Protein AF-E2APX9-F1 (afdb_monomer_lite)

Foldseek 3Di:
DDPDDDDDPPPPPPVALLSVLVVVVVLCVLLPDDDPDDPVVLSVCSSVVPPVNVVVVVVVCVVPVVSSVVSVVLCVLQVDDDDDVVQCVDPVVVVVSVVSVVVSVVCVVVVVVVVVVVVVVVVVVVVVVVVVVVVVVVVVVVVVVVVVCVVCVVPVVCVVVVVVVVVVVVVVVVVVVVVVVVVVVVVVVVVVVVVVVVVVVVVVVCVPDDDVVVVVVVVVVVVVLVVCCVPPPPVVVVVVVVVVVVVVVVVVPDPDDDPVNVVVVVVVVVVVVVVVVVVVVVVVVPDDPPVCVVVVVVVVVVVVVVVVVNVVVVVVVVVVVVVVVVVVVVVVVVVVVVVVVPDDPVVVVVVVVVVVVVVVVVVVVVVVVVVVVVVVVVVVVVVVVVVVVVVVVVVVVVVVVVPDDDDDDDDDDDD

Radius of gyration: 57.8 Å; chains: 1; bounding box: 187×82×121 Å

Organism: Camponotus floridanus (NCBI:txid104421)

Secondary structure (DSSP, 8-state):
--------------SSHHHHHHHHHHHHHHTT---SS-HHHHHHHHHHT-HHHHHHHHHHHHHSHHHHHHHHHHHHHHS-----TTTTTSHHHHHHHHHHHHHHHHHHHHHHHHHHHHHHHHHHHHHHHHHHHHHHHHHHHHHHHHHHHHHSGGGGGGHHHHHHHHHHHHHHHHHHHHHHHHHHHHHHHHHHHHHHHHHHHHHHHHTTT--HHHHHHHHHHHHHHHHHIIIIIHHHHHHHHHHHHHHHHHHHH-S---HHHHHHHHHHHHHHHHHHHHHHHHHHHS-S--THHHHHHHHHHHHHHHHHHHHHHHHHHHHHHHHHHHHHHHHHHHHHHHHTT---HHHHHHHHHHHHHHHHHHHHHHHHHHHHHHHHHHHHHHHHHHHHHHHHHHHHHHHHGGG------------

Structure (mmCIF, N/CA/C/O backbone):
data_AF-E2APX9-F1
#
_entry.id   AF-E2APX9-F1
#
loop_
_atom_site.group_PDB
_atom_site.id
_atom_site.type_symbol
_atom_site.label_atom_id
_atom_site.label_alt_id
_atom_site.label_comp_id
_atom_site.label_asym_id
_atom_site.label_entity_id
_atom_site.label_seq_id
_atom_site.pdbx_PDB_ins_code
_atom_site.Cartn_x
_atom_site.Cartn_y
_atom_site.Cartn_z
_atom_site.occupancy
_atom_site.B_iso_or_equiv
_atom_site.auth_seq_id
_atom_site.auth_comp_id
_atom_site.auth_asym_id
_atom_site.auth_atom_id
_atom_site.pdbx_PDB_model_num
ATOM 1 N N . MET A 1 1 ? 24.804 -1.085 -39.756 1.00 31.47 1 MET A N 1
ATOM 2 C CA . MET A 1 1 ? 25.159 -0.507 -41.070 1.00 31.47 1 MET A CA 1
ATOM 3 C C . MET A 1 1 ? 26.544 0.097 -40.954 1.00 31.47 1 MET A C 1
ATOM 5 O O . MET A 1 1 ? 26.753 0.912 -40.067 1.00 31.47 1 MET A O 1
ATOM 9 N N . LYS A 1 2 ? 27.489 -0.375 -41.775 1.00 28.94 2 LYS A N 1
ATOM 10 C CA . LYS A 1 2 ? 28.863 0.132 -41.841 1.00 28.94 2 LYS A CA 1
ATOM 11 C C . LYS A 1 2 ? 28.834 1.620 -42.198 1.00 28.94 2 LYS A C 1
ATOM 13 O O . LYS A 1 2 ? 28.421 1.959 -43.301 1.00 28.94 2 LYS A O 1
ATOM 18 N N . ILE A 1 3 ? 29.280 2.483 -41.291 1.00 33.22 3 ILE A N 1
ATOM 19 C CA . ILE A 1 3 ? 29.662 3.855 -41.634 1.00 33.22 3 ILE A CA 1
ATOM 20 C C . ILE A 1 3 ? 31.096 3.758 -42.158 1.00 33.22 3 ILE A C 1
ATOM 22 O O . ILE A 1 3 ? 32.067 3.918 -41.430 1.00 33.22 3 ILE A O 1
ATOM 26 N N . GLN A 1 4 ? 31.209 3.353 -43.417 1.00 39.09 4 GLN A N 1
ATOM 27 C CA . GLN A 1 4 ? 32.416 3.479 -44.222 1.00 39.09 4 GLN A CA 1
ATOM 28 C C . GLN A 1 4 ? 31.978 4.124 -45.528 1.00 39.09 4 GLN A C 1
ATOM 30 O O . GLN A 1 4 ? 31.660 3.446 -46.499 1.00 39.09 4 GLN A O 1
ATOM 35 N N . GLN A 1 5 ? 31.917 5.449 -45.503 1.00 35.59 5 GLN A N 1
ATOM 36 C CA . GLN A 1 5 ? 32.209 6.270 -46.665 1.00 35.59 5 GLN A CA 1
ATOM 37 C C . GLN A 1 5 ? 33.209 7.312 -46.176 1.00 35.59 5 GLN A C 1
ATOM 39 O O . GLN A 1 5 ? 32.871 8.236 -45.442 1.00 35.59 5 GLN A O 1
ATOM 44 N N . GLN A 1 6 ? 34.473 7.018 -46.481 1.00 37.16 6 GLN A N 1
ATOM 45 C CA . GLN A 1 6 ? 35.535 7.999 -46.593 1.00 37.16 6 GLN A CA 1
ATOM 46 C C . GLN A 1 6 ? 35.112 8.976 -47.684 1.00 37.16 6 GLN A C 1
ATOM 48 O O . GLN A 1 6 ? 35.105 8.597 -48.847 1.00 37.16 6 GLN A O 1
ATOM 53 N N . ASP A 1 7 ? 34.776 10.193 -47.286 1.00 36.91 7 ASP A N 1
ATOM 54 C CA . ASP A 1 7 ? 34.917 11.385 -48.112 1.00 36.91 7 ASP A CA 1
ATOM 55 C C . ASP A 1 7 ? 35.527 12.460 -47.206 1.00 36.91 7 ASP A C 1
ATOM 57 O O . ASP A 1 7 ? 34.977 12.770 -46.150 1.00 36.91 7 ASP A O 1
ATOM 61 N N . GLY A 1 8 ? 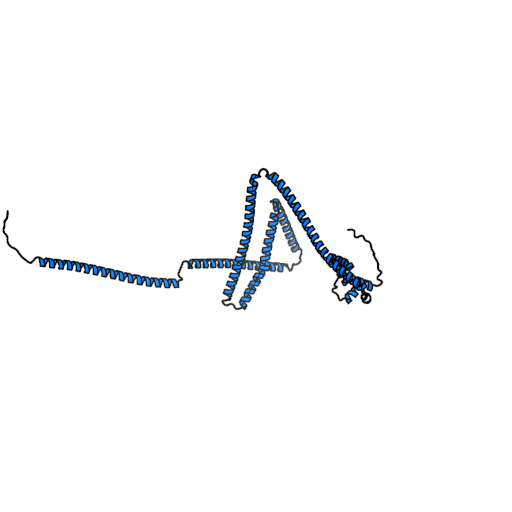36.711 12.940 -47.593 1.00 35.41 8 GLY A N 1
ATOM 62 C CA . GLY A 1 8 ? 37.316 14.196 -47.144 1.00 35.41 8 GLY A CA 1
ATOM 63 C C . GLY A 1 8 ? 37.520 14.382 -45.641 1.00 35.41 8 GLY A C 1
ATOM 64 O O . GLY A 1 8 ? 36.785 15.121 -44.994 1.00 35.41 8 GLY A O 1
ATOM 65 N N . LEU A 1 9 ? 38.625 13.857 -45.106 1.00 37.88 9 LEU A N 1
ATOM 66 C CA . LEU A 1 9 ? 39.377 14.585 -44.076 1.00 37.88 9 LEU A CA 1
ATOM 67 C C . LEU A 1 9 ? 40.041 15.773 -44.796 1.00 37.88 9 LEU A C 1
ATOM 69 O O . LEU A 1 9 ? 41.247 15.777 -45.028 1.00 37.88 9 LEU A O 1
ATOM 73 N N . ASP A 1 10 ? 39.224 16.723 -45.255 1.00 41.28 10 ASP A N 1
ATOM 74 C CA . ASP A 1 10 ? 39.718 17.999 -45.745 1.00 41.28 10 ASP A CA 1
ATOM 75 C C . ASP A 1 10 ? 40.209 18.743 -44.509 1.00 41.28 10 ASP A C 1
ATOM 77 O O . ASP A 1 10 ? 39.452 19.388 -43.781 1.00 41.28 10 ASP A O 1
ATOM 81 N N . ASP A 1 11 ? 41.506 18.599 -44.258 1.00 46.53 11 ASP A N 1
ATOM 82 C CA . ASP A 1 11 ? 42.322 19.601 -43.591 1.00 46.53 11 ASP A CA 1
ATOM 83 C C . ASP A 1 11 ? 42.241 20.876 -44.449 1.00 46.53 11 ASP A C 1
ATOM 85 O O . ASP A 1 11 ? 43.158 21.224 -45.197 1.00 46.53 11 ASP A O 1
ATOM 89 N N . VAL A 1 12 ? 41.075 21.537 -44.427 1.00 49.09 12 VAL A N 1
ATOM 90 C CA . VAL A 1 12 ? 40.954 22.931 -44.831 1.00 49.09 12 VAL A CA 1
ATOM 91 C C . VAL A 1 12 ? 41.822 23.653 -43.824 1.00 49.09 12 VAL A C 1
ATOM 93 O O . VAL A 1 12 ? 41.396 23.902 -42.697 1.00 49.09 12 VAL A O 1
ATOM 96 N N . ARG A 1 13 ? 43.071 23.910 -44.210 1.00 53.44 13 ARG A N 1
ATOM 97 C CA . ARG A 1 13 ? 43.962 24.827 -43.511 1.00 53.44 13 ARG A CA 1
ATOM 98 C C . ARG A 1 13 ? 43.265 26.185 -43.485 1.00 53.44 13 ARG A C 1
ATOM 100 O O . ARG A 1 13 ? 43.400 26.981 -44.402 1.00 53.44 13 ARG A O 1
ATOM 107 N N . LEU A 1 14 ? 42.417 26.387 -42.484 1.00 54.59 14 LEU A N 1
ATOM 108 C CA . LEU A 1 14 ? 41.886 27.684 -42.103 1.00 54.59 14 LEU A CA 1
ATOM 109 C C . LEU A 1 14 ? 43.106 28.431 -41.556 1.00 54.59 14 LEU A C 1
ATOM 111 O O . LEU A 1 14 ? 43.656 28.065 -40.519 1.00 54.59 14 LEU A O 1
ATOM 115 N N . ASP A 1 15 ? 43.616 29.400 -42.304 1.00 60.09 15 ASP A N 1
ATOM 116 C CA . ASP A 1 15 ? 44.964 29.940 -42.095 1.00 60.09 15 ASP A CA 1
ATOM 117 C C . ASP A 1 15 ? 45.066 30.811 -40.820 1.00 60.09 15 ASP A C 1
ATOM 119 O O . ASP A 1 15 ? 46.166 31.158 -40.384 1.00 60.09 15 ASP A O 1
ATOM 123 N N . SER A 1 16 ? 43.936 31.120 -40.163 1.00 71.88 16 SER A N 1
ATOM 124 C CA . SER A 1 16 ? 43.875 31.879 -38.907 1.00 71.88 16 SER A CA 1
ATOM 125 C C . SER A 1 16 ? 43.011 31.211 -37.824 1.00 71.88 16 SER A C 1
ATOM 127 O O . SER A 1 16 ? 41.965 30.610 -38.089 1.00 71.88 16 SER A O 1
ATOM 129 N N . ALA A 1 17 ? 43.414 31.360 -36.556 1.00 70.88 17 ALA A N 1
ATOM 130 C CA . ALA A 1 17 ? 42.629 30.933 -35.389 1.00 70.88 17 ALA A CA 1
ATOM 131 C C . ALA A 1 17 ? 41.254 31.632 -35.320 1.00 70.88 17 ALA A C 1
ATOM 133 O O . ALA A 1 17 ? 40.288 31.087 -34.781 1.00 70.88 17 ALA A O 1
ATOM 134 N N . GLU A 1 18 ? 41.142 32.819 -35.918 1.00 73.88 18 GLU A N 1
ATOM 135 C CA . GLU A 1 18 ? 39.886 33.560 -36.016 1.00 73.88 18 GLU A CA 1
ATOM 136 C C . GLU A 1 18 ? 38.914 32.904 -37.008 1.00 73.88 18 GLU A C 1
ATOM 138 O O . GLU A 1 18 ? 37.730 32.770 -36.701 1.00 73.88 18 GLU A O 1
ATOM 143 N N . GLU A 1 19 ? 39.399 32.396 -38.141 1.00 78.69 19 GLU A N 1
ATOM 144 C CA . GLU A 1 19 ? 38.572 31.705 -39.141 1.00 78.69 19 GLU A CA 1
ATOM 145 C C . GLU A 1 19 ? 38.019 30.381 -38.600 1.00 78.69 19 GLU A C 1
ATOM 147 O O . GLU A 1 19 ? 36.829 30.089 -38.752 1.00 78.69 19 GLU A O 1
ATOM 152 N N . HIS A 1 20 ? 38.841 29.631 -37.861 1.00 76.81 20 HIS A N 1
ATOM 153 C CA . HIS A 1 20 ? 38.398 28.446 -37.123 1.00 76.81 20 HIS A CA 1
ATOM 154 C C . HIS A 1 20 ? 37.299 28.774 -36.110 1.00 76.81 20 HIS A C 1
ATOM 156 O O . HIS A 1 20 ? 36.304 28.052 -36.010 1.00 76.81 20 HIS A O 1
ATOM 162 N N . SER A 1 21 ? 37.442 29.881 -35.376 1.00 77.44 21 SER A N 1
ATOM 163 C CA . SER A 1 21 ? 36.427 30.308 -34.411 1.00 77.44 21 SER A CA 1
ATOM 164 C C . SER A 1 21 ? 35.104 30.668 -35.099 1.00 77.44 21 SER A C 1
ATOM 166 O O . SER A 1 21 ? 34.042 30.281 -34.616 1.00 77.44 21 SER A O 1
ATOM 168 N N . ILE A 1 22 ? 35.146 31.319 -36.267 1.00 81.50 22 ILE A N 1
ATOM 169 C CA . ILE A 1 22 ? 33.959 31.679 -37.058 1.00 81.50 22 ILE A CA 1
ATOM 170 C C . ILE A 1 22 ? 33.272 30.426 -37.610 1.00 81.50 22 ILE A C 1
ATOM 172 O O . ILE A 1 22 ? 32.042 30.322 -37.545 1.00 81.50 22 ILE A O 1
ATOM 176 N N . TYR A 1 23 ? 34.042 29.451 -38.096 1.00 81.50 23 TYR A N 1
ATOM 177 C CA . TYR A 1 23 ? 33.509 28.166 -38.542 1.00 81.50 23 TYR A CA 1
ATOM 178 C C . TYR A 1 23 ? 32.814 27.419 -37.396 1.00 81.50 23 TYR A C 1
ATOM 180 O O . TYR A 1 23 ? 31.641 27.057 -37.512 1.00 81.50 23 TYR A O 1
ATOM 188 N N . ILE A 1 24 ? 33.485 27.274 -36.247 1.00 83.12 24 ILE A N 1
ATOM 189 C CA . ILE A 1 24 ? 32.920 26.612 -35.063 1.00 83.12 24 ILE A CA 1
ATOM 190 C C . ILE A 1 24 ? 31.659 27.345 -34.585 1.00 83.12 24 ILE A C 1
ATOM 192 O O . ILE A 1 24 ? 30.658 26.702 -34.280 1.00 83.12 24 ILE A O 1
ATOM 196 N N . LEU A 1 25 ? 31.646 28.679 -34.585 1.00 81.19 25 LEU A N 1
ATOM 197 C CA . LEU A 1 25 ? 30.461 29.468 -34.228 1.00 81.19 25 LEU A CA 1
ATOM 198 C C . LEU A 1 25 ? 29.299 29.263 -35.198 1.00 81.19 25 LEU A C 1
ATOM 200 O O . LEU A 1 25 ? 28.148 29.183 -34.768 1.00 81.19 25 LEU A O 1
ATOM 204 N N . THR A 1 26 ? 29.584 29.153 -36.493 1.00 82.12 26 THR A N 1
ATOM 205 C CA . THR A 1 26 ? 28.573 28.890 -37.523 1.00 82.12 26 THR A CA 1
ATOM 206 C C . THR A 1 26 ? 27.963 27.504 -37.325 1.00 82.12 26 THR A C 1
ATOM 208 O O . THR A 1 26 ? 26.739 27.365 -37.311 1.00 82.12 26 THR A O 1
ATOM 211 N N . VAL A 1 27 ? 28.793 26.492 -37.056 1.00 83.19 27 VAL A N 1
ATOM 212 C CA . VAL A 1 27 ? 28.340 25.130 -36.746 1.00 83.19 27 VAL A CA 1
ATOM 213 C C . VAL A 1 27 ? 27.531 25.102 -35.447 1.00 83.19 27 VAL A C 1
ATOM 215 O O . VAL A 1 27 ? 26.428 24.561 -35.430 1.00 83.19 27 VAL A O 1
ATOM 218 N N . LEU A 1 28 ? 28.000 25.741 -34.372 1.00 83.31 28 LEU A N 1
ATOM 219 C CA . LEU A 1 28 ? 27.271 25.817 -33.099 1.00 83.31 28 LEU A CA 1
ATOM 220 C C . LEU A 1 28 ? 25.932 26.555 -33.237 1.00 83.31 28 LEU A C 1
ATOM 222 O O . LEU A 1 28 ? 24.949 26.168 -32.602 1.00 83.31 28 LEU A O 1
ATOM 226 N N . ARG A 1 29 ? 25.857 27.568 -34.108 1.00 82.06 29 ARG A N 1
ATOM 227 C CA . ARG A 1 29 ? 24.610 28.275 -34.427 1.00 82.06 29 ARG A CA 1
ATOM 228 C C . ARG A 1 29 ? 23.625 27.383 -35.179 1.00 82.06 29 ARG A C 1
ATOM 230 O O . ARG A 1 29 ? 22.443 27.383 -34.847 1.00 82.06 29 ARG A O 1
ATOM 237 N N . ILE A 1 30 ? 24.099 26.592 -36.140 1.00 83.31 30 ILE A N 1
ATOM 238 C CA . ILE A 1 30 ? 23.288 25.598 -36.863 1.00 83.31 30 ILE A CA 1
ATOM 239 C C . ILE A 1 30 ? 22.778 24.508 -35.911 1.00 83.31 30 ILE A C 1
ATOM 241 O O . ILE A 1 30 ? 21.608 24.124 -35.953 1.00 83.31 30 ILE A O 1
ATOM 245 N N . LEU A 1 31 ? 23.638 24.041 -35.006 1.00 83.31 31 LEU A N 1
ATOM 246 C CA . LEU A 1 31 ? 23.271 23.102 -33.948 1.00 83.31 31 LEU A CA 1
ATOM 247 C C . LEU A 1 31 ? 22.395 23.750 -32.868 1.00 83.31 31 LEU A C 1
ATOM 249 O O . LEU A 1 31 ? 21.838 23.030 -32.040 1.00 83.31 31 LEU A O 1
ATOM 253 N N . ASN A 1 32 ? 22.206 25.074 -32.919 1.00 81.75 32 ASN A N 1
ATOM 254 C CA . ASN A 1 32 ? 21.423 25.898 -32.003 1.00 81.75 32 ASN A CA 1
ATOM 255 C C . ASN A 1 32 ? 21.815 25.649 -30.534 1.00 81.75 32 ASN A C 1
ATOM 257 O O . ASN A 1 32 ? 20.984 25.312 -29.686 1.00 81.75 32 ASN A O 1
ATOM 261 N N . TYR A 1 33 ? 23.120 25.786 -30.284 1.00 83.94 33 TYR A N 1
ATOM 262 C CA . TYR A 1 33 ? 23.722 25.902 -28.961 1.00 83.94 33 TYR A CA 1
ATOM 263 C C . TYR A 1 33 ? 23.581 27.342 -28.449 1.00 83.94 33 TYR A C 1
ATOM 265 O O . TYR A 1 33 ? 23.883 28.293 -29.173 1.00 83.94 33 TYR A O 1
ATOM 273 N N . GLN A 1 34 ? 23.136 27.502 -27.201 1.00 79.19 34 GLN A N 1
ATOM 274 C CA . GLN A 1 34 ? 22.994 28.804 -26.550 1.00 79.19 34 GLN A CA 1
ATOM 275 C C . GLN A 1 34 ? 24.065 28.956 -25.462 1.00 79.19 34 GLN A C 1
ATOM 277 O O . GLN A 1 34 ? 24.001 28.248 -24.456 1.00 79.19 34 GLN A O 1
ATOM 282 N N . PRO A 1 35 ? 25.060 29.842 -25.643 1.00 81.06 35 PRO A N 1
ATOM 283 C CA . PRO A 1 35 ? 26.046 30.106 -24.606 1.00 81.06 35 PRO A CA 1
ATOM 284 C C . PRO A 1 35 ? 25.435 30.937 -23.467 1.00 81.06 35 PRO A C 1
ATOM 286 O O . PRO A 1 35 ? 24.677 31.872 -23.708 1.00 81.06 35 PRO A O 1
ATOM 289 N N . ASN A 1 36 ? 25.826 30.640 -22.224 1.00 76.12 36 ASN A N 1
ATOM 290 C CA . ASN A 1 36 ? 25.436 31.402 -21.024 1.00 76.12 36 ASN A CA 1
ATOM 291 C C . ASN A 1 36 ? 26.297 32.665 -20.795 1.00 76.12 36 ASN A C 1
ATOM 293 O O . ASN A 1 36 ? 26.254 33.260 -19.722 1.00 76.12 36 ASN A O 1
ATOM 297 N N . VAL A 1 37 ? 27.118 33.040 -21.776 1.00 79.38 37 VAL A N 1
ATOM 298 C CA . VAL A 1 37 ? 28.145 34.087 -21.685 1.00 79.38 37 VAL A CA 1
ATOM 299 C C . VAL A 1 37 ? 27.910 35.109 -22.796 1.00 79.38 37 VAL A C 1
ATOM 301 O O . VAL A 1 37 ? 27.408 34.750 -23.864 1.00 79.38 37 VAL A O 1
ATOM 304 N N . ASP A 1 38 ? 28.276 36.371 -22.553 1.00 83.00 38 ASP A N 1
ATOM 305 C CA . ASP A 1 38 ? 28.174 37.446 -23.545 1.00 83.00 38 ASP A CA 1
ATOM 306 C C . ASP A 1 38 ? 28.853 37.053 -24.878 1.00 83.00 38 ASP A C 1
ATOM 308 O O . ASP A 1 38 ? 29.958 36.494 -24.852 1.00 83.00 38 ASP A O 1
ATOM 312 N N . PRO A 1 39 ? 28.249 37.336 -26.053 1.00 77.31 39 PRO A N 1
ATOM 313 C CA . PRO A 1 39 ? 28.783 36.911 -27.348 1.00 77.31 39 PRO A CA 1
ATOM 314 C C . PRO A 1 39 ? 30.215 37.380 -27.628 1.00 77.31 39 PRO A C 1
ATOM 316 O O . PRO A 1 39 ? 30.950 36.704 -28.351 1.00 77.31 39 PRO A O 1
ATOM 319 N N . THR A 1 40 ? 30.625 38.516 -27.057 1.00 80.31 40 THR A N 1
ATOM 320 C CA . THR A 1 40 ? 31.970 39.081 -27.232 1.00 80.31 40 THR A CA 1
ATOM 321 C C . THR A 1 40 ? 33.005 38.264 -26.467 1.00 80.31 40 THR A C 1
ATOM 323 O O . THR A 1 40 ? 34.018 37.847 -27.031 1.00 80.31 40 THR A O 1
ATOM 326 N N . THR A 1 41 ? 32.713 37.966 -25.200 1.00 81.12 41 THR A N 1
ATOM 327 C CA . THR A 1 41 ? 33.554 37.132 -24.334 1.00 81.12 41 THR A CA 1
ATOM 328 C C . THR A 1 41 ? 33.586 35.687 -24.824 1.00 81.12 41 THR A C 1
ATOM 330 O O . THR A 1 41 ? 34.645 35.070 -24.837 1.00 81.12 41 THR A O 1
ATOM 333 N N . PHE A 1 42 ? 32.463 35.162 -25.323 1.00 81.56 42 PHE A N 1
ATOM 334 C CA . PHE A 1 42 ? 32.389 33.816 -25.892 1.00 81.56 42 PHE A CA 1
ATOM 335 C C . PHE A 1 42 ? 33.272 33.657 -27.140 1.00 81.56 42 PHE A C 1
ATOM 337 O O . PHE A 1 42 ? 33.986 32.664 -27.266 1.00 81.56 42 PHE A O 1
ATOM 344 N N . ARG A 1 43 ? 33.285 34.653 -28.040 1.00 79.31 43 ARG A N 1
ATOM 345 C CA . ARG A 1 43 ? 34.190 34.678 -29.204 1.00 79.31 43 ARG A CA 1
ATOM 346 C C . ARG A 1 43 ? 35.658 34.708 -28.786 1.00 79.31 43 ARG A C 1
ATOM 348 O O . ARG A 1 43 ? 36.451 33.932 -29.307 1.00 79.31 43 ARG A O 1
ATOM 355 N N . GLN A 1 44 ? 36.010 35.567 -27.829 1.00 81.62 44 GLN A N 1
ATOM 356 C CA . GLN A 1 44 ? 37.385 35.683 -27.336 1.00 81.62 44 GLN A CA 1
ATOM 357 C C . GLN A 1 44 ? 37.856 34.406 -26.627 1.00 81.62 44 GLN A C 1
ATOM 359 O O . GLN A 1 44 ? 38.963 33.940 -26.896 1.00 81.62 44 GLN A O 1
ATOM 364 N N . GLY A 1 45 ? 37.009 33.804 -25.789 1.00 80.88 45 GLY A N 1
ATOM 365 C CA . GLY A 1 45 ? 37.306 32.548 -25.101 1.00 80.88 45 GLY A CA 1
ATOM 366 C C . GLY A 1 45 ? 37.412 31.355 -26.054 1.00 80.88 45 GLY A C 1
ATOM 367 O O . GLY A 1 45 ? 38.233 30.467 -25.834 1.00 80.88 45 GLY A O 1
ATOM 368 N N . LEU A 1 46 ? 36.663 31.361 -27.165 1.00 82.81 46 LEU A N 1
ATOM 369 C CA . LEU A 1 46 ? 36.776 30.341 -28.210 1.00 82.81 46 LEU A CA 1
ATOM 370 C C . LEU A 1 46 ? 38.080 30.468 -29.014 1.00 82.81 46 LEU A C 1
ATOM 372 O O . LEU A 1 46 ? 38.726 29.456 -29.266 1.00 82.81 46 LEU A O 1
ATOM 376 N N . VAL A 1 47 ? 38.496 31.692 -29.369 1.00 83.25 47 VAL A N 1
ATOM 377 C CA . VAL A 1 47 ? 39.782 31.952 -30.054 1.00 83.25 47 VAL A CA 1
ATOM 378 C C . VAL A 1 47 ? 40.974 31.586 -29.161 1.00 83.25 47 VAL A C 1
ATOM 380 O O . VAL A 1 47 ? 41.975 31.068 -29.648 1.00 83.25 47 VAL A O 1
ATOM 383 N N . ARG A 1 48 ? 40.870 31.830 -27.848 1.00 81.81 48 ARG A N 1
ATOM 384 C CA . ARG A 1 48 ? 41.920 31.521 -26.859 1.00 81.81 48 ARG A CA 1
ATOM 385 C C . ARG A 1 48 ? 41.929 30.070 -26.381 1.00 81.81 48 ARG A C 1
ATOM 387 O O . ARG A 1 48 ? 42.888 29.660 -25.735 1.00 81.81 48 ARG A O 1
ATOM 394 N N . GLY A 1 49 ? 40.881 29.304 -26.676 1.00 79.88 49 GLY A N 1
ATOM 395 C CA . GLY A 1 49 ? 40.753 27.920 -26.230 1.00 79.88 49 GLY A CA 1
ATOM 396 C C . GLY A 1 49 ? 40.521 27.776 -24.722 1.00 79.88 49 GLY A C 1
ATOM 397 O O . GLY A 1 49 ? 41.057 26.862 -24.098 1.00 79.88 49 GLY A O 1
ATOM 398 N N . GLU A 1 50 ? 39.753 28.682 -24.115 1.00 85.25 50 GLU A N 1
ATOM 399 C CA . GLU A 1 50 ? 39.496 28.665 -22.674 1.00 85.25 50 GLU A CA 1
ATOM 400 C C . GLU A 1 50 ? 38.690 27.422 -22.262 1.00 85.25 50 GLU A C 1
ATOM 402 O O . GLU A 1 50 ? 37.604 27.137 -22.778 1.00 85.25 50 GLU A O 1
ATOM 407 N N . ILE A 1 51 ? 39.225 26.690 -21.280 1.00 82.56 51 ILE A N 1
ATOM 408 C CA . ILE A 1 51 ? 38.652 25.446 -20.740 1.00 82.56 51 ILE A CA 1
ATOM 409 C C . ILE A 1 51 ? 37.214 25.678 -20.252 1.00 82.56 51 ILE A C 1
ATOM 411 O O . ILE A 1 51 ? 36.328 24.866 -20.519 1.00 82.56 51 ILE A O 1
ATOM 415 N N . GLU A 1 52 ? 36.960 26.818 -19.610 1.00 82.75 52 GLU A N 1
ATOM 416 C CA . GLU A 1 52 ? 35.647 27.201 -19.077 1.00 82.75 52 GLU A CA 1
ATOM 417 C C . GLU A 1 52 ? 34.576 27.386 -20.162 1.00 82.75 52 GLU A C 1
ATOM 419 O O . GLU A 1 52 ? 33.389 27.260 -19.875 1.00 82.75 52 GLU A O 1
ATOM 424 N N . ILE A 1 53 ? 34.978 27.625 -21.414 1.00 83.25 53 ILE A N 1
ATOM 425 C CA . ILE A 1 53 ? 34.076 27.805 -22.558 1.00 83.25 53 ILE A CA 1
ATOM 426 C C . ILE A 1 53 ? 33.945 26.512 -23.371 1.00 83.25 53 ILE A C 1
ATOM 428 O O . ILE A 1 53 ? 32.839 26.146 -23.776 1.00 83.25 53 ILE A O 1
ATOM 432 N N . ILE A 1 54 ? 35.043 25.777 -23.569 1.00 85.06 54 ILE A N 1
ATOM 433 C CA . ILE A 1 54 ? 35.054 24.536 -24.358 1.00 85.06 54 ILE A CA 1
ATOM 434 C C . ILE A 1 54 ? 34.357 23.383 -23.624 1.00 85.06 54 ILE A C 1
ATOM 436 O O . ILE A 1 54 ? 33.593 22.637 -24.241 1.00 85.06 54 ILE A O 1
ATOM 440 N N . HIS A 1 55 ? 34.574 23.224 -22.314 1.00 87.56 55 HIS A N 1
ATOM 441 C CA . HIS A 1 55 ? 33.980 22.111 -21.564 1.00 87.56 55 HIS A CA 1
ATOM 442 C C . HIS A 1 55 ? 32.444 22.125 -21.573 1.00 87.56 55 HIS A C 1
ATOM 444 O O . HIS A 1 55 ? 31.864 21.066 -21.827 1.00 87.56 55 HIS A O 1
ATOM 450 N N . PRO A 1 56 ? 31.755 23.264 -21.364 1.00 87.88 56 PRO A N 1
ATOM 451 C CA . PRO A 1 56 ? 30.302 23.333 -21.513 1.00 87.88 56 PRO A CA 1
ATOM 452 C C . PRO A 1 56 ? 29.811 22.976 -22.919 1.00 87.88 56 PRO A C 1
ATOM 454 O O . PRO A 1 56 ? 28.809 22.272 -23.042 1.00 87.88 56 PRO A O 1
ATOM 457 N N . ILE A 1 57 ? 30.537 23.380 -23.970 1.00 84.56 57 ILE A N 1
ATOM 458 C CA . ILE A 1 57 ? 30.205 23.033 -25.361 1.00 84.56 57 ILE A CA 1
ATOM 459 C C . ILE A 1 57 ? 30.276 21.515 -25.556 1.00 84.56 57 ILE A C 1
ATOM 461 O O . ILE A 1 57 ? 29.314 20.904 -26.018 1.00 84.56 57 ILE A O 1
ATOM 465 N N . LEU A 1 58 ? 31.390 20.888 -25.164 1.00 85.75 58 LEU A N 1
ATOM 466 C CA . LEU A 1 58 ? 31.572 19.439 -25.287 1.00 85.75 58 LEU A CA 1
ATOM 467 C C . LEU A 1 58 ? 30.568 18.666 -24.431 1.00 85.75 58 LEU A C 1
ATOM 469 O O . LEU A 1 58 ? 29.975 17.698 -24.900 1.00 85.75 58 LEU A O 1
ATOM 473 N N . THR A 1 59 ? 30.329 19.121 -23.202 1.00 88.88 59 THR A N 1
ATOM 474 C CA . THR A 1 59 ? 29.337 18.523 -22.302 1.00 88.88 59 THR A CA 1
ATOM 475 C C . THR A 1 59 ? 27.953 18.569 -22.937 1.00 88.88 59 THR A C 1
ATOM 477 O O . THR A 1 59 ? 27.249 17.563 -22.944 1.00 88.88 59 THR A O 1
ATOM 480 N N . TRP A 1 60 ? 27.560 19.696 -23.533 1.00 89.06 60 TRP A N 1
ATOM 481 C CA . TRP A 1 60 ? 26.268 19.817 -24.199 1.00 89.06 60 TRP A CA 1
ATOM 482 C C . TRP A 1 60 ? 26.157 18.920 -25.440 1.00 89.06 60 TRP A C 1
ATOM 484 O O . TRP A 1 60 ? 25.157 18.218 -25.601 1.00 89.06 60 TRP A O 1
ATOM 494 N N . LEU A 1 61 ? 27.196 18.884 -26.280 1.00 87.62 61 LEU A N 1
ATOM 495 C CA . LEU A 1 61 ? 27.224 18.050 -27.486 1.00 87.62 61 LEU A CA 1
ATOM 496 C C . LEU A 1 61 ? 27.137 16.554 -27.156 1.00 87.62 61 LEU A C 1
ATOM 498 O O . LEU A 1 61 ? 26.389 15.826 -27.806 1.00 87.62 61 LEU A O 1
ATOM 502 N N . LEU A 1 62 ? 27.869 16.105 -26.132 1.00 87.00 62 LEU A N 1
ATOM 503 C CA . LEU A 1 62 ? 27.911 14.700 -25.718 1.00 87.00 62 LEU A CA 1
ATOM 504 C C . LEU A 1 62 ? 26.667 14.266 -24.931 1.00 87.00 62 LEU A C 1
ATOM 506 O O . LEU A 1 62 ? 26.296 13.097 -24.972 1.00 87.00 62 LEU A O 1
ATOM 510 N N . THR A 1 63 ? 25.999 15.186 -24.235 1.00 90.25 63 THR A N 1
ATOM 511 C CA . THR A 1 63 ? 24.737 14.890 -23.532 1.00 90.25 63 THR A CA 1
ATOM 512 C C . THR A 1 63 ? 23.537 14.837 -24.478 1.00 90.25 63 THR A C 1
ATOM 514 O O . THR A 1 63 ? 22.586 14.111 -24.206 1.00 90.25 63 THR A O 1
ATOM 517 N N . HIS A 1 64 ? 23.581 15.551 -25.609 1.00 88.69 64 HIS A N 1
ATOM 518 C CA . HIS A 1 64 ? 22.463 15.670 -26.555 1.00 88.69 64 HIS A CA 1
ATOM 519 C C . HIS A 1 64 ? 22.787 15.114 -27.951 1.00 88.69 64 HIS A C 1
ATOM 521 O O . HIS A 1 64 ? 22.337 15.670 -28.958 1.00 88.69 64 HIS A O 1
ATOM 527 N N . ILE A 1 65 ? 23.537 14.009 -28.030 1.00 87.38 65 ILE A N 1
ATOM 528 C CA . ILE A 1 65 ? 24.013 13.416 -29.296 1.00 87.38 65 ILE A CA 1
ATOM 529 C C . ILE A 1 65 ? 22.870 13.196 -30.296 1.00 87.38 65 ILE A C 1
ATOM 531 O O . ILE A 1 65 ? 22.994 13.586 -31.456 1.00 87.38 65 ILE A O 1
ATOM 535 N N . ASP A 1 66 ? 21.727 12.667 -29.853 1.00 85.31 66 ASP A N 1
ATOM 536 C CA . ASP A 1 66 ? 20.580 12.408 -30.734 1.00 85.31 66 ASP A CA 1
ATOM 537 C C . ASP A 1 66 ? 20.000 13.690 -31.349 1.00 85.31 66 ASP A C 1
ATOM 539 O O . ASP A 1 66 ? 19.577 13.713 -32.508 1.00 85.31 66 ASP A O 1
ATOM 543 N N . ILE A 1 67 ? 19.981 14.786 -30.585 1.00 86.00 67 ILE A N 1
ATOM 544 C CA . ILE A 1 67 ? 19.478 16.085 -31.046 1.00 86.00 67 ILE A CA 1
ATOM 545 C C . ILE A 1 67 ? 20.478 16.709 -32.016 1.00 86.00 67 ILE A C 1
ATOM 547 O O . ILE A 1 67 ? 20.085 17.204 -33.075 1.00 86.00 67 ILE A O 1
ATOM 551 N N . VAL A 1 68 ? 21.765 16.661 -31.671 1.00 87.44 68 VAL A N 1
ATOM 552 C CA . VAL A 1 68 ? 22.865 17.184 -32.487 1.00 87.44 68 VAL A CA 1
ATOM 553 C C . VAL A 1 68 ? 22.922 16.457 -33.827 1.00 87.44 68 VAL A C 1
ATOM 555 O O . VAL A 1 68 ? 22.964 17.110 -34.866 1.00 87.44 68 VAL A O 1
ATOM 558 N N . GLN A 1 69 ? 22.815 15.127 -33.834 1.00 87.38 69 GLN A N 1
ATOM 559 C CA . GLN A 1 69 ? 22.810 14.322 -35.054 1.00 87.38 69 GLN A CA 1
ATOM 560 C C . GLN A 1 69 ? 21.613 14.655 -35.954 1.00 87.38 69 GLN A C 1
ATOM 562 O O . GLN A 1 69 ? 21.777 14.828 -37.163 1.00 87.38 69 GLN A O 1
ATOM 567 N N . LYS A 1 70 ? 20.411 14.807 -35.379 1.00 85.94 70 LYS A N 1
ATOM 568 C CA . LYS A 1 70 ? 19.222 15.223 -36.139 1.00 85.94 70 LYS A CA 1
ATOM 569 C C . LYS A 1 70 ? 19.378 16.628 -36.717 1.00 85.94 70 LYS A C 1
ATOM 571 O O . LYS A 1 70 ? 19.038 16.844 -37.876 1.00 85.94 70 LYS A O 1
ATOM 576 N N . ARG A 1 71 ? 19.911 17.580 -35.946 1.00 85.88 71 ARG A N 1
ATOM 577 C CA . ARG A 1 71 ? 20.143 18.957 -36.413 1.00 85.88 71 ARG A CA 1
ATOM 578 C C . ARG A 1 71 ? 21.221 19.029 -37.491 1.00 85.88 71 ARG A C 1
ATOM 580 O O . ARG A 1 71 ? 21.011 19.726 -38.476 1.00 85.88 71 ARG A O 1
ATOM 587 N N . ALA A 1 72 ? 22.307 18.272 -37.358 1.00 87.31 72 ALA A N 1
ATOM 588 C CA . ALA A 1 72 ? 23.353 18.164 -38.374 1.00 87.31 72 ALA A CA 1
ATOM 589 C C . ALA A 1 72 ? 22.847 17.509 -39.671 1.00 87.31 72 ALA A C 1
ATOM 591 O O . ALA A 1 72 ? 23.223 17.912 -40.766 1.00 87.31 72 ALA A O 1
ATOM 592 N N . TYR A 1 73 ? 21.955 16.520 -39.572 1.00 89.19 73 TYR A N 1
ATOM 593 C CA . TYR A 1 73 ? 21.311 15.943 -40.752 1.00 89.19 73 TYR A CA 1
ATOM 594 C C . TYR A 1 73 ? 20.381 16.951 -41.441 1.00 89.19 73 TYR A C 1
ATOM 596 O O . TYR A 1 73 ? 20.425 17.109 -42.661 1.00 89.19 73 TYR A O 1
ATOM 604 N N . LEU A 1 74 ? 19.549 17.649 -40.662 1.00 87.62 74 LEU A N 1
ATOM 605 C CA . LEU A 1 74 ? 18.596 18.627 -41.183 1.00 87.62 74 LEU A CA 1
ATOM 606 C C . LEU A 1 74 ? 19.278 19.877 -41.744 1.00 87.62 74 LEU A C 1
ATOM 608 O O . LEU A 1 74 ? 18.771 20.452 -42.703 1.00 87.62 74 LEU A O 1
ATOM 612 N N . SER A 1 75 ? 20.418 20.296 -41.195 1.00 84.81 75 SER A N 1
ATOM 613 C CA . SER A 1 75 ? 21.123 21.494 -41.655 1.00 84.81 75 SER A CA 1
ATOM 614 C C . SER A 1 75 ? 21.563 21.391 -43.111 1.00 84.81 75 SER A C 1
ATOM 616 O O . SER A 1 75 ? 21.439 22.368 -43.842 1.00 84.81 75 SER A O 1
ATOM 618 N N . ARG A 1 76 ? 21.952 20.196 -43.569 1.00 85.06 76 ARG A N 1
ATOM 619 C CA . ARG A 1 76 ? 22.305 19.947 -44.974 1.00 85.06 76 ARG A CA 1
ATOM 620 C C . ARG A 1 76 ? 21.171 20.269 -45.955 1.00 85.06 76 ARG A C 1
ATOM 622 O O . ARG A 1 76 ? 21.442 20.548 -47.115 1.00 85.06 76 ARG A O 1
ATOM 629 N N . PHE A 1 77 ? 19.918 20.217 -45.503 1.00 84.06 77 PHE A N 1
ATOM 630 C CA . PHE A 1 77 ? 18.736 20.399 -46.350 1.00 84.06 77 PHE A CA 1
ATOM 631 C C . PHE A 1 77 ? 17.926 21.663 -46.027 1.00 84.06 77 PHE A C 1
ATOM 633 O O . PHE A 1 77 ? 17.146 22.112 -46.860 1.00 84.06 77 PHE A O 1
ATOM 640 N N . LEU A 1 78 ? 18.060 22.217 -44.817 1.00 83.44 78 LEU A N 1
ATOM 641 C CA . LEU A 1 78 ? 17.261 23.353 -44.342 1.00 83.44 78 LEU A CA 1
ATOM 642 C C . LEU A 1 78 ? 18.024 24.682 -44.302 1.00 83.44 78 LEU A C 1
ATOM 644 O O . LEU A 1 78 ? 17.383 25.728 -44.173 1.00 83.44 78 LEU A O 1
ATOM 648 N N . VAL A 1 79 ? 19.359 24.670 -44.393 1.00 81.50 79 VAL A N 1
ATOM 649 C CA . VAL A 1 79 ? 20.138 25.906 -44.538 1.00 81.50 79 VAL A CA 1
ATOM 650 C C . VAL A 1 79 ? 19.867 26.468 -45.931 1.00 81.50 79 VAL A C 1
ATOM 652 O O . VAL A 1 79 ? 20.136 25.825 -46.943 1.00 81.50 79 VAL A O 1
ATOM 655 N N . LYS A 1 80 ? 19.254 27.653 -45.978 1.00 79.25 80 LYS A N 1
ATOM 656 C CA . LYS A 1 80 ? 18.905 28.311 -47.237 1.00 79.25 80 LYS A CA 1
ATOM 657 C C . LYS A 1 80 ? 20.173 28.801 -47.924 1.00 79.25 80 LYS A C 1
ATOM 659 O O . LYS A 1 80 ? 21.069 29.321 -47.268 1.00 79.25 80 LYS A O 1
ATOM 664 N N . ILE A 1 81 ? 20.203 28.664 -49.243 1.00 79.75 81 ILE A N 1
ATOM 665 C CA . ILE A 1 81 ? 21.226 29.289 -50.074 1.00 79.75 81 ILE A CA 1
ATOM 666 C C . ILE A 1 81 ? 20.894 30.783 -50.122 1.00 79.75 81 ILE A C 1
ATOM 668 O O . ILE A 1 81 ? 19.805 31.158 -50.557 1.00 79.75 81 ILE A O 1
ATOM 672 N N . GLU A 1 82 ? 21.796 31.622 -49.620 1.00 74.31 82 GLU A N 1
ATOM 673 C CA . GLU A 1 82 ? 21.654 33.077 -49.684 1.00 74.31 82 GLU A CA 1
ATOM 674 C C . GLU A 1 82 ? 22.005 33.541 -51.104 1.00 74.31 82 GLU A C 1
ATOM 676 O O . GLU A 1 82 ? 23.162 33.497 -51.515 1.00 74.31 82 GLU A O 1
ATOM 681 N N . ILE A 1 83 ? 20.992 33.937 -51.878 1.00 76.75 83 ILE A N 1
ATOM 682 C CA . ILE A 1 83 ? 21.158 34.494 -53.227 1.00 76.75 83 ILE A CA 1
ATOM 683 C C . ILE A 1 83 ? 21.092 36.019 -53.114 1.00 76.75 83 ILE A C 1
ATOM 685 O O . ILE A 1 83 ? 20.157 36.548 -52.508 1.00 76.75 83 ILE A O 1
ATOM 689 N N . SER A 1 84 ? 22.070 36.732 -53.683 1.00 80.75 84 SER A N 1
ATOM 690 C CA . SER A 1 84 ? 22.091 38.198 -53.643 1.00 80.75 84 SER A CA 1
ATOM 691 C C . SER A 1 84 ? 20.839 38.791 -54.306 1.00 80.75 84 SER A C 1
ATOM 693 O O . SER A 1 84 ? 20.388 38.279 -55.336 1.00 80.75 84 SER A O 1
ATOM 695 N N . PRO A 1 85 ? 20.293 39.899 -53.770 1.00 71.44 85 PRO A N 1
ATOM 696 C CA . PRO A 1 85 ? 19.043 40.495 -54.251 1.00 71.44 85 PRO A CA 1
ATOM 697 C C . PRO A 1 85 ? 19.107 40.957 -55.717 1.00 71.44 85 PRO A C 1
ATOM 699 O O . PRO A 1 85 ? 18.076 41.060 -56.370 1.00 71.44 85 PRO A O 1
ATOM 702 N N . GLU A 1 86 ? 20.312 41.178 -56.245 1.00 75.81 86 GLU A N 1
ATOM 703 C CA . GLU A 1 86 ? 20.579 41.521 -57.647 1.00 75.81 86 GLU A CA 1
ATOM 704 C C . GLU A 1 86 ? 20.218 40.381 -58.615 1.00 75.81 86 GLU A C 1
ATOM 706 O O . GLU A 1 86 ? 19.658 40.637 -59.676 1.00 75.81 86 GLU A O 1
ATOM 711 N N . TYR A 1 87 ? 20.470 39.122 -58.235 1.00 73.69 87 TYR A N 1
ATOM 712 C CA . TYR A 1 87 ? 20.130 37.943 -59.046 1.00 73.69 87 TYR A CA 1
ATOM 713 C C . TYR A 1 87 ? 18.671 37.508 -58.865 1.00 73.69 87 TYR A C 1
ATOM 715 O O . TYR A 1 87 ? 18.094 36.889 -59.750 1.00 73.69 87 TYR A O 1
ATOM 723 N N . LEU A 1 88 ? 18.053 37.858 -57.734 1.00 74.81 88 LEU A N 1
ATOM 724 C CA . LEU A 1 88 ? 16.626 37.627 -57.478 1.00 74.81 88 LEU A CA 1
ATOM 725 C C . LEU A 1 88 ? 15.706 38.582 -58.256 1.00 74.81 88 LEU A C 1
ATOM 727 O O . LEU A 1 88 ? 14.500 38.353 -58.296 1.00 74.81 88 LEU A O 1
ATOM 731 N N . ALA A 1 89 ? 16.253 39.638 -58.867 1.00 75.88 89 ALA A N 1
ATOM 732 C CA . ALA A 1 89 ? 15.504 40.531 -59.749 1.00 75.88 89 ALA A CA 1
ATOM 733 C C . ALA A 1 89 ? 15.139 39.870 -61.093 1.00 75.88 89 ALA A C 1
ATOM 735 O O . ALA A 1 89 ? 14.208 40.320 -61.761 1.00 75.88 89 ALA A O 1
ATOM 736 N N . ASP A 1 90 ? 15.848 38.804 -61.480 1.00 86.56 90 ASP A N 1
ATOM 737 C CA . ASP A 1 90 ? 15.515 37.995 -62.649 1.00 86.56 90 ASP A CA 1
ATOM 738 C C . ASP A 1 90 ? 14.299 37.095 -62.358 1.00 86.56 90 ASP A C 1
ATOM 740 O O . ASP A 1 90 ? 14.252 36.352 -61.370 1.00 86.56 90 ASP A O 1
ATOM 744 N N . SER A 1 91 ? 13.301 37.152 -63.242 1.00 82.75 91 SER A N 1
ATOM 745 C CA . SER A 1 91 ? 12.039 36.423 -63.109 1.00 82.75 91 SER A CA 1
ATOM 746 C C . SER A 1 91 ? 12.221 34.902 -63.137 1.00 82.75 91 SER A C 1
ATOM 748 O O . SER A 1 91 ? 11.440 34.194 -62.497 1.00 82.75 91 SER A O 1
ATOM 750 N N . GLU A 1 92 ? 13.212 34.381 -63.866 1.00 85.81 92 GLU A N 1
ATOM 751 C CA . GLU A 1 92 ? 13.445 32.932 -63.949 1.00 85.81 92 GLU A CA 1
ATOM 752 C C . GLU A 1 92 ? 14.096 32.395 -62.667 1.00 85.81 92 GLU A C 1
ATOM 754 O O . GLU A 1 92 ? 13.660 31.380 -62.115 1.00 85.81 92 GLU A O 1
ATOM 759 N N . ILE A 1 93 ? 15.088 33.122 -62.144 1.00 85.50 93 ILE A N 1
ATOM 760 C CA . ILE A 1 93 ? 15.802 32.779 -60.906 1.00 85.50 93 ILE A CA 1
ATOM 761 C C . ILE A 1 93 ? 14.857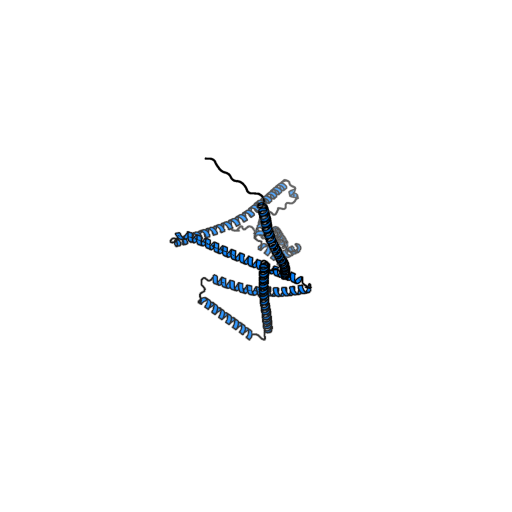 32.864 -59.703 1.00 85.50 93 ILE A C 1
ATOM 763 O O . ILE A 1 93 ? 14.872 31.981 -58.843 1.00 85.50 93 ILE A O 1
ATOM 767 N N . SER A 1 94 ? 13.990 33.879 -59.666 1.00 84.38 94 SER A N 1
ATOM 768 C CA . SER A 1 94 ? 12.976 34.029 -58.619 1.00 84.38 94 SER A CA 1
ATOM 769 C C . SER A 1 94 ? 11.987 32.853 -58.597 1.00 84.38 94 SER A C 1
ATOM 771 O O . SER A 1 94 ? 11.793 32.224 -57.555 1.00 84.38 94 SER A O 1
ATOM 773 N N . SER A 1 95 ? 11.452 32.458 -59.760 1.00 87.25 95 SER A N 1
ATOM 774 C CA . SER A 1 95 ? 10.556 31.294 -59.880 1.00 87.25 95 SER A CA 1
ATOM 775 C C . SER A 1 95 ? 11.230 29.983 -59.452 1.00 87.25 95 SER A C 1
ATOM 777 O O . SER A 1 95 ? 10.635 29.164 -58.746 1.00 87.25 95 SER A O 1
ATOM 779 N N . LEU A 1 96 ? 12.499 29.779 -59.823 1.00 88.38 96 LEU A N 1
ATOM 780 C CA . LEU A 1 96 ? 13.260 28.597 -59.410 1.00 88.38 96 LEU A CA 1
ATOM 781 C C . LEU A 1 96 ? 13.509 28.577 -57.894 1.00 88.38 96 LEU A C 1
ATOM 783 O O . LEU A 1 96 ? 13.422 27.522 -57.259 1.00 88.38 96 LEU A O 1
ATOM 787 N N . TYR A 1 97 ? 13.776 29.739 -57.297 1.00 86.62 97 TYR A N 1
ATOM 788 C CA . TYR A 1 97 ? 13.959 29.869 -55.855 1.00 86.62 97 TYR A CA 1
ATOM 789 C C . TYR A 1 97 ? 12.656 29.608 -55.079 1.00 86.62 97 TYR A C 1
ATOM 791 O O . TYR A 1 97 ? 12.677 28.919 -54.057 1.00 86.62 97 TYR A O 1
ATOM 799 N N . GLU A 1 98 ? 11.504 30.055 -55.584 1.00 87.75 98 GLU A N 1
ATOM 800 C CA . GLU A 1 98 ? 10.192 29.711 -55.016 1.00 87.75 98 GLU A CA 1
ATOM 801 C C . GLU A 1 98 ? 9.909 28.203 -55.083 1.00 87.75 98 GLU A C 1
ATOM 803 O O . GLU A 1 98 ? 9.467 27.602 -54.097 1.00 87.75 98 GLU A O 1
ATOM 808 N N . GLN A 1 99 ? 10.228 27.555 -56.209 1.00 89.25 99 GLN A N 1
ATOM 809 C CA . GLN A 1 99 ? 10.111 26.100 -56.343 1.00 89.25 99 GLN A CA 1
ATOM 810 C C . GLN A 1 99 ? 11.014 25.366 -55.344 1.00 89.25 99 GLN A C 1
ATOM 812 O O . GLN A 1 99 ? 10.554 24.427 -54.686 1.00 89.25 99 GLN A O 1
ATOM 817 N N . TYR A 1 100 ? 12.257 25.824 -55.168 1.00 89.19 100 TYR A N 1
ATOM 818 C CA . TYR A 1 100 ? 13.179 25.312 -54.154 1.00 89.19 100 TYR A CA 1
ATOM 819 C C . TYR A 1 100 ? 12.596 25.432 -52.740 1.00 89.19 100 TYR A C 1
ATOM 821 O O . TYR A 1 100 ? 12.544 24.438 -52.012 1.00 89.19 100 TYR A O 1
ATOM 829 N N . LEU A 1 101 ? 12.084 26.607 -52.361 1.00 87.69 101 LEU A N 1
ATOM 830 C CA . LEU A 1 101 ? 11.459 26.812 -51.051 1.00 87.69 101 LEU A CA 1
ATOM 831 C C . LEU A 1 101 ? 10.250 25.888 -50.846 1.00 87.69 101 LEU A C 1
ATOM 833 O O . LEU A 1 101 ? 10.118 25.277 -49.783 1.00 87.69 101 LEU A O 1
ATOM 837 N N . SER A 1 102 ? 9.423 25.704 -51.880 1.00 90.50 102 SER A N 1
ATOM 838 C CA . SER A 1 102 ? 8.284 24.781 -51.826 1.00 90.50 102 SER A CA 1
ATOM 839 C C . SER A 1 102 ? 8.720 23.327 -51.594 1.00 90.50 102 SER A C 1
ATOM 841 O O . SER A 1 102 ? 8.059 22.578 -50.870 1.00 90.50 102 SER A O 1
ATOM 843 N N . LEU A 1 103 ? 9.852 22.914 -52.176 1.00 90.75 103 LEU A N 1
ATOM 844 C CA . LEU A 1 103 ? 10.399 21.570 -52.017 1.00 90.75 103 LEU A CA 1
ATOM 845 C C . LEU A 1 103 ? 10.993 21.370 -50.619 1.00 90.75 103 LEU A C 1
ATOM 847 O O . LEU A 1 103 ? 10.788 20.318 -50.010 1.00 90.75 103 LEU A O 1
ATOM 851 N N . VAL A 1 104 ? 11.657 22.395 -50.080 1.00 89.69 104 VAL A N 1
ATOM 852 C CA . VAL A 1 104 ? 12.147 22.413 -48.696 1.00 89.69 104 VAL A CA 1
ATOM 853 C C . VAL A 1 104 ? 10.987 22.269 -47.705 1.00 89.69 104 VAL A C 1
ATOM 855 O O . VAL A 1 104 ? 11.092 21.507 -46.742 1.00 89.69 104 VAL A O 1
ATOM 858 N N . ASP A 1 105 ? 9.854 22.933 -47.939 1.00 89.06 105 ASP A N 1
ATOM 859 C CA . ASP A 1 105 ? 8.682 22.801 -47.067 1.00 89.06 105 ASP A CA 1
ATOM 860 C C . ASP A 1 105 ? 7.997 21.432 -47.193 1.00 89.06 105 ASP A C 1
ATOM 862 O O . ASP A 1 105 ? 7.639 20.832 -46.176 1.00 89.06 105 ASP A O 1
ATOM 866 N N . LYS A 1 106 ? 7.913 20.862 -48.403 1.00 91.19 106 LYS A N 1
ATOM 867 C CA . LYS A 1 106 ? 7.473 19.466 -48.594 1.00 91.19 106 LYS A CA 1
ATOM 868 C C . LYS A 1 106 ? 8.370 18.483 -47.836 1.00 91.19 106 LYS A C 1
ATOM 870 O O . LYS A 1 106 ? 7.861 17.585 -47.164 1.00 91.19 106 LYS A O 1
ATOM 875 N N . PHE A 1 107 ? 9.690 18.675 -47.889 1.00 92.00 107 PHE A N 1
ATOM 876 C CA . PHE A 1 107 ? 10.649 17.857 -47.146 1.00 92.00 107 PHE A CA 1
ATOM 877 C C . PHE A 1 107 ? 10.412 17.929 -45.632 1.00 92.00 107 PHE A C 1
ATOM 879 O O . PHE A 1 107 ? 10.389 16.886 -44.979 1.00 92.00 107 PHE A O 1
ATOM 886 N N . LYS A 1 108 ? 10.171 19.120 -45.064 1.00 90.06 108 LYS A N 1
ATOM 887 C CA . LYS A 1 108 ? 9.865 19.266 -43.627 1.00 90.06 108 LYS A CA 1
ATOM 888 C C . LYS A 1 108 ? 8.644 18.445 -43.217 1.00 90.06 108 LYS A C 1
ATOM 890 O O . LYS A 1 108 ? 8.693 17.765 -42.192 1.00 90.06 108 LYS A O 1
ATOM 895 N N . THR A 1 109 ? 7.571 18.500 -44.006 1.00 90.75 109 THR A N 1
ATOM 896 C CA . THR A 1 109 ? 6.324 17.772 -43.727 1.00 90.75 109 THR A CA 1
ATOM 897 C C . THR A 1 109 ? 6.549 16.262 -43.759 1.00 90.75 109 THR A C 1
ATOM 899 O O . THR A 1 109 ? 6.289 15.587 -42.764 1.00 90.75 109 THR A O 1
ATOM 902 N N . ILE A 1 110 ? 7.147 15.746 -44.838 1.00 92.56 110 ILE A N 1
ATOM 903 C CA . ILE A 1 110 ? 7.422 14.309 -45.002 1.00 92.56 110 ILE A CA 1
ATOM 904 C C . ILE A 1 110 ? 8.387 13.801 -43.922 1.00 92.56 110 ILE A C 1
ATOM 906 O O . ILE A 1 110 ? 8.184 12.737 -43.337 1.00 92.56 110 ILE A O 1
ATOM 910 N N . HIS A 1 111 ? 9.442 14.561 -43.616 1.00 90.50 111 HIS A N 1
ATOM 911 C CA . HIS A 1 111 ? 10.400 14.185 -42.579 1.00 90.50 111 HIS A CA 1
ATOM 912 C C . HIS A 1 111 ? 9.743 14.141 -41.192 1.00 90.50 111 HIS A C 1
ATOM 914 O O . HIS A 1 111 ? 10.021 13.238 -40.402 1.00 90.50 111 HIS A O 1
ATOM 920 N N . LYS A 1 112 ? 8.848 15.089 -40.887 1.00 90.00 112 LYS A N 1
ATOM 921 C CA . LYS A 1 112 ? 8.099 15.103 -39.625 1.00 90.00 112 LYS A CA 1
ATOM 922 C C . LYS A 1 112 ? 7.176 13.888 -39.505 1.00 90.00 112 LYS A C 1
ATOM 924 O O . LYS A 1 112 ? 7.166 13.251 -38.455 1.00 90.00 112 LYS A O 1
ATOM 929 N N . GLU A 1 113 ? 6.452 13.540 -40.566 1.00 90.62 113 GLU A N 1
ATOM 930 C CA . GLU A 1 113 ? 5.604 12.341 -40.608 1.00 90.62 113 GLU A CA 1
ATOM 931 C C . GLU A 1 113 ? 6.420 11.058 -40.419 1.00 90.62 113 GLU A C 1
ATOM 933 O O . GLU A 1 113 ? 6.052 10.199 -39.616 1.00 90.62 113 GLU A O 1
ATOM 938 N N . ARG A 1 114 ? 7.581 10.956 -41.076 1.00 90.62 114 ARG A N 1
ATOM 939 C CA . ARG A 1 114 ? 8.497 9.818 -40.923 1.00 90.62 114 ARG A CA 1
ATOM 940 C C . ARG A 1 114 ? 9.017 9.667 -39.493 1.00 90.62 114 ARG A C 1
ATOM 942 O O . ARG A 1 114 ? 9.074 8.548 -38.992 1.00 90.62 114 ARG A O 1
ATOM 949 N N . GLU A 1 115 ? 9.393 10.761 -38.829 1.00 87.31 115 GLU A N 1
ATOM 950 C CA . GLU A 1 115 ? 9.867 10.717 -37.436 1.00 87.31 115 GLU A CA 1
ATOM 951 C C . GLU A 1 115 ? 8.765 10.275 -36.462 1.00 87.31 115 GLU A C 1
ATOM 953 O O . GLU A 1 115 ? 9.043 9.538 -35.515 1.00 87.31 115 GLU A O 1
ATOM 958 N N . ILE A 1 116 ? 7.513 10.677 -36.704 1.00 87.06 116 ILE A N 1
ATOM 959 C CA . ILE A 1 116 ? 6.356 10.201 -35.931 1.00 87.06 116 ILE A CA 1
ATOM 960 C C . ILE A 1 116 ? 6.133 8.705 -36.187 1.00 87.06 116 ILE A C 1
ATOM 962 O O . ILE A 1 116 ? 5.998 7.931 -35.240 1.00 87.06 116 ILE A O 1
ATOM 966 N N . GLY A 1 117 ? 6.167 8.277 -37.452 1.00 88.56 117 GLY A N 1
ATOM 967 C CA . GLY A 1 117 ? 6.039 6.868 -37.823 1.00 88.56 117 GLY A CA 1
ATOM 968 C C . GLY A 1 117 ? 7.125 5.987 -37.201 1.00 88.56 117 GLY A C 1
ATOM 969 O O . GLY A 1 117 ? 6.822 4.899 -36.719 1.00 88.56 117 GLY A O 1
ATOM 970 N N . LYS A 1 118 ? 8.373 6.469 -37.134 1.00 88.31 118 LYS A N 1
ATOM 971 C CA . LYS A 1 118 ? 9.489 5.743 -36.513 1.00 88.31 118 LYS A CA 1
ATOM 972 C C . LYS A 1 118 ? 9.221 5.426 -35.038 1.00 88.31 118 LYS A C 1
ATOM 974 O O . LYS A 1 118 ? 9.402 4.281 -34.638 1.00 88.31 118 LYS A O 1
ATOM 979 N N . LYS A 1 119 ? 8.736 6.400 -34.260 1.00 86.38 119 LYS A N 1
ATOM 980 C CA . LYS A 1 119 ? 8.375 6.180 -32.848 1.00 86.38 119 LYS A CA 1
ATOM 981 C C . LYS A 1 119 ? 7.274 5.133 -32.696 1.00 86.38 119 LYS A C 1
ATOM 983 O O . LYS A 1 119 ? 7.373 4.261 -31.845 1.00 86.38 119 LYS A O 1
ATOM 988 N N . ASN A 1 120 ? 6.258 5.178 -33.557 1.00 86.81 120 ASN A N 1
ATOM 989 C CA . ASN A 1 120 ? 5.174 4.196 -33.527 1.00 86.81 120 ASN A CA 1
ATOM 990 C C . ASN A 1 120 ? 5.676 2.776 -33.837 1.00 86.81 120 ASN A C 1
ATOM 992 O O . ASN A 1 120 ? 5.189 1.815 -33.249 1.00 86.81 120 ASN A O 1
ATOM 996 N N . VAL A 1 121 ? 6.656 2.637 -34.737 1.00 89.44 121 VAL A N 1
ATOM 997 C CA . VAL A 1 121 ? 7.302 1.347 -35.027 1.00 89.44 121 VAL A CA 1
ATOM 998 C C . VAL A 1 121 ? 8.126 0.864 -33.835 1.00 89.44 121 VAL A C 1
ATOM 1000 O O . VAL A 1 121 ? 8.050 -0.314 -33.510 1.00 89.44 121 VAL A O 1
ATOM 1003 N N . GLU A 1 122 ? 8.870 1.745 -33.160 1.00 87.25 122 GLU A N 1
ATOM 1004 C CA . GLU A 1 122 ? 9.610 1.402 -31.934 1.00 87.25 122 GLU A CA 1
ATOM 1005 C C . GLU A 1 122 ? 8.657 0.861 -30.851 1.00 87.25 122 GLU A C 1
ATOM 1007 O O . GLU A 1 122 ? 8.868 -0.242 -30.352 1.00 87.25 122 GLU A O 1
ATOM 1012 N N . THR A 1 123 ? 7.534 1.542 -30.592 1.00 87.94 123 THR A N 1
ATOM 1013 C CA . THR A 1 123 ? 6.495 1.052 -29.666 1.00 87.94 123 THR A CA 1
ATOM 1014 C C . THR A 1 123 ? 5.861 -0.263 -30.132 1.00 87.94 123 THR A C 1
ATOM 1016 O O . THR A 1 123 ? 5.583 -1.144 -29.323 1.00 87.94 123 THR A O 1
ATOM 1019 N N . ALA A 1 124 ? 5.639 -0.442 -31.437 1.00 91.06 124 ALA A N 1
ATOM 1020 C CA . ALA A 1 124 ? 5.106 -1.695 -31.971 1.00 91.06 124 ALA A CA 1
ATOM 1021 C C . ALA A 1 124 ? 6.084 -2.869 -31.797 1.00 91.06 124 ALA A C 1
ATOM 1023 O O . ALA A 1 124 ? 5.646 -3.995 -31.565 1.00 91.06 124 ALA A O 1
ATOM 1024 N N . VAL A 1 125 ? 7.395 -2.620 -31.884 1.00 93.00 125 VAL A N 1
ATOM 1025 C CA . VAL A 1 125 ? 8.429 -3.628 -31.618 1.00 93.00 125 VAL A CA 1
ATOM 1026 C C . VAL A 1 125 ? 8.435 -4.015 -30.140 1.00 93.00 125 VAL A C 1
ATOM 1028 O O . VAL A 1 125 ? 8.455 -5.208 -29.852 1.00 93.00 125 VAL A O 1
ATOM 1031 N N . GLU A 1 126 ? 8.342 -3.052 -29.218 1.00 92.69 126 GLU A N 1
ATOM 1032 C CA . GLU A 1 126 ? 8.220 -3.330 -27.775 1.00 92.69 126 GLU A CA 1
ATOM 1033 C C . GLU A 1 126 ? 6.979 -4.189 -27.472 1.00 92.69 126 GLU A C 1
ATOM 1035 O O . GLU A 1 126 ? 7.084 -5.253 -26.860 1.00 92.69 126 GLU A O 1
ATOM 1040 N N . LEU A 1 127 ? 5.816 -3.813 -28.012 1.00 92.25 127 LEU A N 1
ATOM 1041 C CA . LEU A 1 127 ? 4.586 -4.599 -27.872 1.00 92.25 127 LEU A CA 1
ATOM 1042 C C . LEU A 1 127 ? 4.711 -6.005 -28.477 1.00 92.25 127 LEU A C 1
ATOM 1044 O O . LEU A 1 127 ? 4.183 -6.966 -27.920 1.00 92.25 127 LEU A O 1
ATOM 1048 N N . ALA A 1 128 ? 5.409 -6.155 -29.606 1.00 94.00 128 ALA A N 1
ATOM 1049 C CA . ALA A 1 128 ? 5.658 -7.463 -30.206 1.00 94.00 128 ALA A CA 1
ATOM 1050 C C . ALA A 1 128 ? 6.572 -8.329 -29.326 1.00 94.00 128 ALA A C 1
ATOM 1052 O O . ALA A 1 128 ? 6.339 -9.535 -29.207 1.00 94.00 128 ALA A O 1
ATOM 1053 N N . THR A 1 129 ? 7.581 -7.731 -28.682 1.00 95.19 129 THR A N 1
ATOM 1054 C CA . THR A 1 129 ? 8.433 -8.444 -27.722 1.00 95.19 129 THR A CA 1
ATOM 1055 C C . THR A 1 129 ? 7.662 -8.867 -26.474 1.00 95.19 129 THR A C 1
ATOM 1057 O O . THR A 1 129 ? 7.808 -10.013 -26.044 1.00 95.19 129 THR A O 1
ATOM 1060 N N . ASP A 1 130 ? 6.775 -8.014 -25.958 1.00 95.06 130 ASP A N 1
ATOM 1061 C CA . ASP A 1 130 ? 5.910 -8.335 -24.820 1.00 95.06 130 ASP A CA 1
ATOM 1062 C C . ASP A 1 130 ? 4.919 -9.448 -25.167 1.00 95.06 130 ASP A C 1
ATOM 1064 O O . ASP A 1 130 ? 4.766 -10.407 -24.412 1.00 95.06 130 ASP A O 1
ATOM 1068 N N . LEU A 1 131 ? 4.303 -9.395 -26.351 1.00 94.69 131 LEU A N 1
ATOM 1069 C CA . LEU A 1 131 ? 3.413 -10.451 -26.836 1.00 94.69 131 LEU A CA 1
ATOM 1070 C C . LEU A 1 131 ? 4.164 -11.782 -26.956 1.00 94.69 131 LEU A C 1
ATOM 1072 O O . LEU A 1 131 ? 3.662 -12.821 -26.526 1.00 94.69 131 LEU A O 1
ATOM 1076 N N . GLN A 1 132 ? 5.397 -11.764 -27.470 1.00 95.69 132 GLN A N 1
ATOM 1077 C CA . GLN A 1 132 ? 6.232 -12.960 -27.530 1.00 95.69 132 GLN A CA 1
ATOM 1078 C C . GLN A 1 132 ? 6.571 -13.500 -26.130 1.00 95.69 132 GLN A C 1
ATOM 1080 O O . GLN A 1 132 ? 6.622 -14.719 -25.943 1.00 95.69 132 GLN A O 1
ATOM 1085 N N . ALA A 1 133 ? 6.808 -12.626 -25.148 1.00 95.56 133 ALA A N 1
ATOM 1086 C CA . ALA A 1 133 ? 7.022 -13.028 -23.761 1.00 95.56 133 ALA A CA 1
ATOM 1087 C C . ALA A 1 133 ? 5.755 -13.661 -23.161 1.00 95.56 133 ALA A C 1
ATOM 1089 O O . ALA A 1 133 ? 5.829 -14.771 -22.632 1.00 95.56 133 ALA A O 1
ATOM 1090 N N . MET A 1 134 ? 4.590 -13.031 -23.340 1.00 96.00 134 MET A N 1
ATOM 1091 C CA . MET A 1 134 ? 3.305 -13.570 -22.886 1.00 96.00 134 MET A CA 1
ATOM 1092 C C . MET A 1 134 ? 2.972 -14.919 -23.533 1.00 96.00 134 MET A C 1
ATOM 1094 O O . MET A 1 134 ? 2.470 -15.815 -22.856 1.00 96.00 134 MET A O 1
ATOM 1098 N N . GLU A 1 135 ? 3.278 -15.115 -24.819 1.00 95.00 135 GLU A N 1
ATOM 1099 C CA . GLU A 1 135 ? 3.040 -16.401 -25.486 1.00 95.00 135 GLU A CA 1
ATOM 1100 C C . GLU A 1 135 ? 3.963 -17.499 -24.934 1.00 95.00 135 GLU A C 1
ATOM 1102 O O . GLU A 1 135 ? 3.518 -18.625 -24.707 1.00 95.00 135 GLU A O 1
ATOM 1107 N N . LYS A 1 136 ? 5.227 -17.175 -24.624 1.00 95.50 136 LYS A N 1
ATOM 1108 C CA . LYS A 1 136 ? 6.138 -18.113 -23.944 1.00 95.50 136 LYS A CA 1
ATOM 1109 C C . LYS A 1 136 ? 5.644 -18.476 -22.543 1.00 95.50 136 LYS A C 1
ATOM 1111 O O . LYS A 1 136 ? 5.719 -19.644 -22.161 1.00 95.50 136 LYS A O 1
ATOM 1116 N N . GLU A 1 137 ? 5.139 -17.508 -21.780 1.00 95.62 137 GLU A N 1
ATOM 1117 C CA . GLU A 1 137 ? 4.556 -17.760 -20.457 1.00 95.62 137 GLU A CA 1
ATOM 1118 C C . GLU A 1 137 ? 3.306 -18.632 -20.547 1.00 95.62 137 GLU A C 1
ATOM 1120 O O . GLU A 1 137 ? 3.173 -19.602 -19.799 1.00 95.62 137 GLU A O 1
ATOM 1125 N N . LYS A 1 138 ? 2.418 -18.340 -21.500 1.00 96.31 138 LYS A N 1
ATOM 1126 C CA . LYS A 1 138 ? 1.234 -19.151 -21.784 1.00 96.31 138 LYS A CA 1
ATOM 1127 C C . LYS A 1 138 ? 1.618 -20.589 -22.121 1.00 96.31 138 LYS A C 1
ATOM 1129 O O . LYS A 1 138 ? 1.058 -21.505 -21.521 1.00 96.31 138 LYS A O 1
ATOM 1134 N N . GLU A 1 139 ? 2.591 -20.803 -23.004 1.00 95.44 139 GLU A N 1
ATOM 1135 C CA . GLU A 1 139 ? 3.064 -22.148 -23.351 1.00 95.44 139 GLU A CA 1
ATOM 1136 C C . GLU A 1 139 ? 3.661 -22.866 -22.129 1.00 95.44 139 GLU A C 1
ATOM 1138 O O . GLU A 1 139 ? 3.325 -24.016 -21.842 1.00 95.44 139 GLU A O 1
ATOM 1143 N N . ALA A 1 140 ? 4.469 -22.173 -21.321 1.00 94.88 140 ALA A N 1
ATOM 1144 C CA . ALA A 1 140 ? 5.011 -22.728 -20.082 1.00 94.88 140 ALA A CA 1
ATOM 1145 C C . ALA A 1 140 ? 3.904 -23.127 -19.084 1.00 94.88 140 ALA A C 1
ATOM 1147 O O . ALA A 1 140 ? 3.985 -24.185 -18.445 1.00 94.88 140 ALA A O 1
ATOM 1148 N N . VAL A 1 141 ? 2.852 -22.311 -18.963 1.00 95.94 141 VAL A N 1
ATOM 1149 C CA . VAL A 1 141 ? 1.672 -22.606 -18.142 1.00 95.94 141 VAL A CA 1
ATOM 1150 C C . VAL A 1 141 ? 0.905 -23.803 -18.703 1.00 95.94 141 VAL A C 1
ATOM 1152 O O . VAL A 1 141 ? 0.553 -24.689 -17.925 1.00 95.94 141 VAL A O 1
ATOM 1155 N N . ILE A 1 142 ? 0.703 -23.898 -20.020 1.00 95.62 142 ILE A N 1
ATOM 1156 C CA . ILE A 1 142 ? 0.043 -25.040 -20.674 1.00 95.62 142 ILE A CA 1
ATOM 1157 C C . ILE A 1 142 ? 0.818 -26.335 -20.409 1.00 95.62 142 ILE A C 1
ATOM 1159 O O . ILE A 1 142 ? 0.231 -27.316 -19.947 1.00 95.62 142 ILE A O 1
ATOM 1163 N N . VAL A 1 143 ? 2.141 -26.334 -20.598 1.00 95.25 143 VAL A N 1
ATOM 1164 C CA . VAL A 1 143 ? 3.001 -27.493 -20.305 1.00 95.25 143 VAL A CA 1
ATOM 1165 C C . VAL A 1 143 ? 2.901 -27.891 -18.830 1.00 95.25 143 VAL A C 1
ATOM 1167 O O . VAL A 1 143 ? 2.813 -29.079 -18.499 1.00 95.25 143 VAL A O 1
ATOM 1170 N N . ARG A 1 144 ? 2.884 -26.916 -17.912 1.00 94.88 144 ARG A N 1
ATOM 1171 C CA . ARG A 1 144 ? 2.728 -27.174 -16.474 1.00 94.88 144 ARG A CA 1
ATOM 1172 C C . ARG A 1 144 ? 1.349 -27.744 -16.141 1.00 94.88 144 ARG A C 1
ATOM 1174 O O . ARG A 1 144 ? 1.277 -28.694 -15.363 1.00 94.88 144 ARG A O 1
ATOM 1181 N N . ILE A 1 145 ? 0.282 -27.213 -16.739 1.00 90.88 145 ILE A N 1
ATOM 1182 C CA . ILE A 1 145 ? -1.083 -27.739 -16.605 1.00 90.88 145 ILE A CA 1
ATOM 1183 C C . ILE A 1 145 ? -1.137 -29.176 -17.121 1.00 90.88 145 ILE A C 1
ATOM 1185 O O . ILE A 1 145 ? -1.674 -30.028 -16.422 1.00 90.88 145 ILE A O 1
ATOM 1189 N N . GLY A 1 146 ? -0.523 -29.478 -18.269 1.00 90.06 146 GLY A N 1
ATOM 1190 C CA . GLY A 1 146 ? -0.431 -30.838 -18.806 1.00 90.06 146 GLY A CA 1
ATOM 1191 C C . GLY A 1 146 ? 0.221 -31.813 -17.821 1.00 90.06 146 GLY A C 1
ATOM 1192 O O . GLY A 1 146 ? -0.360 -32.848 -17.504 1.00 90.06 146 GLY A O 1
ATOM 1193 N N . LYS A 1 147 ? 1.374 -31.437 -17.245 1.00 91.38 147 LYS A N 1
ATOM 1194 C CA . LYS A 1 147 ? 2.079 -32.235 -16.220 1.00 91.38 147 LYS A CA 1
ATOM 1195 C C . LYS A 1 147 ? 1.272 -32.428 -14.933 1.00 91.38 147 LYS A C 1
ATOM 1197 O O . LYS A 1 147 ? 1.410 -33.451 -14.269 1.00 91.38 147 LYS A O 1
ATOM 1202 N N . ILE A 1 148 ? 0.491 -31.429 -14.519 1.00 88.31 148 ILE A N 1
ATOM 1203 C CA . ILE A 1 148 ? -0.359 -31.530 -13.323 1.00 88.31 148 ILE A CA 1
ATOM 1204 C C . ILE A 1 148 ? -1.586 -32.390 -13.624 1.00 88.31 148 ILE A C 1
ATOM 1206 O O . ILE A 1 148 ? -1.943 -33.235 -12.809 1.00 88.31 148 ILE A O 1
ATOM 1210 N N . LYS A 1 149 ? -2.192 -32.229 -14.802 1.00 86.19 149 LYS A N 1
ATOM 1211 C CA . LYS A 1 149 ? -3.350 -33.007 -15.243 1.00 86.19 149 LYS A CA 1
ATOM 1212 C C . LYS A 1 149 ? -3.017 -34.494 -15.347 1.00 86.19 149 LYS A C 1
ATOM 1214 O O . LYS A 1 149 ? -3.787 -35.294 -14.835 1.00 86.19 149 LYS A O 1
ATOM 1219 N N . SER A 1 150 ? -1.853 -34.854 -15.894 1.00 85.94 150 SER A N 1
ATOM 1220 C CA . SER A 1 150 ? -1.406 -36.255 -15.944 1.00 85.94 150 SER A CA 1
ATOM 1221 C C . SER A 1 150 ? -1.166 -36.849 -14.549 1.00 85.94 150 SER A C 1
ATOM 1223 O O . SER A 1 150 ? -1.412 -38.024 -14.318 1.00 85.94 150 SER A O 1
ATOM 1225 N N . LYS A 1 151 ? -0.719 -36.043 -13.575 1.00 86.31 151 LYS A N 1
ATOM 1226 C CA . LYS A 1 151 ? -0.587 -36.482 -12.172 1.00 86.31 151 LYS A CA 1
ATOM 1227 C C . LYS A 1 151 ? -1.931 -36.584 -11.446 1.00 86.31 151 LYS A C 1
ATOM 1229 O O . LYS A 1 151 ? -2.063 -37.378 -10.521 1.00 86.31 151 LYS A O 1
ATOM 1234 N N . ALA A 1 152 ? -2.904 -35.765 -11.836 1.00 83.19 152 ALA A N 1
ATOM 1235 C CA . ALA A 1 152 ? -4.226 -35.674 -11.220 1.00 83.19 152 ALA A CA 1
ATOM 1236 C C . ALA A 1 152 ? -5.287 -36.555 -11.906 1.00 83.19 152 ALA A C 1
ATOM 1238 O O . ALA A 1 152 ? -6.456 -36.507 -11.529 1.00 83.19 152 ALA A O 1
ATOM 1239 N N . GLU A 1 153 ? -4.895 -37.361 -12.895 1.00 77.69 153 GLU A N 1
ATOM 1240 C CA . GLU A 1 153 ? -5.790 -38.157 -13.743 1.00 77.69 153 GLU A CA 1
ATOM 1241 C C . GLU A 1 153 ? -6.672 -39.125 -12.930 1.00 77.69 153 GLU A C 1
ATOM 1243 O O . GLU A 1 153 ? -7.860 -39.277 -13.206 1.00 77.69 153 GLU A O 1
ATOM 1248 N N . LEU A 1 154 ? -6.130 -39.665 -11.833 1.00 75.19 154 LEU A N 1
ATOM 1249 C CA . LEU A 1 154 ? -6.824 -40.542 -10.878 1.00 75.19 154 LEU A CA 1
ATOM 1250 C C . LEU A 1 154 ? -7.959 -39.847 -10.094 1.00 75.19 154 LEU A C 1
ATOM 1252 O O . LEU A 1 154 ? -8.860 -40.516 -9.593 1.00 75.19 154 LEU A O 1
ATOM 1256 N N . ALA A 1 155 ? -7.933 -38.517 -9.975 1.00 81.25 155 ALA A N 1
ATOM 1257 C CA . ALA A 1 155 ? -8.852 -37.728 -9.146 1.00 81.25 155 ALA A CA 1
ATOM 1258 C C . ALA A 1 155 ? -9.653 -36.692 -9.957 1.00 81.25 155 ALA A C 1
ATOM 1260 O O . ALA A 1 155 ? -10.140 -35.704 -9.406 1.00 81.25 155 ALA A O 1
ATOM 1261 N N . LEU A 1 156 ? -9.808 -36.911 -11.269 1.00 79.19 156 LEU A N 1
ATOM 1262 C CA . LEU A 1 156 ? -10.435 -35.948 -12.182 1.00 79.19 156 LEU A CA 1
ATOM 1263 C C . LEU A 1 156 ? -11.872 -35.566 -11.775 1.00 79.19 156 LEU A C 1
ATOM 1265 O O . LEU A 1 156 ? -12.276 -34.421 -11.946 1.00 79.19 156 LEU A O 1
ATOM 1269 N N . HIS A 1 157 ? -12.617 -36.506 -11.186 1.00 81.81 157 HIS A N 1
ATOM 1270 C CA . HIS A 1 157 ? -13.993 -36.311 -10.712 1.00 81.81 157 HIS A CA 1
ATOM 1271 C C . HIS A 1 157 ? -14.113 -35.294 -9.561 1.00 81.81 157 HIS A C 1
ATOM 1273 O O . HIS A 1 157 ? -15.187 -34.744 -9.341 1.00 81.81 157 HIS A O 1
ATOM 1279 N N . LEU A 1 158 ? -13.022 -35.023 -8.831 1.00 87.31 158 LEU A N 1
ATOM 1280 C CA . LEU A 1 158 ? -12.992 -34.057 -7.729 1.00 87.31 158 LEU A CA 1
ATOM 1281 C C . LEU A 1 158 ? -12.585 -32.648 -8.195 1.00 87.31 158 LEU A C 1
ATOM 1283 O O . LEU A 1 158 ? -12.635 -31.698 -7.416 1.00 87.31 158 LEU A O 1
ATOM 1287 N N . LEU A 1 159 ? -12.185 -32.482 -9.459 1.00 86.38 159 LEU A N 1
ATOM 1288 C CA . LEU A 1 159 ? -11.660 -31.215 -9.970 1.00 86.38 159 LEU A CA 1
ATOM 1289 C C . LEU A 1 159 ? -12.681 -30.074 -9.862 1.00 86.38 159 LEU A C 1
ATOM 1291 O O . LEU A 1 159 ? -12.314 -28.972 -9.452 1.00 86.38 159 LEU A O 1
ATOM 1295 N N . ASP A 1 160 ? -13.953 -30.348 -10.147 1.00 87.25 160 ASP A N 1
ATOM 1296 C CA . ASP A 1 160 ? -15.025 -29.356 -10.026 1.00 87.25 160 ASP A CA 1
ATOM 1297 C C . ASP A 1 160 ? -15.263 -28.948 -8.567 1.00 87.25 160 ASP A C 1
ATOM 1299 O O . ASP A 1 160 ? -15.371 -27.758 -8.268 1.00 87.25 160 ASP A O 1
ATOM 1303 N N . ALA A 1 161 ? -15.236 -29.902 -7.633 1.00 90.94 161 ALA A N 1
ATOM 1304 C CA . ALA A 1 161 ? -15.346 -29.613 -6.204 1.00 90.94 161 ALA A CA 1
ATOM 1305 C C . ALA A 1 161 ? -14.143 -28.799 -5.690 1.00 90.94 161 ALA A C 1
ATOM 1307 O O . ALA A 1 161 ? -14.319 -27.824 -4.961 1.00 90.94 161 ALA A O 1
ATOM 1308 N N . CYS A 1 162 ? -12.922 -29.134 -6.119 1.00 89.56 162 CYS A N 1
ATOM 1309 C CA . CYS A 1 162 ? -11.714 -28.364 -5.811 1.00 89.56 162 CYS A CA 1
ATOM 1310 C C . CYS A 1 162 ? -11.756 -26.950 -6.408 1.00 89.56 162 CYS A C 1
ATOM 1312 O O . CYS A 1 162 ? -11.285 -26.004 -5.774 1.00 89.56 162 CYS A O 1
ATOM 1314 N N . ARG A 1 163 ? -12.323 -26.783 -7.610 1.00 90.38 163 ARG A N 1
ATOM 1315 C CA . ARG A 1 163 ? -12.527 -25.471 -8.236 1.00 90.38 163 ARG A CA 1
ATOM 1316 C C . ARG A 1 163 ? -13.506 -24.628 -7.427 1.00 90.38 163 ARG A C 1
ATOM 1318 O O . ARG A 1 163 ? -13.196 -23.472 -7.155 1.00 90.38 163 ARG A O 1
ATOM 1325 N N . LEU A 1 164 ? -14.642 -25.199 -7.026 1.00 94.25 164 LEU A N 1
ATOM 1326 C CA . LEU A 1 164 ? -15.618 -24.521 -6.171 1.00 94.25 164 LEU A CA 1
ATOM 1327 C C . LEU A 1 164 ? -14.992 -24.131 -4.831 1.00 94.25 164 LEU A C 1
ATOM 1329 O O . LEU A 1 164 ? -15.072 -22.971 -4.442 1.00 94.25 164 LEU A O 1
ATOM 1333 N N . LEU A 1 165 ? -14.272 -25.051 -4.183 1.00 95.38 165 LEU A N 1
ATOM 1334 C CA . LEU A 1 165 ? -13.562 -24.761 -2.939 1.00 95.38 165 LEU A CA 1
ATOM 1335 C C . LEU A 1 165 ? -12.551 -23.623 -3.117 1.00 95.38 165 LEU A C 1
ATOM 1337 O O . LEU A 1 165 ? -12.502 -22.728 -2.282 1.00 95.38 165 LEU A O 1
ATOM 1341 N N . ARG A 1 166 ? -11.759 -23.625 -4.198 1.00 95.06 166 ARG A N 1
ATOM 1342 C CA . ARG A 1 166 ? -10.806 -22.545 -4.488 1.00 95.06 166 ARG A CA 1
ATOM 1343 C C . ARG A 1 166 ? -11.509 -21.199 -4.647 1.00 95.06 166 ARG A C 1
ATOM 1345 O O . ARG A 1 166 ? -11.046 -20.235 -4.055 1.00 95.06 166 ARG A O 1
ATOM 1352 N N . ILE A 1 167 ? -12.609 -21.146 -5.398 1.00 95.62 167 ILE A N 1
ATOM 1353 C CA . ILE A 1 167 ? -13.397 -19.918 -5.577 1.00 95.62 167 ILE A CA 1
ATOM 1354 C C . ILE A 1 167 ? -13.906 -19.414 -4.223 1.00 95.62 167 ILE A C 1
ATOM 1356 O O . ILE A 1 167 ? -13.770 -18.231 -3.930 1.00 95.62 167 ILE A O 1
ATOM 1360 N N . GLU A 1 168 ? -14.434 -20.298 -3.377 1.00 94.69 168 GLU A N 1
ATOM 1361 C CA . GLU A 1 168 ? -14.892 -19.915 -2.037 1.00 94.69 168 GLU A CA 1
ATOM 1362 C C . GLU A 1 168 ? -13.737 -19.460 -1.131 1.00 94.69 168 GLU A C 1
ATOM 1364 O O . GLU A 1 168 ? -13.891 -18.495 -0.389 1.00 94.69 168 GLU A O 1
ATOM 1369 N N . ARG A 1 169 ? -12.546 -20.068 -1.231 1.00 95.81 169 ARG A N 1
ATOM 1370 C CA . ARG A 1 169 ? -11.347 -19.607 -0.502 1.00 95.81 169 ARG A CA 1
ATOM 1371 C C . ARG A 1 169 ? -10.843 -18.253 -0.993 1.00 95.81 169 ARG A C 1
ATOM 1373 O O . ARG A 1 169 ? -10.330 -17.480 -0.193 1.00 95.81 169 ARG A O 1
ATOM 1380 N N . ASP A 1 170 ? -10.917 -17.995 -2.294 1.00 94.56 170 ASP A N 1
ATOM 1381 C CA . ASP A 1 170 ? -10.503 -16.720 -2.879 1.00 94.56 170 ASP A CA 1
ATOM 1382 C C . ASP A 1 170 ? -11.470 -15.613 -2.413 1.00 94.56 170 ASP A C 1
ATOM 1384 O O . ASP A 1 170 ? -11.013 -14.618 -1.857 1.00 94.56 170 ASP A O 1
ATOM 1388 N N . LYS A 1 171 ? -12.790 -15.862 -2.448 1.00 96.12 171 LYS A N 1
ATOM 1389 C CA . LYS A 1 171 ? -13.802 -14.971 -1.845 1.00 96.12 171 LYS A CA 1
ATOM 1390 C C . LYS A 1 171 ? -13.587 -14.749 -0.347 1.00 96.12 171 LYS A C 1
ATOM 1392 O O . LYS A 1 171 ? -13.704 -13.626 0.126 1.00 96.12 171 LYS A O 1
ATOM 1397 N N . GLU A 1 172 ? -13.278 -15.804 0.412 1.00 95.12 172 GLU A N 1
ATOM 1398 C CA . GLU A 1 172 ? -12.958 -15.704 1.843 1.00 95.12 172 GLU A CA 1
ATOM 1399 C C . GLU A 1 172 ? -11.778 -14.745 2.074 1.00 95.12 172 GLU A C 1
ATOM 1401 O O . GLU A 1 172 ? -11.836 -13.909 2.973 1.00 95.12 172 GLU A O 1
ATOM 1406 N N . ARG A 1 173 ? -10.722 -14.821 1.250 1.00 95.50 173 ARG A N 1
ATOM 1407 C CA . ARG A 1 173 ? -9.576 -13.902 1.346 1.00 95.50 173 ARG A CA 1
ATOM 1408 C C . ARG A 1 173 ? -9.954 -12.469 0.997 1.00 95.50 173 ARG A C 1
ATOM 1410 O O . ARG A 1 173 ? -9.538 -11.571 1.724 1.00 95.50 173 ARG A O 1
ATOM 1417 N N . ASP A 1 174 ? -10.738 -12.267 -0.057 1.00 95.88 174 ASP A N 1
ATOM 1418 C CA . ASP A 1 174 ? -11.193 -10.934 -0.461 1.00 95.88 174 ASP A CA 1
ATOM 1419 C C . ASP A 1 174 ? -12.034 -10.287 0.650 1.00 95.88 174 ASP A C 1
ATOM 1421 O O . ASP A 1 174 ? -11.760 -9.159 1.053 1.00 95.88 174 ASP A O 1
ATOM 1425 N N . LEU A 1 175 ? -12.966 -11.039 1.247 1.00 96.94 175 LEU A N 1
ATOM 1426 C CA . LEU A 1 175 ? -13.773 -10.579 2.383 1.00 96.94 175 LEU A CA 1
ATOM 1427 C C . LEU A 1 175 ? -12.930 -10.277 3.629 1.00 96.94 175 LEU A C 1
ATOM 1429 O O . LEU A 1 175 ? -13.241 -9.354 4.378 1.00 96.94 175 LEU A O 1
ATOM 1433 N N . ILE A 1 176 ? -11.866 -11.045 3.889 1.00 95.19 176 ILE A N 1
ATOM 1434 C CA . ILE A 1 176 ? -10.941 -10.759 4.996 1.00 95.19 176 ILE A CA 1
ATOM 1435 C C . ILE A 1 176 ? -10.188 -9.448 4.747 1.00 95.19 176 ILE A C 1
ATOM 1437 O O . ILE A 1 176 ? -10.041 -8.661 5.682 1.00 95.19 176 ILE A O 1
ATOM 1441 N N . LEU A 1 177 ? -9.726 -9.210 3.516 1.00 95.44 177 LEU A N 1
ATOM 1442 C CA . LEU A 1 177 ? -9.052 -7.964 3.142 1.00 95.44 177 LEU A CA 1
ATOM 1443 C C . LEU A 1 177 ? -9.997 -6.765 3.267 1.00 95.44 177 LEU A C 1
ATOM 1445 O O . LEU A 1 177 ? -9.626 -5.768 3.883 1.00 95.44 177 LEU A O 1
ATOM 1449 N N . GLU A 1 178 ? -11.221 -6.886 2.753 1.00 96.50 178 GLU A N 1
ATOM 1450 C CA . GLU A 1 178 ? -12.249 -5.846 2.846 1.00 96.50 178 GLU A CA 1
ATOM 1451 C C . GLU A 1 178 ? -12.606 -5.549 4.307 1.00 96.50 178 GLU A C 1
ATOM 1453 O O . GLU A 1 178 ? -12.587 -4.396 4.727 1.00 96.50 178 GLU A O 1
ATOM 1458 N N . LYS A 1 179 ? -12.801 -6.585 5.133 1.00 96.50 179 LYS A N 1
ATOM 1459 C CA . LYS A 1 179 ? -13.049 -6.436 6.573 1.00 96.50 179 LYS A CA 1
ATOM 1460 C C . LYS A 1 179 ? -11.910 -5.721 7.299 1.00 96.50 179 LYS A C 1
ATOM 1462 O O . LYS A 1 179 ? -12.166 -4.962 8.233 1.00 96.50 179 LYS A O 1
ATOM 1467 N N . GLU A 1 180 ? -10.659 -6.004 6.946 1.00 95.12 180 GLU A N 1
ATOM 1468 C CA . GLU A 1 180 ? -9.516 -5.336 7.570 1.00 95.12 180 GLU A CA 1
ATOM 1469 C C . GLU A 1 180 ? -9.444 -3.865 7.147 1.00 95.12 180 GLU A C 1
ATOM 1471 O O . GLU A 1 180 ? -9.292 -2.991 7.998 1.00 95.12 180 GLU A O 1
ATOM 1476 N N . GLN A 1 181 ? -9.689 -3.576 5.866 1.00 95.50 181 GLN A N 1
ATOM 1477 C CA . GLN A 1 181 ? -9.796 -2.208 5.370 1.00 95.50 181 GLN A CA 1
ATOM 1478 C C . GLN A 1 181 ? -10.941 -1.440 6.053 1.00 95.50 181 GLN A C 1
ATOM 1480 O O . GLN A 1 181 ? -10.746 -0.307 6.492 1.00 95.50 181 GLN A O 1
ATOM 1485 N N . GLU A 1 182 ? -12.122 -2.045 6.201 1.00 95.06 182 GLU A N 1
ATOM 1486 C CA . GLU A 1 182 ? -13.253 -1.440 6.909 1.00 95.06 182 GLU A CA 1
ATOM 1487 C C . GLU A 1 182 ? -12.915 -1.149 8.375 1.00 95.06 182 GLU A C 1
ATOM 1489 O O . GLU A 1 182 ? -13.169 -0.043 8.854 1.00 95.06 182 GLU A O 1
ATOM 1494 N N . LYS A 1 183 ? -12.282 -2.088 9.088 1.00 96.12 183 LYS A N 1
ATOM 1495 C CA . LYS A 1 183 ? -11.824 -1.857 10.467 1.00 96.12 183 LYS A CA 1
ATOM 1496 C C . LYS A 1 183 ? -10.839 -0.700 10.566 1.00 96.12 183 LYS A C 1
ATOM 1498 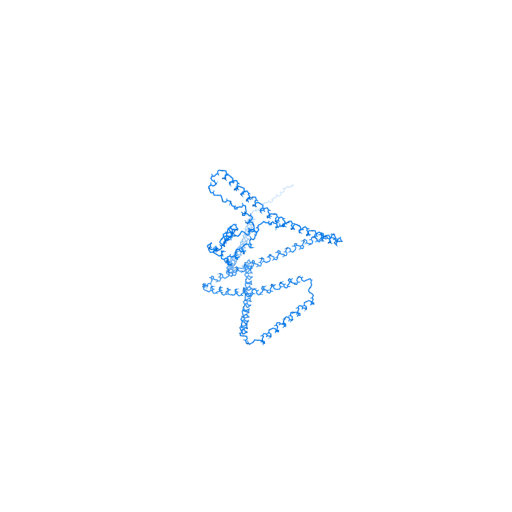O O . LYS A 1 183 ? -10.992 0.128 11.463 1.00 96.12 183 LYS A O 1
ATOM 1503 N N . ASP A 1 184 ? -9.872 -0.619 9.656 1.00 94.19 184 ASP A N 1
ATOM 1504 C CA . ASP A 1 184 ? -8.911 0.484 9.619 1.00 94.19 184 ASP A CA 1
ATOM 1505 C C . ASP A 1 184 ? -9.626 1.820 9.383 1.00 94.19 184 ASP A C 1
ATOM 1507 O O . ASP A 1 184 ? -9.347 2.814 10.059 1.00 94.19 184 ASP A O 1
ATOM 1511 N N . THR A 1 185 ? -10.608 1.857 8.474 1.00 95.12 185 THR A N 1
ATOM 1512 C CA . THR A 1 185 ? -11.414 3.068 8.248 1.00 95.12 185 THR A CA 1
ATOM 1513 C C . THR A 1 185 ? -12.258 3.439 9.466 1.00 95.12 185 THR A C 1
ATOM 1515 O O . THR A 1 185 ? -12.275 4.609 9.848 1.00 95.12 185 THR A O 1
ATOM 1518 N N . MET A 1 186 ? -12.897 2.469 10.130 1.00 95.69 186 MET A N 1
ATOM 1519 C CA . MET A 1 186 ? -13.650 2.692 11.365 1.00 95.69 186 MET A CA 1
ATOM 1520 C C . MET A 1 186 ? -12.756 3.233 12.477 1.00 95.69 186 MET A C 1
ATOM 1522 O O . MET A 1 186 ? -13.124 4.207 13.132 1.00 95.69 186 MET A O 1
ATOM 1526 N N . PHE A 1 187 ? -11.572 2.647 12.663 1.00 94.56 187 PHE A N 1
ATOM 1527 C CA . PHE A 1 187 ? -10.594 3.103 13.645 1.00 94.56 187 PHE A CA 1
ATOM 1528 C C . PHE A 1 187 ? -10.152 4.546 13.365 1.00 94.56 187 PHE A C 1
ATOM 1530 O O . PHE A 1 187 ? -10.157 5.387 14.264 1.00 94.56 187 PHE A O 1
ATOM 1537 N N . ASN A 1 188 ? -9.853 4.876 12.106 1.00 94.06 188 ASN A N 1
ATOM 1538 C CA . ASN A 1 188 ? -9.480 6.233 11.705 1.00 94.06 188 ASN A CA 1
ATOM 1539 C C . ASN A 1 188 ? -10.613 7.247 11.932 1.00 94.06 188 ASN A C 1
ATOM 1541 O O . ASN A 1 188 ? -10.369 8.341 12.449 1.00 94.06 188 ASN A O 1
ATOM 1545 N N . LEU A 1 189 ? -11.854 6.888 11.591 1.00 93.12 189 LEU A N 1
ATOM 1546 C CA . LEU A 1 189 ? -13.030 7.728 11.834 1.00 93.12 189 LEU A CA 1
ATOM 1547 C C . LEU A 1 189 ? -13.288 7.921 13.332 1.00 93.12 189 LEU A C 1
ATOM 1549 O O . LEU A 1 189 ? -13.565 9.041 13.759 1.00 93.12 189 LEU A O 1
ATOM 1553 N N . GLN A 1 190 ? -13.143 6.868 14.137 1.00 92.88 190 GLN A N 1
ATOM 1554 C CA . GLN A 1 190 ? -13.294 6.929 15.589 1.00 92.88 190 GLN A CA 1
ATOM 1555 C C . GLN A 1 190 ? -12.231 7.833 16.228 1.00 92.88 190 GLN A C 1
ATOM 1557 O O . GLN A 1 190 ? -12.575 8.690 17.042 1.00 92.88 190 GLN A O 1
ATOM 1562 N N . ASN A 1 191 ? -10.970 7.724 15.803 1.00 88.19 191 ASN A N 1
ATOM 1563 C CA . ASN A 1 191 ? -9.897 8.616 16.251 1.00 88.19 191 ASN A CA 1
ATOM 1564 C C . ASN A 1 191 ? -10.158 10.072 15.846 1.00 88.19 191 ASN A C 1
ATOM 1566 O O . ASN A 1 191 ? -9.950 10.991 16.640 1.00 88.19 191 ASN A O 1
ATOM 1570 N N . SER A 1 192 ? -10.643 10.300 14.621 1.00 93.25 192 SER A N 1
ATOM 1571 C CA . SER A 1 192 ? -11.009 11.643 14.160 1.00 93.25 192 SER A CA 1
ATOM 1572 C C . SER A 1 192 ? -12.164 12.225 14.976 1.00 93.25 192 SER A C 1
ATOM 1574 O O . SER A 1 192 ? -12.128 13.402 15.328 1.00 93.25 192 SER A O 1
ATOM 1576 N N . LEU A 1 193 ? -13.173 11.414 15.304 1.00 90.75 193 LEU A N 1
ATOM 1577 C CA . LEU A 1 193 ? -14.291 11.823 16.150 1.00 90.75 193 LEU A CA 1
ATOM 1578 C C . LEU A 1 193 ? -13.808 12.176 17.559 1.00 90.75 193 LEU A C 1
ATOM 1580 O O . LEU A 1 193 ? -14.156 13.241 18.060 1.00 90.75 193 LEU A O 1
ATOM 1584 N N . GLN A 1 194 ? -12.957 11.344 18.165 1.00 86.00 194 GLN A N 1
ATOM 1585 C CA . GLN A 1 194 ? -12.384 11.616 19.484 1.00 86.00 194 GLN A CA 1
ATOM 1586 C C . GLN A 1 194 ? -11.562 12.914 19.483 1.00 86.00 194 GLN A C 1
ATOM 1588 O O . GLN A 1 194 ? -11.661 13.703 20.421 1.00 86.00 194 GLN A O 1
ATOM 1593 N N . ARG A 1 195 ? -10.792 13.188 18.418 1.00 85.88 195 ARG A N 1
ATOM 1594 C CA . ARG A 1 195 ? -10.060 14.456 18.265 1.00 85.88 195 ARG A CA 1
ATOM 1595 C C . ARG A 1 195 ? -11.008 15.656 18.250 1.00 85.88 195 ARG A C 1
ATOM 1597 O O . ARG A 1 195 ? -10.808 16.584 19.027 1.00 85.88 195 ARG A O 1
ATOM 1604 N N . VAL A 1 196 ? -12.057 15.614 17.429 1.00 87.12 196 VAL A N 1
ATOM 1605 C CA . VAL A 1 196 ? -13.054 16.697 17.350 1.00 87.12 196 VAL A CA 1
ATOM 1606 C C . VAL A 1 196 ? -13.804 16.864 18.678 1.00 87.12 196 VAL A C 1
ATOM 1608 O O . VAL A 1 196 ? -14.058 17.987 19.105 1.00 87.12 196 VAL A O 1
ATOM 1611 N N . GLU A 1 197 ? -14.122 15.771 19.381 1.00 84.50 197 GLU A N 1
ATOM 1612 C CA . GLU A 1 197 ? -14.707 15.830 20.728 1.00 84.50 197 GLU A CA 1
ATOM 1613 C C . GLU A 1 197 ? -13.757 16.520 21.726 1.00 84.50 197 GLU A C 1
ATOM 1615 O O . GLU A 1 197 ? -14.208 17.366 22.503 1.00 84.50 197 GLU A O 1
ATOM 1620 N N . ARG A 1 198 ? -12.448 16.218 21.694 1.00 81.81 198 ARG A N 1
ATOM 1621 C CA . ARG A 1 198 ? -11.440 16.892 22.536 1.00 81.81 198 ARG A CA 1
ATOM 1622 C C . ARG A 1 198 ? -11.330 18.383 22.209 1.00 81.81 198 ARG A C 1
ATOM 1624 O O . ARG A 1 198 ? -11.355 19.186 23.137 1.00 81.81 198 ARG A O 1
ATOM 1631 N N . GLU A 1 199 ? -11.278 18.758 20.930 1.00 81.81 199 GLU A N 1
ATOM 1632 C CA . GLU A 1 199 ? -11.259 20.163 20.486 1.00 81.81 199 GLU A CA 1
ATOM 1633 C C . GLU A 1 199 ? -12.507 20.921 20.964 1.00 81.81 199 GLU A C 1
ATOM 1635 O O . GLU A 1 199 ? -12.415 22.026 21.496 1.00 81.81 199 GLU A O 1
ATOM 1640 N N . LEU A 1 200 ? -13.683 20.299 20.864 1.00 82.56 200 LEU A N 1
ATOM 1641 C CA . LEU A 1 200 ? -14.940 20.866 21.353 1.00 82.56 200 LEU A CA 1
ATOM 1642 C C . LEU A 1 200 ? -14.925 21.023 22.883 1.00 82.56 200 LEU A C 1
ATOM 1644 O O . LEU A 1 200 ? -15.390 22.035 23.414 1.00 82.56 200 LEU A O 1
ATOM 1648 N N . HIS A 1 201 ? -14.387 20.041 23.609 1.00 79.94 201 HIS A N 1
ATOM 1649 C CA . HIS A 1 201 ? -14.213 20.124 25.059 1.00 79.94 201 HIS A CA 1
ATOM 1650 C C . HIS A 1 201 ? -13.221 21.213 25.480 1.00 79.94 201 HIS A C 1
ATOM 1652 O O . HIS A 1 201 ? -13.493 21.889 26.474 1.00 79.94 201 HIS A O 1
ATOM 1658 N N . ALA A 1 202 ? -12.123 21.398 24.743 1.00 76.25 202 ALA A N 1
ATOM 1659 C CA . ALA A 1 202 ? -11.192 22.504 24.941 1.00 76.25 202 ALA A CA 1
ATOM 1660 C C . ALA A 1 202 ? -11.915 23.839 24.731 1.00 76.25 202 ALA A C 1
ATOM 1662 O O . ALA A 1 202 ? -12.037 24.598 25.683 1.00 76.25 202 ALA A O 1
ATOM 1663 N N . LEU A 1 203 ? -12.583 24.036 23.589 1.00 75.69 203 LEU A N 1
ATOM 1664 C CA . LEU A 1 203 ? -13.333 25.263 23.290 1.00 75.69 203 LEU A CA 1
ATOM 1665 C C . LEU A 1 203 ? -14.401 25.592 24.354 1.00 75.69 203 LEU A C 1
ATOM 1667 O O . LEU A 1 203 ? -14.600 26.749 24.728 1.00 75.69 203 LEU A O 1
ATOM 1671 N N . LYS A 1 204 ? -15.093 24.571 24.880 1.00 76.69 204 LYS A N 1
ATOM 1672 C CA . LYS A 1 204 ? -16.063 24.736 25.977 1.00 76.69 204 LYS A CA 1
ATOM 1673 C C . LYS A 1 204 ? -15.409 25.146 27.298 1.00 76.69 204 LYS A C 1
ATOM 1675 O O . LYS A 1 204 ? -16.022 25.914 28.034 1.00 76.69 204 LYS A O 1
ATOM 1680 N N . ARG A 1 205 ? -14.216 24.631 27.615 1.00 68.69 205 ARG A N 1
ATOM 1681 C CA . ARG A 1 205 ? -13.433 25.055 28.790 1.00 68.69 205 ARG A CA 1
ATOM 1682 C C . ARG A 1 205 ? -12.840 26.450 28.592 1.00 68.69 205 ARG A C 1
ATOM 1684 O O . ARG A 1 205 ? -12.872 27.248 29.524 1.00 68.69 205 ARG A O 1
ATOM 1691 N N . ASP A 1 206 ? -12.401 26.767 27.380 1.00 61.19 206 ASP A N 1
ATOM 1692 C CA . ASP A 1 206 ? -11.822 28.059 27.004 1.00 61.19 206 ASP A CA 1
ATOM 1693 C C . ASP A 1 206 ? -12.859 29.189 27.067 1.00 61.19 206 ASP A C 1
ATOM 1695 O O . ASP A 1 206 ? -12.536 30.319 27.428 1.00 61.19 206 ASP A O 1
ATOM 1699 N N . SER A 1 207 ? -14.139 28.876 26.825 1.00 62.03 207 SER A N 1
ATOM 1700 C CA . SER A 1 207 ? -15.252 29.810 27.042 1.00 62.03 207 SER A CA 1
ATOM 1701 C C . SER A 1 207 ? -15.455 30.190 28.518 1.00 62.03 207 SER A C 1
ATOM 1703 O O . SER A 1 207 ? -16.146 31.173 28.795 1.00 62.03 207 SER A O 1
ATOM 1705 N N . THR A 1 208 ? -14.891 29.439 29.470 1.00 61.47 208 THR A N 1
ATOM 1706 C CA . THR A 1 208 ? -14.985 29.714 30.910 1.00 61.47 208 THR A CA 1
ATOM 1707 C C . THR A 1 208 ? -13.655 30.229 31.464 1.00 61.47 208 THR A C 1
ATOM 1709 O O . THR A 1 208 ? -12.913 29.498 32.109 1.00 61.47 208 THR A O 1
ATOM 1712 N N . GLY A 1 209 ? -13.381 31.522 31.259 1.00 63.91 209 GLY A N 1
ATOM 1713 C CA . GLY A 1 209 ? -12.458 32.287 32.111 1.00 63.91 209 GLY A CA 1
ATOM 1714 C C . GLY A 1 209 ? -10.962 32.222 31.785 1.00 63.91 209 GLY A C 1
ATOM 1715 O O . GLY A 1 209 ? -10.155 32.343 32.705 1.00 63.91 209 GLY A O 1
ATOM 1716 N N . LEU A 1 210 ? -10.572 32.076 30.516 1.00 61.59 210 LEU A N 1
ATOM 1717 C CA . LEU A 1 210 ? -9.164 32.090 30.101 1.00 61.59 210 LEU A CA 1
ATOM 1718 C C . LEU A 1 210 ? -8.776 33.387 29.375 1.00 61.59 210 LEU A C 1
ATOM 1720 O O . LEU A 1 210 ? -9.367 33.772 28.368 1.00 61.59 210 LEU A O 1
ATOM 1724 N N . THR A 1 211 ? -7.741 34.055 29.883 1.00 76.50 211 THR A N 1
ATOM 1725 C CA . THR A 1 211 ? -7.063 35.169 29.205 1.00 76.50 211 THR A CA 1
ATOM 1726 C C . THR A 1 211 ? -6.233 34.611 28.032 1.00 76.50 211 THR A C 1
ATOM 1728 O O . THR A 1 211 ? -5.590 33.573 28.217 1.00 76.50 211 THR A O 1
ATOM 1731 N N . PRO A 1 212 ? -6.163 35.271 26.855 1.00 77.06 212 PRO A N 1
ATOM 1732 C CA . PRO A 1 212 ? -5.421 34.778 25.682 1.00 77.06 212 PRO A CA 1
ATOM 1733 C C . PRO A 1 212 ? -3.974 34.337 25.962 1.00 77.06 212 PRO A C 1
ATOM 1735 O O . PRO A 1 212 ? -3.476 33.398 25.350 1.00 77.06 212 PRO A O 1
ATOM 1738 N N . GLN A 1 213 ? -3.306 34.971 26.926 1.00 81.69 213 GLN A N 1
ATOM 1739 C CA . GLN A 1 213 ? -1.950 34.640 27.364 1.00 81.69 213 GLN A CA 1
ATOM 1740 C C . GLN A 1 213 ? -1.838 33.228 27.962 1.00 81.69 213 GLN A C 1
ATOM 1742 O O . GLN A 1 213 ? -0.869 32.527 27.681 1.00 81.69 213 GLN A O 1
ATOM 1747 N N . ILE A 1 214 ? -2.823 32.793 28.752 1.00 80.50 214 ILE A N 1
ATOM 1748 C CA . ILE A 1 214 ? -2.817 31.466 29.386 1.00 80.50 214 ILE A CA 1
ATOM 1749 C C . ILE A 1 214 ? -3.097 30.385 28.332 1.00 80.50 214 ILE A C 1
ATOM 1751 O O . ILE A 1 214 ? -2.469 29.329 28.344 1.00 80.50 214 ILE A O 1
ATOM 1755 N N . LEU A 1 215 ? -3.975 30.676 27.366 1.00 79.19 215 LEU A N 1
ATOM 1756 C CA . LEU A 1 215 ? -4.231 29.787 26.231 1.00 79.19 215 LEU A CA 1
ATOM 1757 C C . LEU A 1 215 ? -2.969 29.582 25.380 1.00 79.19 215 LEU A C 1
ATOM 1759 O O . LEU A 1 215 ? -2.621 28.451 25.055 1.00 79.19 215 LEU A O 1
ATOM 1763 N N . ILE A 1 216 ? -2.247 30.662 25.060 1.00 83.94 216 ILE A N 1
ATOM 1764 C CA . ILE A 1 216 ? -0.980 30.578 24.318 1.00 83.94 216 ILE A CA 1
ATOM 1765 C C . ILE A 1 216 ? 0.056 29.759 25.096 1.00 83.94 216 ILE A C 1
ATOM 1767 O O . ILE A 1 216 ? 0.758 28.948 24.491 1.00 83.94 216 ILE A O 1
ATOM 1771 N N . GLN A 1 217 ? 0.145 29.929 26.419 1.00 86.31 217 GLN A N 1
ATOM 1772 C CA . GLN A 1 217 ? 1.050 29.138 27.250 1.00 86.31 217 GLN A CA 1
ATOM 1773 C C . GLN A 1 217 ? 0.710 27.641 27.181 1.00 86.31 217 GLN A C 1
ATOM 1775 O O . GLN A 1 217 ? 1.592 26.843 26.868 1.00 86.31 217 GLN A O 1
ATOM 1780 N N . HIS A 1 218 ? -0.557 27.266 27.377 1.00 83.06 218 HIS A N 1
ATOM 1781 C CA . HIS A 1 218 ? -0.988 25.868 27.280 1.00 83.06 218 HIS A CA 1
ATOM 1782 C C . HIS A 1 218 ? -0.739 25.266 25.896 1.00 83.06 218 HIS A C 1
ATOM 1784 O O . HIS A 1 218 ? -0.197 24.168 25.802 1.00 83.06 218 HIS A O 1
ATOM 1790 N N . LEU A 1 219 ? -1.063 25.991 24.821 1.00 82.62 219 LEU A N 1
ATOM 1791 C CA . LEU A 1 219 ? -0.797 25.532 23.456 1.00 82.62 219 LEU A CA 1
ATOM 1792 C C . LEU A 1 219 ? 0.703 25.365 23.198 1.00 82.62 219 LEU A C 1
ATOM 1794 O O . LEU A 1 219 ? 1.116 24.428 22.521 1.00 82.62 219 LEU A O 1
ATOM 1798 N N . THR A 1 220 ? 1.538 26.244 23.754 1.00 88.06 220 THR A N 1
ATOM 1799 C CA . THR A 1 220 ? 2.996 26.131 23.622 1.00 88.06 220 THR A CA 1
ATOM 1800 C C . THR A 1 220 ? 3.510 24.891 24.353 1.00 88.06 220 THR A C 1
ATOM 1802 O O . THR A 1 220 ? 4.298 24.132 23.790 1.00 88.06 220 THR A O 1
ATOM 1805 N N . GLU A 1 221 ? 3.035 24.642 25.574 1.00 86.12 221 GLU A N 1
ATOM 1806 C CA . GLU A 1 221 ? 3.358 23.439 26.347 1.00 86.12 221 GLU A CA 1
ATOM 1807 C C . GLU A 1 221 ? 2.913 22.167 25.603 1.00 86.12 221 GLU A C 1
ATOM 1809 O O . GLU A 1 221 ? 3.720 21.255 25.411 1.00 86.12 221 GLU A O 1
ATOM 1814 N N . GLU A 1 222 ? 1.688 22.131 25.073 1.00 84.31 222 GLU A N 1
ATOM 1815 C CA . GLU A 1 222 ? 1.178 21.001 24.290 1.00 84.31 222 GLU A CA 1
ATOM 1816 C C . GLU A 1 222 ? 2.007 20.760 23.020 1.00 84.31 222 GLU A C 1
ATOM 1818 O O . GLU A 1 222 ? 2.424 19.630 22.758 1.00 84.31 222 GLU A O 1
ATOM 1823 N N . VAL A 1 223 ? 2.352 21.816 22.275 1.00 88.94 223 VAL A N 1
ATOM 1824 C CA . VAL A 1 223 ? 3.220 21.717 21.091 1.00 88.94 223 VAL A CA 1
ATOM 1825 C C . VAL A 1 223 ? 4.604 21.181 21.464 1.00 88.94 223 VAL A C 1
ATOM 1827 O O . VAL A 1 223 ? 5.163 20.366 20.725 1.00 88.94 223 VAL A O 1
ATOM 1830 N N . THR A 1 224 ? 5.175 21.578 22.608 1.00 87.12 224 THR A N 1
ATOM 1831 C CA . THR A 1 224 ? 6.475 21.041 23.049 1.00 87.12 224 THR A CA 1
ATOM 1832 C C . THR A 1 224 ? 6.406 19.553 23.391 1.00 87.12 224 THR A C 1
ATOM 1834 O O . THR A 1 224 ? 7.306 18.800 23.003 1.00 87.12 224 THR A O 1
ATOM 1837 N N . VAL A 1 225 ? 5.327 19.106 24.043 1.00 85.94 225 VAL A N 1
ATOM 1838 C CA . VAL A 1 225 ? 5.096 17.692 24.367 1.00 85.94 225 VAL A CA 1
ATOM 1839 C C . VAL A 1 225 ? 4.871 16.879 23.090 1.00 85.94 225 VAL A C 1
ATOM 1841 O O . VAL A 1 225 ? 5.562 15.882 22.871 1.00 85.94 225 VAL A O 1
ATOM 1844 N N . GLN A 1 226 ? 3.991 17.335 22.195 1.00 86.00 226 GLN A N 1
ATOM 1845 C CA . GLN A 1 226 ? 3.722 16.676 20.913 1.00 86.00 226 GLN A CA 1
ATOM 1846 C C . GLN A 1 226 ? 4.985 16.594 20.042 1.00 86.00 226 GLN A C 1
ATOM 1848 O O . GLN A 1 226 ? 5.279 15.550 19.460 1.00 86.00 226 GLN A O 1
ATOM 1853 N N . SER A 1 227 ? 5.789 17.659 20.003 1.00 87.31 227 SER A N 1
ATOM 1854 C CA . SER A 1 227 ? 7.075 17.683 19.295 1.00 87.31 227 SER A CA 1
ATOM 1855 C C . SER A 1 227 ? 8.055 16.647 19.855 1.00 87.31 227 SER A C 1
ATOM 1857 O O . SER A 1 227 ? 8.728 15.962 19.083 1.00 87.31 227 SER A O 1
ATOM 1859 N N . ALA A 1 228 ? 8.108 16.463 21.180 1.00 84.25 228 ALA A N 1
ATOM 1860 C CA . ALA A 1 228 ? 8.921 15.413 21.794 1.00 84.25 228 ALA A CA 1
ATOM 1861 C C . ALA A 1 228 ? 8.427 14.001 21.426 1.00 84.25 228 ALA A C 1
ATOM 1863 O O . ALA A 1 228 ? 9.244 13.129 21.122 1.00 84.25 228 ALA A O 1
ATOM 1864 N N . ILE A 1 229 ? 7.109 13.780 21.386 1.00 84.69 229 ILE A N 1
ATOM 1865 C CA . ILE A 1 229 ? 6.515 12.492 20.996 1.00 84.69 229 ILE A CA 1
ATOM 1866 C C . ILE A 1 229 ? 6.826 12.167 19.526 1.00 84.69 229 ILE A C 1
ATOM 1868 O O . ILE A 1 229 ? 7.298 11.067 19.229 1.00 84.69 229 ILE A O 1
ATOM 1872 N N . ILE A 1 230 ? 6.630 13.130 18.617 1.00 87.56 230 ILE A N 1
ATOM 1873 C CA . ILE A 1 230 ? 6.850 12.961 17.170 1.00 87.56 230 ILE A CA 1
ATOM 1874 C C . ILE A 1 230 ? 8.332 12.768 16.836 1.00 87.56 230 ILE A C 1
ATOM 1876 O O . ILE A 1 230 ? 8.653 12.003 15.931 1.00 87.56 230 ILE A O 1
ATOM 1880 N N . LYS A 1 231 ? 9.246 13.455 17.532 1.00 85.31 231 LYS A N 1
ATOM 1881 C CA . LYS A 1 231 ? 10.682 13.397 17.214 1.00 85.31 231 LYS A CA 1
ATOM 1882 C C . LYS A 1 231 ? 11.401 12.205 17.836 1.00 85.31 231 LYS A C 1
ATOM 1884 O O . LYS A 1 231 ? 12.351 11.711 17.238 1.00 85.31 231 LYS A O 1
ATOM 1889 N N . GLU A 1 232 ? 10.986 11.749 19.017 1.00 79.88 232 GLU A N 1
ATOM 1890 C CA . GLU A 1 232 ? 11.735 10.730 19.766 1.00 79.88 232 GLU A CA 1
ATOM 1891 C C . GLU A 1 232 ? 10.969 9.414 19.903 1.00 79.88 232 GLU A C 1
ATOM 1893 O O . GLU A 1 232 ? 11.459 8.368 19.476 1.00 79.88 232 GLU A O 1
ATOM 1898 N N . LYS A 1 233 ? 9.762 9.448 20.479 1.00 81.00 233 LYS A N 1
ATOM 1899 C CA . LYS A 1 233 ? 9.012 8.234 20.834 1.00 81.00 233 LYS A CA 1
ATOM 1900 C C . LYS A 1 233 ? 8.469 7.507 19.610 1.00 81.00 233 LYS A C 1
ATOM 1902 O O . LYS A 1 233 ? 8.874 6.370 19.359 1.00 81.00 233 LYS A O 1
ATOM 1907 N N . LEU A 1 234 ? 7.638 8.174 18.811 1.00 85.25 234 LEU A N 1
ATOM 1908 C CA . LEU A 1 234 ? 6.951 7.555 17.677 1.00 85.25 234 LEU A CA 1
ATOM 1909 C C . LEU A 1 234 ? 7.923 6.977 16.626 1.00 85.25 234 LEU A C 1
ATOM 1911 O O . LEU A 1 234 ? 7.714 5.842 16.193 1.00 85.25 234 LEU A O 1
ATOM 1915 N N . PRO A 1 235 ? 9.029 7.655 16.251 1.00 89.25 235 PRO A N 1
ATOM 1916 C CA . PRO A 1 235 ? 10.009 7.083 15.331 1.00 89.25 235 PRO A CA 1
ATOM 1917 C C . PRO A 1 235 ? 10.724 5.861 15.913 1.00 89.25 235 PRO A C 1
ATOM 1919 O O . PRO A 1 235 ? 10.990 4.909 15.179 1.00 89.25 235 PRO A O 1
ATOM 1922 N N . SER A 1 236 ? 11.021 5.859 17.220 1.00 85.81 236 SER A N 1
ATOM 1923 C CA . SER A 1 236 ? 11.684 4.726 17.876 1.00 85.81 236 SER A CA 1
ATOM 1924 C C . SER A 1 236 ? 10.794 3.478 17.911 1.00 85.81 236 SER A C 1
ATOM 1926 O O . SER A 1 236 ? 11.247 2.387 17.557 1.00 85.81 236 SER A O 1
ATOM 1928 N N . GLU A 1 237 ? 9.509 3.643 18.233 1.00 86.88 237 GLU A N 1
ATOM 1929 C CA . GLU A 1 237 ? 8.519 2.563 18.255 1.00 86.88 237 GLU A CA 1
ATOM 1930 C C . GLU A 1 237 ? 8.206 2.058 16.847 1.00 86.88 237 GLU A C 1
ATOM 1932 O O . GLU A 1 237 ? 8.176 0.847 16.610 1.00 86.88 237 GLU A O 1
ATOM 1937 N N . LEU A 1 238 ? 8.068 2.974 15.882 1.00 89.25 238 LEU A N 1
ATOM 1938 C CA . LEU A 1 238 ? 7.880 2.631 14.476 1.00 89.25 238 LEU A CA 1
ATOM 1939 C C . LEU A 1 238 ? 9.076 1.844 13.932 1.00 89.25 238 LEU A C 1
ATOM 1941 O O . LEU A 1 238 ? 8.885 0.866 13.211 1.00 89.25 238 LEU A O 1
ATOM 1945 N N . ASN A 1 239 ? 10.306 2.234 14.276 1.00 90.94 239 ASN A N 1
ATOM 1946 C CA . ASN A 1 239 ? 11.501 1.503 13.866 1.00 90.94 239 ASN A CA 1
ATOM 1947 C C . ASN A 1 239 ? 11.562 0.109 14.510 1.00 90.94 239 ASN A C 1
ATOM 1949 O O . ASN A 1 239 ? 11.854 -0.864 13.818 1.00 90.94 239 ASN A O 1
ATOM 1953 N N . ALA A 1 240 ? 11.218 -0.020 15.795 1.00 89.62 240 ALA A N 1
ATOM 1954 C CA . ALA A 1 240 ? 11.130 -1.319 16.464 1.00 89.62 240 ALA A CA 1
ATOM 1955 C C . ALA A 1 240 ? 10.099 -2.242 15.787 1.00 89.62 240 ALA A C 1
ATOM 1957 O O . ALA A 1 240 ? 10.407 -3.394 15.477 1.00 89.62 240 ALA A O 1
ATOM 1958 N N . LYS A 1 241 ? 8.908 -1.719 15.465 1.00 91.12 241 LYS A N 1
ATOM 1959 C CA . LYS A 1 241 ? 7.863 -2.432 14.711 1.00 91.12 241 LYS A CA 1
ATOM 1960 C C . LYS A 1 241 ? 8.314 -2.820 13.305 1.00 91.12 241 LYS A C 1
ATOM 1962 O O . LYS A 1 241 ? 8.150 -3.972 12.913 1.00 91.12 241 LYS A O 1
ATOM 1967 N N . LYS A 1 242 ? 8.933 -1.899 12.561 1.00 91.06 242 LYS A N 1
ATOM 1968 C CA . LYS A 1 242 ? 9.496 -2.173 11.228 1.00 91.06 242 LYS A CA 1
ATOM 1969 C C . LYS A 1 242 ? 10.569 -3.256 11.278 1.00 91.06 242 LYS A C 1
ATOM 1971 O O . LYS A 1 242 ? 10.574 -4.130 10.419 1.00 91.06 242 LYS A O 1
ATOM 1976 N N . ASN A 1 243 ? 11.455 -3.228 12.270 1.00 90.19 243 ASN A N 1
ATOM 1977 C CA . ASN A 1 243 ? 12.485 -4.252 12.445 1.00 90.19 243 ASN A CA 1
ATOM 1978 C C . ASN A 1 243 ? 11.874 -5.614 12.784 1.00 90.19 243 ASN A C 1
ATOM 1980 O O . ASN A 1 243 ? 12.317 -6.626 12.248 1.00 90.19 243 ASN A O 1
ATOM 1984 N N . TRP A 1 244 ? 10.815 -5.639 13.594 1.00 88.81 244 TRP A N 1
ATOM 1985 C CA . TRP A 1 244 ? 10.075 -6.864 13.885 1.00 88.81 244 TRP A CA 1
ATOM 1986 C C . TRP A 1 244 ? 9.379 -7.434 12.640 1.00 88.81 244 TRP A C 1
ATOM 1988 O O . TRP A 1 244 ? 9.506 -8.622 12.360 1.00 88.81 244 TRP A O 1
ATOM 1998 N N . ILE A 1 245 ? 8.732 -6.586 11.831 1.00 89.75 245 ILE A N 1
ATOM 1999 C CA . ILE A 1 245 ? 8.132 -6.993 10.549 1.00 89.75 245 ILE A CA 1
ATOM 2000 C C . ILE A 1 245 ? 9.202 -7.519 9.590 1.00 89.75 245 ILE A C 1
ATOM 2002 O O . ILE A 1 245 ? 9.009 -8.573 8.999 1.00 89.75 245 ILE A O 1
ATOM 2006 N N . LYS A 1 246 ? 10.350 -6.841 9.463 1.00 88.44 246 LYS A N 1
ATOM 2007 C CA . LYS A 1 246 ? 11.474 -7.324 8.643 1.00 88.44 246 LYS A CA 1
ATOM 2008 C C . LYS A 1 246 ? 11.946 -8.703 9.099 1.00 88.44 246 LYS A C 1
ATOM 2010 O O . LYS A 1 246 ? 12.132 -9.578 8.261 1.00 88.44 246 LYS A O 1
ATOM 2015 N N . ALA A 1 247 ? 12.094 -8.913 10.407 1.00 82.50 247 ALA A N 1
ATOM 2016 C CA . ALA A 1 247 ? 12.458 -10.215 10.956 1.00 82.50 247 ALA A CA 1
ATOM 2017 C C . ALA A 1 247 ? 11.408 -11.290 10.621 1.00 82.50 247 ALA A C 1
ATOM 2019 O O . ALA A 1 247 ? 11.774 -12.386 10.207 1.00 82.50 247 ALA A O 1
ATOM 2020 N N . LEU A 1 248 ? 10.113 -10.975 10.721 1.00 83.75 248 LEU A N 1
ATOM 2021 C CA . LEU A 1 248 ? 9.036 -11.897 10.343 1.00 83.75 248 LEU A CA 1
ATOM 2022 C C . LEU A 1 248 ? 8.996 -12.191 8.838 1.00 83.75 248 LEU A C 1
ATOM 2024 O O . LEU A 1 248 ? 8.774 -13.339 8.458 1.00 83.75 248 LEU A O 1
ATOM 2028 N N . SER A 1 249 ? 9.243 -11.197 7.983 1.00 83.81 249 SER A N 1
ATOM 2029 C CA . SER A 1 249 ? 9.351 -11.396 6.533 1.00 83.81 249 SER A CA 1
ATOM 2030 C C . SER A 1 249 ? 10.501 -12.338 6.192 1.00 83.81 249 SER A C 1
ATOM 2032 O O . SER A 1 249 ? 10.306 -13.289 5.442 1.00 83.81 249 SER A O 1
ATOM 2034 N N . ILE A 1 250 ? 11.659 -12.143 6.827 1.00 80.81 250 ILE A N 1
ATOM 2035 C CA . ILE A 1 250 ? 12.817 -13.031 6.694 1.00 80.81 250 ILE A CA 1
ATOM 2036 C C . ILE A 1 250 ? 12.451 -14.462 7.127 1.00 80.81 250 ILE A C 1
ATOM 2038 O O . ILE A 1 250 ? 12.770 -15.422 6.433 1.00 80.81 250 ILE A O 1
ATOM 2042 N N . VAL A 1 251 ? 11.728 -14.629 8.240 1.00 78.44 251 VAL A N 1
ATOM 2043 C CA . VAL A 1 251 ? 11.271 -15.950 8.711 1.00 78.44 251 VAL A CA 1
ATOM 2044 C C . VAL A 1 251 ? 10.282 -16.602 7.738 1.00 78.44 251 VAL A C 1
ATOM 2046 O O . VAL A 1 251 ? 10.364 -17.808 7.527 1.00 78.44 251 VAL A O 1
ATOM 2049 N N . LYS A 1 252 ? 9.385 -15.827 7.117 1.00 77.12 252 LYS A N 1
ATOM 2050 C CA . LYS A 1 252 ? 8.432 -16.319 6.107 1.00 77.12 252 LYS A CA 1
ATOM 2051 C C . LYS A 1 252 ? 9.129 -16.802 4.829 1.00 77.12 252 LYS A C 1
ATOM 2053 O O . LYS A 1 252 ? 8.641 -17.731 4.191 1.00 77.12 252 LYS A O 1
ATOM 2058 N N . GLU A 1 253 ? 10.234 -16.169 4.443 1.00 76.44 253 GLU A N 1
ATOM 2059 C CA . GLU A 1 253 ? 11.023 -16.551 3.264 1.00 76.44 253 GLU A CA 1
ATOM 2060 C C . GLU A 1 253 ? 11.807 -17.857 3.472 1.00 76.44 253 GLU A C 1
ATOM 2062 O O . GLU A 1 253 ? 12.072 -18.583 2.512 1.00 76.44 253 GLU A O 1
ATOM 2067 N N . TYR A 1 254 ? 12.133 -18.215 4.717 1.00 70.88 254 TYR A N 1
ATOM 2068 C CA . TYR A 1 254 ? 12.778 -19.491 5.015 1.00 70.88 254 TYR A CA 1
ATOM 2069 C C . TYR A 1 254 ? 11.782 -20.659 4.970 1.00 70.88 254 TYR A C 1
ATOM 2071 O O . TYR A 1 254 ? 10.835 -20.726 5.746 1.00 70.88 254 TYR A O 1
ATOM 2079 N N . SER A 1 255 ? 12.045 -21.650 4.108 1.00 65.56 255 SER A N 1
ATOM 2080 C CA . SER A 1 255 ? 11.197 -22.847 3.969 1.00 65.56 255 SER A CA 1
ATOM 2081 C C . SER A 1 255 ? 11.170 -23.751 5.215 1.00 65.56 255 SER A C 1
ATOM 2083 O O . SER A 1 255 ? 10.220 -24.511 5.382 1.00 65.56 255 SER A O 1
ATOM 2085 N N . TYR A 1 256 ? 12.189 -23.677 6.086 1.00 62.34 256 TYR A N 1
ATOM 2086 C CA . TYR A 1 256 ? 12.227 -24.313 7.411 1.00 62.34 256 TYR A CA 1
ATOM 2087 C C . TYR A 1 256 ? 13.333 -23.688 8.283 1.00 62.34 256 TYR A C 1
ATOM 2089 O O . TYR A 1 256 ? 14.496 -23.635 7.875 1.00 62.34 256 TYR A O 1
ATOM 2097 N N . LEU A 1 257 ? 12.988 -23.228 9.490 1.00 65.88 257 LEU A N 1
ATOM 2098 C CA . LEU A 1 257 ? 13.943 -22.753 10.498 1.00 65.88 257 LEU A CA 1
ATOM 2099 C C . LEU A 1 257 ? 14.107 -23.840 11.574 1.00 65.88 257 LEU A C 1
ATOM 2101 O O . LEU A 1 257 ? 13.333 -23.910 12.525 1.00 65.88 257 LEU A O 1
ATOM 2105 N N . GLY A 1 258 ? 15.082 -24.731 11.391 1.00 74.94 258 GLY A N 1
ATOM 2106 C CA . GLY A 1 258 ? 15.373 -25.794 12.358 1.00 74.94 258 GLY A CA 1
ATOM 2107 C C . GLY A 1 258 ? 16.023 -25.269 13.651 1.00 74.94 258 GLY A C 1
ATOM 2108 O O . GLY A 1 258 ? 16.690 -24.228 13.615 1.00 74.94 258 GLY A O 1
ATOM 2109 N N . PRO A 1 259 ? 15.881 -25.990 14.783 1.00 76.31 259 PRO A N 1
ATOM 2110 C CA . PRO A 1 259 ? 16.458 -25.603 16.077 1.00 76.31 259 PRO A CA 1
ATOM 2111 C C . PRO A 1 259 ? 17.983 -25.419 16.016 1.00 76.31 259 PRO A C 1
ATOM 2113 O O . PRO A 1 259 ? 18.506 -24.487 16.625 1.00 76.31 259 PRO A O 1
ATOM 2116 N N . ASP A 1 260 ? 18.677 -26.212 15.197 1.00 79.62 260 ASP A N 1
ATOM 2117 C CA . ASP A 1 260 ? 20.131 -26.122 15.010 1.00 79.62 260 ASP A CA 1
ATOM 2118 C C . ASP A 1 260 ? 20.560 -24.781 14.401 1.00 79.62 260 ASP A C 1
ATOM 2120 O O . ASP A 1 260 ? 21.535 -24.171 14.833 1.00 79.62 260 ASP A O 1
ATOM 2124 N N . LYS A 1 261 ? 19.795 -24.256 13.436 1.00 75.50 261 LYS A N 1
ATOM 2125 C CA . LYS A 1 261 ? 20.109 -22.973 12.790 1.00 75.50 261 LYS A CA 1
ATOM 2126 C C . LYS A 1 261 ? 19.844 -21.791 13.724 1.00 75.50 261 LYS A C 1
ATOM 2128 O O . LYS A 1 261 ? 20.598 -20.823 13.714 1.00 75.50 261 LYS A O 1
ATOM 2133 N N . ILE A 1 262 ? 18.816 -21.891 14.570 1.00 79.06 262 ILE A N 1
ATOM 2134 C CA . ILE A 1 262 ? 18.557 -20.914 15.638 1.00 79.06 262 ILE A CA 1
ATOM 2135 C C . ILE A 1 262 ? 19.707 -20.928 16.651 1.00 79.06 262 ILE A C 1
ATOM 2137 O O . ILE A 1 262 ? 20.122 -19.868 17.113 1.00 79.06 262 ILE A O 1
ATOM 2141 N N . MET A 1 263 ? 20.245 -22.106 16.973 1.00 84.00 263 MET A N 1
ATOM 2142 C CA . MET A 1 263 ? 21.381 -22.244 17.882 1.00 84.00 263 MET A CA 1
ATOM 2143 C C . MET A 1 263 ? 22.660 -21.622 17.303 1.00 84.00 263 MET A C 1
ATOM 2145 O O . MET A 1 263 ? 23.346 -20.899 18.019 1.00 84.00 263 MET A O 1
ATOM 2149 N N . VAL A 1 264 ? 22.934 -21.802 16.005 1.00 85.75 264 VAL A N 1
ATOM 2150 C CA . VAL A 1 264 ? 24.056 -21.125 15.323 1.00 85.75 264 VAL A CA 1
ATOM 2151 C C . VAL A 1 264 ? 23.893 -19.603 15.369 1.00 85.75 264 VAL A C 1
ATOM 2153 O O . VAL A 1 264 ? 24.808 -18.913 15.800 1.00 85.75 264 VAL A O 1
ATOM 2156 N N . MET A 1 265 ? 22.710 -19.072 15.036 1.00 83.69 265 MET A N 1
ATOM 2157 C CA . MET A 1 265 ? 22.465 -17.622 15.091 1.00 83.69 265 MET A CA 1
ATOM 2158 C C . MET A 1 265 ? 22.577 -17.052 16.514 1.00 83.69 265 MET A C 1
ATOM 2160 O O . MET A 1 265 ? 22.988 -15.907 16.685 1.00 83.69 265 MET A O 1
ATOM 2164 N N . ARG A 1 266 ? 22.217 -17.831 17.544 1.00 86.56 266 ARG A N 1
ATOM 2165 C CA . ARG A 1 266 ? 22.421 -17.448 18.950 1.00 86.56 266 ARG A CA 1
ATOM 2166 C C . ARG A 1 266 ? 23.900 -17.416 19.316 1.00 86.56 266 ARG A C 1
ATOM 2168 O O . ARG A 1 266 ? 24.335 -16.432 19.898 1.00 86.56 266 ARG A O 1
ATOM 2175 N N . ASN A 1 267 ? 24.667 -18.423 18.906 1.00 91.88 267 ASN A N 1
ATOM 2176 C CA . ASN A 1 267 ? 26.112 -18.436 19.125 1.00 91.88 267 ASN A CA 1
ATOM 2177 C C . ASN A 1 267 ? 26.798 -17.259 18.414 1.00 91.88 267 ASN A C 1
ATOM 2179 O O . ASN A 1 267 ? 27.667 -16.619 18.999 1.00 91.88 267 ASN A O 1
ATOM 2183 N N . ASP A 1 268 ? 26.378 -16.923 17.192 1.00 89.88 268 ASP A N 1
ATOM 2184 C CA . ASP A 1 268 ? 26.893 -15.758 16.466 1.00 89.88 268 ASP A CA 1
ATOM 2185 C C . ASP A 1 268 ? 26.557 -14.445 17.192 1.00 89.88 268 ASP A C 1
ATOM 2187 O O . ASP A 1 268 ? 27.407 -13.559 17.300 1.00 89.88 268 ASP A O 1
ATOM 2191 N N . LEU A 1 269 ? 25.341 -14.320 17.743 1.00 90.12 269 LEU A N 1
ATOM 2192 C CA . LEU A 1 269 ? 24.962 -13.181 18.584 1.00 90.12 269 LEU A CA 1
ATOM 2193 C C . LEU A 1 269 ? 25.817 -13.097 19.851 1.00 90.12 269 LEU A C 1
ATOM 2195 O O . LEU A 1 269 ? 26.268 -12.006 20.186 1.00 90.12 269 LEU A O 1
ATOM 2199 N N . ASP A 1 270 ? 26.084 -14.218 20.519 1.00 92.19 270 ASP A N 1
ATOM 2200 C CA . ASP A 1 270 ? 26.921 -14.256 21.721 1.00 92.19 270 ASP A CA 1
ATOM 2201 C C . ASP A 1 270 ? 28.376 -13.870 21.412 1.00 92.19 270 ASP A C 1
ATOM 2203 O O . ASP A 1 270 ? 29.000 -13.124 22.171 1.00 92.19 270 ASP A O 1
ATOM 2207 N N . ILE A 1 271 ? 28.909 -14.296 20.261 1.00 93.12 271 ILE A N 1
ATOM 2208 C CA . ILE A 1 271 ? 30.236 -13.887 19.778 1.00 93.12 271 ILE A CA 1
ATOM 2209 C C . ILE A 1 271 ? 30.264 -12.381 19.490 1.00 93.12 271 ILE A C 1
ATOM 2211 O O . ILE A 1 271 ? 31.198 -11.694 19.903 1.00 93.12 271 ILE A O 1
ATOM 2215 N N . ILE A 1 272 ? 29.246 -11.841 18.814 1.00 92.44 272 ILE A N 1
ATOM 2216 C CA . ILE A 1 272 ? 29.153 -10.402 18.532 1.00 92.44 272 ILE A CA 1
ATOM 2217 C C . ILE A 1 272 ? 29.019 -9.598 19.830 1.00 92.44 272 ILE A C 1
ATOM 2219 O O . ILE A 1 272 ? 29.690 -8.578 19.976 1.00 92.44 272 ILE A O 1
ATOM 2223 N N . LEU A 1 273 ? 28.201 -10.049 20.784 1.00 91.38 273 LEU A N 1
ATOM 2224 C CA . LEU A 1 273 ? 28.060 -9.413 22.096 1.00 91.38 273 LEU A CA 1
ATOM 2225 C C . LEU A 1 273 ? 29.390 -9.394 22.849 1.0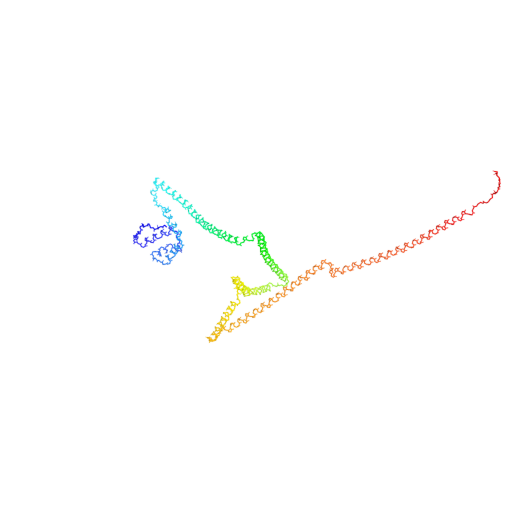0 91.38 273 LEU A C 1
ATOM 2227 O O . LEU A 1 273 ? 29.758 -8.359 23.402 1.00 91.38 273 LEU A O 1
ATOM 2231 N N . LYS A 1 274 ? 30.139 -10.500 22.812 1.00 92.56 274 LYS A N 1
ATOM 2232 C CA . LYS A 1 274 ? 31.478 -10.573 23.396 1.00 92.56 274 LYS A CA 1
ATOM 2233 C C . LYS A 1 274 ? 32.448 -9.609 22.711 1.00 92.56 274 LYS A C 1
ATOM 2235 O O . LYS A 1 274 ? 33.094 -8.829 23.395 1.00 92.56 274 LYS A O 1
ATOM 2240 N N . ASN A 1 275 ? 32.459 -9.562 21.379 1.00 90.56 275 ASN A N 1
ATOM 2241 C CA . ASN A 1 275 ? 33.286 -8.617 20.626 1.00 90.56 275 ASN A CA 1
ATOM 2242 C C . ASN A 1 275 ? 32.937 -7.155 20.944 1.00 90.56 275 ASN A C 1
ATOM 2244 O O . ASN A 1 275 ? 33.834 -6.323 21.039 1.00 90.56 275 ASN A O 1
ATOM 2248 N N . ILE A 1 276 ? 31.650 -6.823 21.114 1.00 88.12 276 ILE A N 1
ATOM 2249 C CA . ILE A 1 276 ? 31.207 -5.483 21.529 1.00 88.12 276 ILE A CA 1
ATOM 2250 C C . ILE A 1 276 ? 31.703 -5.175 22.943 1.00 88.12 276 ILE A C 1
ATOM 2252 O O . ILE A 1 276 ? 32.187 -4.070 23.179 1.00 88.12 276 ILE A O 1
ATOM 2256 N N . GLN A 1 277 ? 31.607 -6.134 23.865 1.00 88.12 277 GLN A N 1
ATOM 2257 C CA . GLN A 1 277 ? 32.083 -5.977 25.236 1.00 88.12 277 GLN A CA 1
ATOM 2258 C C . GLN A 1 277 ? 33.600 -5.763 25.281 1.00 88.12 277 GLN A C 1
ATOM 2260 O O . GLN A 1 277 ? 34.052 -4.817 25.922 1.00 88.12 277 GLN A O 1
ATOM 2265 N N . ASP A 1 278 ? 34.365 -6.552 24.526 1.00 87.56 278 ASP A N 1
ATOM 2266 C CA . ASP A 1 278 ? 35.816 -6.403 24.386 1.00 87.56 278 ASP A CA 1
ATOM 2267 C C . ASP A 1 278 ? 36.167 -5.037 23.757 1.00 87.56 278 ASP A C 1
ATOM 2269 O O . ASP A 1 278 ? 37.123 -4.371 24.163 1.00 87.56 278 ASP A O 1
ATOM 2273 N N . LEU A 1 279 ? 35.359 -4.551 22.802 1.00 85.00 279 LEU A N 1
ATOM 2274 C CA . LEU A 1 279 ? 35.517 -3.215 22.218 1.00 85.00 279 LEU A CA 1
ATOM 2275 C C . LEU A 1 279 ? 35.251 -2.106 23.246 1.00 85.00 279 LEU A C 1
ATOM 2277 O O . LEU A 1 279 ? 36.002 -1.133 23.306 1.00 85.00 279 LEU A O 1
ATOM 2281 N N . ILE A 1 280 ? 34.199 -2.245 24.058 1.00 77.94 280 ILE A N 1
ATOM 2282 C CA . ILE A 1 280 ? 33.863 -1.310 25.139 1.00 77.94 280 ILE A CA 1
ATOM 2283 C C . ILE A 1 280 ? 34.986 -1.292 26.179 1.00 77.94 280 ILE A C 1
ATOM 2285 O O . ILE A 1 280 ? 35.452 -0.218 26.553 1.00 77.94 280 ILE A O 1
ATOM 2289 N N . GLU A 1 281 ? 35.470 -2.458 26.598 1.00 79.62 281 GLU A N 1
ATOM 2290 C CA . GLU A 1 281 ? 36.551 -2.591 27.573 1.00 79.62 281 GLU A CA 1
ATOM 2291 C C . GLU A 1 281 ? 37.867 -2.010 27.042 1.00 79.62 281 GLU A C 1
ATOM 2293 O O . GLU A 1 281 ? 38.534 -1.245 27.742 1.00 79.62 281 GLU A O 1
ATOM 2298 N N . SER A 1 282 ? 38.192 -2.260 25.769 1.00 77.25 282 SER A N 1
ATOM 2299 C CA . SER A 1 282 ? 39.363 -1.667 25.112 1.00 77.25 282 SER A CA 1
ATOM 2300 C C . SER A 1 282 ? 39.260 -0.144 24.958 1.00 77.25 282 SER A C 1
ATOM 2302 O O . SER A 1 282 ? 40.268 0.556 25.053 1.00 77.25 282 SER A O 1
ATOM 2304 N N . LYS A 1 283 ? 38.046 0.393 24.769 1.00 69.50 283 LYS A N 1
ATOM 2305 C CA . LYS A 1 283 ? 37.781 1.838 24.743 1.00 69.50 283 LYS A CA 1
ATOM 2306 C C . LYS A 1 283 ? 37.946 2.466 26.130 1.00 69.50 283 LYS A C 1
ATOM 2308 O O . LYS A 1 283 ? 38.442 3.584 26.223 1.00 69.50 283 LYS A O 1
ATOM 2313 N N . ILE A 1 284 ? 37.564 1.751 27.190 1.00 65.31 284 ILE A N 1
ATOM 2314 C CA . ILE A 1 284 ? 37.736 2.186 28.584 1.00 65.31 284 ILE A CA 1
ATOM 2315 C C . ILE A 1 284 ? 39.218 2.168 28.987 1.00 65.31 284 ILE A C 1
ATOM 2317 O O . ILE A 1 284 ? 39.661 3.059 29.703 1.00 65.31 284 ILE A O 1
ATOM 2321 N N . SER A 1 285 ? 40.007 1.207 28.495 1.00 63.47 285 SER A N 1
ATOM 2322 C CA . SER A 1 285 ? 41.436 1.092 28.831 1.00 63.47 285 SER A CA 1
ATOM 2323 C C . SER A 1 285 ? 42.376 1.959 27.977 1.00 63.47 285 SER A C 1
ATOM 2325 O O . SER A 1 285 ? 43.521 2.154 28.378 1.00 63.47 285 SER A O 1
ATOM 2327 N N . LYS A 1 286 ? 41.929 2.505 26.831 1.00 61.66 286 LYS A N 1
ATOM 2328 C CA . LYS A 1 286 ? 42.789 3.274 25.900 1.00 61.66 286 LYS A CA 1
ATOM 2329 C C . LYS A 1 286 ? 42.628 4.801 25.891 1.00 61.66 286 LYS A C 1
ATOM 2331 O O . LYS A 1 286 ? 43.358 5.434 25.136 1.00 61.66 286 LYS A O 1
ATOM 2336 N N . ASN A 1 287 ? 41.760 5.414 26.699 1.00 52.81 287 ASN A N 1
ATOM 2337 C CA . ASN A 1 287 ? 41.610 6.878 26.700 1.00 52.81 287 ASN A CA 1
ATOM 2338 C C . ASN A 1 287 ? 41.887 7.522 28.064 1.00 52.81 287 ASN A C 1
ATOM 2340 O O . ASN A 1 287 ? 41.164 7.294 29.033 1.00 52.81 287 ASN A O 1
ATOM 2344 N N . ASP A 1 288 ? 42.881 8.416 28.076 1.00 55.53 288 ASP A N 1
ATOM 2345 C CA . ASP A 1 288 ? 42.978 9.543 29.003 1.00 55.53 288 ASP A CA 1
ATOM 2346 C C . ASP A 1 288 ? 41.609 10.232 29.126 1.00 55.53 288 ASP A C 1
ATOM 2348 O O . ASP A 1 288 ? 41.052 10.692 28.131 1.00 55.53 288 ASP A O 1
ATOM 2352 N N . ILE A 1 289 ? 41.071 10.248 30.351 1.00 59.56 289 ILE A N 1
ATOM 2353 C CA . ILE A 1 289 ? 39.884 10.970 30.848 1.00 59.56 289 ILE A CA 1
ATOM 2354 C C . ILE A 1 289 ? 38.973 11.497 29.725 1.00 59.56 289 ILE A C 1
ATOM 2356 O O . ILE A 1 289 ? 39.042 12.661 29.319 1.00 59.56 289 ILE A O 1
ATOM 2360 N N . ASP A 1 290 ? 38.082 10.632 29.241 1.00 62.66 290 ASP A N 1
ATOM 2361 C CA . ASP A 1 290 ? 37.060 10.980 28.258 1.00 62.66 290 ASP A CA 1
ATOM 2362 C C . ASP A 1 290 ? 36.087 12.001 28.882 1.00 62.66 290 ASP A C 1
ATOM 2364 O O . ASP A 1 290 ? 35.099 11.645 29.525 1.00 62.66 290 ASP A O 1
ATOM 2368 N N . LYS A 1 291 ? 36.379 13.302 28.723 1.00 69.19 291 LYS A N 1
ATOM 2369 C CA . LYS A 1 291 ? 35.576 14.426 29.254 1.00 69.19 291 LYS A CA 1
ATOM 2370 C C . LYS A 1 291 ? 34.106 14.356 28.832 1.00 69.19 291 LYS A C 1
ATOM 2372 O O . LYS A 1 291 ? 33.272 15.010 29.447 1.00 69.19 291 LYS A O 1
ATOM 2377 N N . MET A 1 292 ? 33.790 13.573 27.801 1.00 68.44 292 MET A N 1
ATOM 2378 C CA . MET A 1 292 ? 32.445 13.378 27.270 1.00 68.44 292 MET A CA 1
ATOM 2379 C C . MET A 1 292 ? 31.654 12.282 27.990 1.00 68.44 292 MET A C 1
ATOM 2381 O O . MET A 1 292 ? 30.434 12.257 27.869 1.00 68.44 292 MET A O 1
ATOM 2385 N N . GLU A 1 293 ? 32.300 11.394 28.746 1.00 73.88 293 GLU A N 1
ATOM 2386 C CA . GLU A 1 293 ? 31.634 10.344 29.523 1.00 73.88 293 GLU A CA 1
ATOM 2387 C C . GLU A 1 293 ? 30.652 10.891 30.578 1.00 73.88 293 GLU A C 1
ATOM 2389 O O . GLU A 1 293 ? 29.491 10.473 30.553 1.00 73.88 293 GLU A O 1
ATOM 2394 N N . PRO A 1 294 ? 31.005 11.880 31.429 1.00 81.44 294 PRO A N 1
ATOM 2395 C CA . PRO A 1 294 ? 30.036 12.474 32.352 1.00 81.44 294 PRO A CA 1
ATOM 2396 C C . PRO A 1 294 ? 28.873 13.159 31.620 1.00 81.44 294 PRO A C 1
ATOM 2398 O O . PRO A 1 294 ? 27.731 13.053 32.061 1.00 81.44 294 PRO A O 1
ATOM 2401 N N . PHE A 1 295 ? 29.114 13.788 30.462 1.00 82.81 295 PHE A N 1
ATOM 2402 C CA . PHE A 1 295 ? 28.041 14.375 29.649 1.00 82.81 295 PHE A CA 1
ATOM 2403 C C . PHE A 1 295 ? 27.143 13.312 29.007 1.00 82.81 295 PHE A C 1
ATOM 2405 O O . PHE A 1 295 ? 25.934 13.517 28.921 1.00 82.81 295 PHE A O 1
ATOM 2412 N N . ARG A 1 296 ? 27.687 12.157 28.599 1.00 82.50 296 ARG A N 1
ATOM 2413 C CA . ARG A 1 296 ? 26.898 11.011 28.115 1.00 82.50 296 ARG A CA 1
ATOM 2414 C C . ARG A 1 296 ? 26.042 10.417 29.226 1.00 82.50 296 ARG A C 1
ATOM 2416 O O . ARG A 1 296 ? 24.868 10.147 28.995 1.00 82.50 296 ARG A O 1
ATOM 2423 N N . GLN A 1 297 ? 26.596 10.265 30.426 1.00 84.88 297 GLN A N 1
ATOM 2424 C CA . GLN A 1 297 ? 25.855 9.782 31.591 1.00 84.88 297 GLN A CA 1
ATOM 2425 C C . GLN A 1 297 ? 24.767 10.775 32.013 1.00 84.88 297 GLN A C 1
ATOM 2427 O O . GLN A 1 297 ? 23.633 10.370 32.262 1.00 84.88 297 GLN A O 1
ATOM 2432 N N . GLN A 1 298 ? 25.061 12.078 31.999 1.00 86.44 298 GLN A N 1
ATOM 2433 C CA . GLN A 1 298 ? 24.074 13.125 32.257 1.00 86.44 298 GLN A CA 1
ATOM 2434 C C . GLN A 1 298 ? 22.980 13.150 31.181 1.00 86.44 298 GLN A C 1
ATOM 2436 O O . GLN A 1 298 ? 21.800 13.203 31.516 1.00 86.44 298 GLN A O 1
ATOM 2441 N N . ALA A 1 299 ? 23.334 13.044 29.898 1.00 83.94 299 ALA A N 1
ATOM 2442 C CA . ALA A 1 299 ? 22.369 12.966 28.803 1.00 83.94 299 ALA A CA 1
ATOM 2443 C C . ALA A 1 299 ? 21.504 11.698 28.888 1.00 83.94 299 ALA A C 1
ATOM 2445 O O . ALA A 1 299 ? 20.298 11.766 28.660 1.00 83.94 299 ALA A O 1
ATOM 2446 N N . ALA A 1 300 ? 22.083 10.556 29.269 1.00 84.56 300 ALA A N 1
ATOM 2447 C CA . ALA A 1 300 ? 21.345 9.318 29.502 1.00 84.56 300 ALA A CA 1
ATOM 2448 C C . ALA A 1 300 ? 20.398 9.438 30.707 1.00 84.56 300 ALA A C 1
ATOM 2450 O O . ALA A 1 300 ? 19.243 9.022 30.619 1.00 84.56 300 ALA A O 1
ATOM 2451 N N . ALA A 1 301 ? 20.840 10.060 31.804 1.00 87.94 301 ALA A N 1
ATOM 2452 C CA . ALA A 1 301 ? 20.008 10.323 32.976 1.00 87.94 301 ALA A CA 1
ATOM 2453 C C . ALA A 1 301 ? 18.838 11.259 32.638 1.00 87.94 301 ALA A C 1
ATOM 2455 O O . ALA A 1 301 ? 17.688 10.920 32.913 1.00 87.94 301 ALA A O 1
ATOM 2456 N N . VAL A 1 302 ? 19.102 12.384 31.964 1.00 86.25 302 VAL A N 1
ATOM 2457 C CA . VAL A 1 302 ? 18.068 13.325 31.498 1.00 86.25 302 VAL A CA 1
ATOM 2458 C C . VAL A 1 302 ? 17.128 12.651 30.496 1.00 86.25 302 VAL A C 1
ATOM 2460 O O . VAL A 1 302 ? 15.912 12.805 30.596 1.00 86.25 302 VAL A O 1
ATOM 2463 N N . GLY A 1 303 ? 17.655 11.840 29.576 1.00 83.69 303 GLY A N 1
ATOM 2464 C CA . GLY A 1 303 ? 16.860 11.055 28.633 1.00 83.69 303 GLY A CA 1
ATOM 2465 C C . GLY A 1 303 ? 15.943 10.046 29.330 1.00 83.69 303 GLY A C 1
ATOM 2466 O O . GLY A 1 303 ? 14.776 9.912 28.962 1.00 83.69 303 GLY A O 1
ATOM 2467 N N . ASN A 1 304 ? 16.426 9.377 30.379 1.00 85.31 304 ASN A N 1
ATOM 2468 C CA . ASN A 1 304 ? 15.622 8.464 31.191 1.00 85.31 304 ASN A CA 1
ATOM 2469 C C . ASN A 1 304 ? 14.568 9.208 32.018 1.00 85.31 304 ASN A C 1
ATOM 2471 O O . ASN A 1 304 ? 13.423 8.768 32.071 1.00 85.31 304 ASN A O 1
ATOM 2475 N N . MET A 1 305 ? 14.902 10.365 32.595 1.00 86.81 305 MET A N 1
ATOM 2476 C CA . MET A 1 305 ? 13.927 11.222 33.277 1.00 86.81 305 MET A CA 1
ATOM 2477 C C . MET A 1 305 ? 12.827 11.694 32.320 1.00 86.81 305 MET A C 1
ATOM 2479 O O . MET A 1 305 ? 11.649 11.585 32.655 1.00 86.81 305 MET A O 1
ATOM 2483 N N . LYS A 1 306 ? 13.193 12.143 31.112 1.00 84.81 306 LYS A N 1
ATOM 2484 C CA . LYS A 1 306 ? 12.245 12.531 30.058 1.00 84.81 306 LYS A CA 1
ATOM 2485 C C . LYS A 1 306 ? 11.351 11.358 29.652 1.00 84.81 306 LYS A C 1
ATOM 2487 O O . LYS A 1 306 ? 10.138 11.516 29.562 1.00 84.81 306 LYS A O 1
ATOM 2492 N N . ARG A 1 307 ? 11.927 10.166 29.465 1.00 81.94 307 ARG A N 1
ATOM 2493 C CA . ARG A 1 307 ? 11.177 8.944 29.130 1.00 81.94 307 ARG A CA 1
ATOM 2494 C C . ARG A 1 307 ? 10.189 8.559 30.237 1.00 81.94 307 ARG A C 1
ATOM 2496 O O . ARG A 1 307 ? 9.039 8.276 29.921 1.00 81.94 307 ARG A O 1
ATOM 2503 N N . ASN A 1 308 ? 10.606 8.621 31.502 1.00 87.12 308 ASN A N 1
ATOM 2504 C CA . ASN A 1 308 ? 9.748 8.343 32.656 1.00 87.12 308 ASN A CA 1
ATOM 2505 C C . ASN A 1 308 ? 8.626 9.381 32.807 1.00 87.12 308 ASN A C 1
ATOM 2507 O O . ASN A 1 308 ? 7.512 9.031 33.187 1.00 87.12 308 ASN A O 1
ATOM 2511 N N . ALA A 1 309 ? 8.904 10.658 32.525 1.00 85.06 309 ALA A N 1
ATOM 2512 C CA . ALA A 1 309 ? 7.890 11.710 32.535 1.00 85.06 309 ALA A CA 1
ATOM 2513 C C . ALA A 1 309 ? 6.831 11.479 31.446 1.00 85.06 309 ALA A C 1
ATOM 2515 O O . ALA A 1 309 ? 5.642 11.551 31.744 1.00 85.06 309 ALA A O 1
ATOM 2516 N N . LEU A 1 310 ? 7.252 11.124 30.225 1.00 83.31 310 LEU A N 1
ATOM 2517 C CA . LEU A 1 310 ? 6.340 10.768 29.133 1.00 83.31 310 LEU A CA 1
ATOM 2518 C C . LEU A 1 310 ? 5.508 9.517 29.456 1.00 83.31 310 LEU A C 1
ATOM 2520 O O . LEU A 1 310 ? 4.314 9.508 29.199 1.00 83.31 310 LEU A O 1
ATOM 2524 N N . GLU A 1 311 ? 6.096 8.492 30.079 1.00 85.38 311 GLU A N 1
ATOM 2525 C CA . GLU A 1 311 ? 5.351 7.289 30.489 1.00 85.38 311 GLU A CA 1
ATOM 2526 C C . GLU A 1 311 ? 4.319 7.588 31.592 1.00 85.38 311 GLU A C 1
ATOM 2528 O O . GLU A 1 311 ? 3.222 7.033 31.612 1.00 85.38 311 GLU A O 1
ATOM 2533 N N . ARG A 1 312 ? 4.644 8.488 32.529 1.00 87.88 312 ARG A N 1
ATOM 2534 C CA . ARG A 1 312 ? 3.671 8.963 33.525 1.00 87.88 312 ARG A CA 1
ATOM 2535 C C . ARG A 1 312 ? 2.550 9.765 32.875 1.00 87.88 312 ARG A C 1
ATOM 2537 O O . ARG A 1 312 ? 1.407 9.598 33.285 1.00 87.88 312 ARG A O 1
ATOM 2544 N N . LEU A 1 313 ? 2.872 10.609 31.894 1.00 85.00 313 LEU A N 1
ATOM 2545 C CA . LEU A 1 313 ? 1.874 11.357 31.135 1.00 85.00 313 LEU A CA 1
ATOM 2546 C C . LEU A 1 313 ? 0.917 10.396 30.423 1.00 85.00 313 LEU A C 1
ATOM 2548 O O . LEU A 1 313 ? -0.282 10.504 30.627 1.00 85.00 313 LEU A O 1
ATOM 2552 N N . GLU A 1 314 ? 1.439 9.391 29.723 1.00 84.19 314 GLU A N 1
ATOM 2553 C CA . GLU A 1 314 ? 0.648 8.360 29.038 1.00 84.19 314 GLU A CA 1
ATOM 2554 C C . GLU A 1 314 ? -0.263 7.574 30.003 1.00 84.19 314 GLU A C 1
ATOM 2556 O O . GLU A 1 314 ? -1.434 7.316 29.719 1.00 84.19 314 GLU A O 1
ATOM 2561 N N . LYS A 1 315 ? 0.231 7.240 31.204 1.00 89.62 315 LYS A N 1
ATOM 2562 C CA . LYS A 1 315 ? -0.582 6.615 32.267 1.00 89.62 315 LYS A CA 1
ATOM 2563 C C . LYS A 1 315 ? -1.712 7.524 32.757 1.00 89.62 315 LYS A C 1
ATOM 2565 O O . LYS A 1 315 ? -2.808 7.051 33.043 1.00 89.62 315 LYS A O 1
ATOM 2570 N N . ILE A 1 316 ? -1.456 8.824 32.875 1.00 89.94 316 ILE A N 1
ATOM 2571 C CA . ILE A 1 316 ? -2.481 9.791 33.278 1.00 89.94 316 ILE A CA 1
ATOM 2572 C C . ILE A 1 316 ? -3.487 9.994 32.140 1.00 89.94 316 ILE A C 1
ATOM 2574 O O . ILE A 1 316 ? -4.687 9.971 32.400 1.00 89.94 316 ILE A O 1
ATOM 2578 N N . GLU A 1 317 ? -3.029 10.128 30.897 1.00 83.56 317 GLU A N 1
ATOM 2579 C CA . GLU A 1 317 ? -3.872 10.261 29.705 1.00 83.56 317 GLU A CA 1
ATOM 2580 C C . GLU A 1 317 ? -4.794 9.051 29.531 1.00 83.56 317 GLU A C 1
ATOM 2582 O O . GLU A 1 317 ? -6.004 9.230 29.426 1.00 83.56 317 GLU A O 1
ATOM 2587 N N . SER A 1 318 ? -4.268 7.827 29.620 1.00 84.00 318 SER A N 1
ATOM 2588 C CA . SER A 1 318 ? -5.086 6.603 29.585 1.00 84.00 318 SER A CA 1
ATOM 2589 C C . SER A 1 318 ? -6.104 6.553 30.728 1.00 84.00 318 SER A C 1
ATOM 2591 O O . SER A 1 318 ? -7.280 6.284 30.491 1.00 84.00 318 SER A O 1
ATOM 2593 N N . SER A 1 319 ? -5.711 6.908 31.958 1.00 89.75 319 SER A N 1
ATOM 2594 C CA . SER A 1 319 ? -6.662 6.988 33.078 1.00 89.75 319 SER A CA 1
ATOM 2595 C C . SER A 1 319 ? -7.749 8.052 32.863 1.00 89.75 319 SER A C 1
ATOM 2597 O O . SER A 1 319 ? -8.900 7.864 33.262 1.00 89.75 319 SER A O 1
ATOM 2599 N N . LEU A 1 320 ? -7.411 9.165 32.204 1.00 84.00 320 LEU A N 1
ATOM 2600 C CA . LEU A 1 320 ? -8.347 10.229 31.858 1.00 84.00 320 LEU A CA 1
ATOM 2601 C C . LEU A 1 320 ? -9.324 9.759 30.778 1.00 84.00 320 LEU A C 1
ATOM 2603 O O . LEU A 1 320 ? -10.522 10.008 30.913 1.00 84.00 320 LEU A O 1
ATOM 2607 N N . GLU A 1 321 ? -8.849 9.048 29.757 1.00 82.12 321 GLU A N 1
ATOM 2608 C CA . GLU A 1 321 ? -9.696 8.434 28.731 1.00 82.12 321 GLU A CA 1
ATOM 2609 C C . GLU A 1 321 ? -10.644 7.389 29.326 1.00 82.12 321 GLU A C 1
ATOM 2611 O O . GLU A 1 321 ? -11.843 7.421 29.044 1.00 82.12 321 GLU A O 1
ATOM 2616 N N . GLU A 1 322 ? -10.161 6.521 30.219 1.00 88.19 322 GLU A N 1
ATOM 2617 C CA . GLU A 1 322 ? -11.001 5.553 30.935 1.00 88.19 322 GLU A CA 1
ATOM 2618 C C . GLU A 1 322 ? -12.093 6.241 31.766 1.00 88.19 322 GLU A C 1
ATOM 2620 O O . GLU A 1 322 ? -13.259 5.833 31.749 1.00 88.19 322 GLU A O 1
ATOM 2625 N N . LEU A 1 323 ? -11.743 7.305 32.496 1.00 87.06 323 LEU A N 1
ATOM 2626 C CA . LEU A 1 323 ? -12.705 8.078 33.282 1.00 87.06 323 LEU A CA 1
ATOM 2627 C C . LEU A 1 323 ? -13.715 8.811 32.393 1.00 87.06 323 LEU A C 1
ATOM 2629 O O . LEU A 1 323 ? -14.897 8.867 32.740 1.00 87.06 323 LEU A O 1
ATOM 2633 N N . GLN A 1 324 ? -13.287 9.347 31.248 1.00 80.94 324 GLN A N 1
ATOM 2634 C CA . GLN A 1 324 ? -14.176 9.964 30.263 1.00 80.94 324 GLN A CA 1
ATOM 2635 C C . GLN A 1 324 ? -15.144 8.948 29.657 1.00 80.94 324 GLN A C 1
ATOM 2637 O O . GLN A 1 324 ? -16.336 9.240 29.542 1.00 80.94 324 GLN A O 1
ATOM 2642 N N . LEU A 1 325 ? -14.663 7.749 29.328 1.00 84.56 325 LEU A N 1
ATOM 2643 C CA . LEU A 1 325 ? -15.487 6.663 28.807 1.00 84.56 325 LEU A CA 1
ATOM 2644 C C . LEU A 1 325 ? -16.530 6.244 29.849 1.00 84.56 325 LEU A C 1
ATOM 2646 O O . LEU A 1 325 ? -17.724 6.255 29.552 1.00 84.56 325 LEU A O 1
ATOM 2650 N N . AR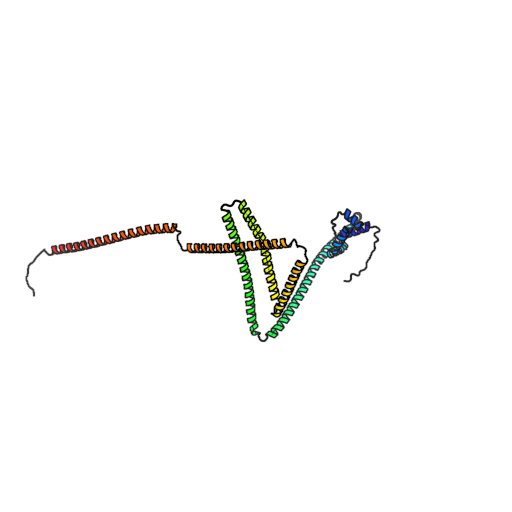G A 1 326 ? -16.122 6.023 31.107 1.00 86.56 326 ARG A N 1
ATOM 2651 C CA . ARG A 1 326 ? -17.054 5.750 32.217 1.00 86.56 326 ARG A CA 1
ATOM 2652 C C . ARG A 1 326 ? -18.068 6.873 32.417 1.00 86.56 326 ARG A C 1
ATOM 2654 O O . ARG A 1 326 ? -19.228 6.611 32.728 1.00 86.56 326 ARG A O 1
ATOM 2661 N N . LEU A 1 327 ? -17.664 8.132 32.258 1.00 84.31 327 LEU A N 1
ATOM 2662 C CA . LEU A 1 327 ? -18.577 9.268 32.357 1.00 84.31 327 LEU A CA 1
ATOM 2663 C C . LEU A 1 327 ? -19.603 9.260 31.217 1.00 84.31 327 LEU A C 1
ATOM 2665 O O . LEU A 1 327 ? -20.785 9.471 31.486 1.00 84.31 327 LEU A O 1
ATOM 2669 N N . LYS A 1 328 ? -19.184 8.963 29.980 1.00 83.00 328 LYS A N 1
ATOM 2670 C CA . LYS A 1 328 ? -20.073 8.810 28.816 1.00 83.00 328 LYS A CA 1
ATOM 2671 C C . LYS A 1 328 ? -21.047 7.647 29.020 1.00 83.00 328 LYS A C 1
ATOM 2673 O O . LYS A 1 328 ? -22.249 7.849 28.902 1.00 83.00 328 LYS A O 1
ATOM 2678 N N . GLU A 1 329 ? -20.570 6.494 29.488 1.00 87.62 329 GLU A N 1
ATOM 2679 C CA . GLU A 1 329 ? -21.416 5.352 29.864 1.00 87.62 329 GLU A CA 1
ATOM 2680 C C . GLU A 1 329 ? -22.448 5.717 30.936 1.00 87.62 329 GLU A C 1
ATOM 2682 O O . GLU A 1 329 ? -23.624 5.386 30.809 1.00 87.62 329 GLU A O 1
ATOM 2687 N N . LYS A 1 330 ? -22.046 6.426 32.000 1.00 88.00 330 LYS A N 1
ATOM 2688 C CA . LYS A 1 330 ? -22.976 6.875 33.049 1.00 88.00 330 LYS A CA 1
ATOM 2689 C C . LYS A 1 330 ? -23.964 7.919 32.532 1.00 88.00 330 LYS A C 1
ATOM 2691 O O . LYS A 1 330 ? -25.116 7.915 32.963 1.00 88.00 330 LYS A O 1
ATOM 2696 N N . GLN A 1 331 ? -23.547 8.797 31.621 1.00 81.50 331 GLN A N 1
ATOM 2697 C CA . GLN A 1 331 ? -24.438 9.746 30.955 1.00 81.50 331 GLN A CA 1
ATOM 2698 C C . GLN A 1 331 ? -25.450 9.033 30.061 1.00 81.50 331 GLN A C 1
ATOM 2700 O O . GLN A 1 331 ? -26.629 9.372 30.107 1.00 81.50 331 GLN A O 1
ATOM 2705 N N . ASP A 1 332 ? -25.026 8.039 29.290 1.00 83.50 332 ASP A N 1
ATOM 2706 C CA . ASP A 1 332 ? -25.901 7.285 28.396 1.00 83.50 332 ASP A CA 1
ATOM 2707 C C . ASP A 1 332 ? -26.832 6.354 29.179 1.00 83.50 332 ASP A C 1
ATOM 2709 O O . ASP A 1 332 ? -28.025 6.284 28.884 1.00 83.50 332 ASP A O 1
ATOM 2713 N N . TYR A 1 333 ? -26.348 5.767 30.276 1.00 83.06 333 TYR A N 1
ATOM 2714 C CA . TYR A 1 333 ? -27.180 5.080 31.261 1.00 83.06 333 TYR A CA 1
ATOM 2715 C C . TYR A 1 333 ? -28.214 6.025 31.889 1.00 83.06 333 TYR A C 1
ATOM 2717 O O . TYR A 1 333 ? -29.385 5.677 31.998 1.00 83.06 333 TYR A O 1
ATOM 2725 N N . SER A 1 334 ? -27.818 7.247 32.257 1.00 77.06 334 SER A N 1
ATOM 2726 C CA . SER A 1 334 ? -28.735 8.265 32.785 1.00 77.06 334 SER A CA 1
ATOM 2727 C C . SER A 1 334 ? -29.778 8.693 31.748 1.00 77.06 334 SER A C 1
ATOM 2729 O O . SER A 1 334 ? -30.954 8.797 32.080 1.00 77.06 334 SER A O 1
ATOM 2731 N N . LYS A 1 335 ? -29.392 8.878 30.478 1.00 78.19 335 LYS A N 1
ATOM 2732 C CA . LYS A 1 335 ? -30.321 9.175 29.371 1.00 78.19 335 LYS A CA 1
ATOM 2733 C C . LYS A 1 335 ? -31.301 8.024 29.120 1.00 78.19 335 LYS A C 1
ATOM 2735 O O . LYS A 1 335 ? -32.485 8.279 28.919 1.00 78.19 335 LYS A O 1
ATOM 2740 N N . SER A 1 336 ? -30.828 6.778 29.175 1.00 76.25 336 SER A N 1
ATOM 2741 C CA . SER A 1 336 ? -31.671 5.577 29.104 1.00 76.25 336 SER A CA 1
ATOM 2742 C C . SER A 1 336 ? -32.656 5.515 30.281 1.00 76.25 336 SER A C 1
ATOM 2744 O O . SER A 1 336 ? -33.852 5.305 30.096 1.00 76.25 336 SER A O 1
ATOM 2746 N N . LEU A 1 337 ? -32.200 5.840 31.495 1.00 68.88 337 LEU A N 1
ATOM 2747 C CA . LEU A 1 337 ? -33.054 5.913 32.683 1.00 68.88 337 LEU A CA 1
ATOM 2748 C C . LEU A 1 337 ? -34.050 7.094 32.638 1.00 68.88 337 LEU A C 1
ATOM 2750 O O . LEU A 1 337 ? -35.154 7.011 33.176 1.00 68.88 337 LEU A O 1
ATOM 2754 N N . LEU A 1 338 ? -33.690 8.193 31.972 1.00 59.81 338 LEU A N 1
ATOM 2755 C CA . LEU A 1 338 ? -34.571 9.334 31.696 1.00 59.81 338 LEU A CA 1
ATOM 2756 C C . LEU A 1 338 ? -35.684 8.987 30.693 1.00 59.81 338 LEU A C 1
ATOM 2758 O O . LEU A 1 338 ? -36.775 9.543 30.811 1.00 59.81 338 LEU A O 1
ATOM 2762 N N . GLN A 1 339 ? -35.462 8.051 29.757 1.00 60.75 339 GLN A N 1
ATOM 2763 C CA . GLN A 1 339 ? -36.545 7.489 28.933 1.00 60.75 339 GLN A CA 1
ATOM 2764 C C . GLN A 1 339 ? -37.558 6.714 29.786 1.00 60.75 339 GLN A C 1
ATOM 2766 O O . GLN A 1 339 ? -38.760 6.809 29.542 1.00 60.75 339 GLN A O 1
ATOM 2771 N N . THR A 1 340 ? -37.114 6.035 30.847 1.00 59.03 340 THR A N 1
ATOM 2772 C CA . THR A 1 340 ? -37.999 5.465 31.877 1.00 59.03 340 THR A CA 1
ATOM 2773 C C . THR A 1 340 ? -38.497 6.524 32.865 1.00 59.03 340 THR A C 1
ATOM 2775 O O . THR A 1 340 ? -38.341 6.364 34.062 1.00 59.03 340 THR A O 1
ATOM 2778 N N . SER A 1 341 ? -39.063 7.627 32.368 1.00 54.19 341 SER A N 1
ATOM 2779 C CA . SER A 1 341 ? -39.913 8.616 33.061 1.00 54.19 341 SER A CA 1
ATOM 2780 C C . SER A 1 341 ? -39.713 8.832 34.578 1.00 54.19 341 SER A C 1
ATOM 2782 O O . SER A 1 341 ? -40.705 8.984 35.295 1.00 54.19 341 SER A O 1
ATOM 2784 N N . VAL A 1 342 ? -38.488 8.840 35.113 1.00 58.47 342 VAL A N 1
ATOM 2785 C CA . VAL A 1 342 ? -38.260 9.187 36.522 1.00 58.47 342 VAL A CA 1
ATOM 2786 C C . VAL A 1 342 ? -38.296 10.712 36.597 1.00 58.47 342 VAL A C 1
ATOM 2788 O O . VAL A 1 342 ? -37.363 11.354 36.109 1.00 58.47 342 VAL A O 1
ATOM 2791 N N . PRO A 1 343 ? -39.353 11.332 37.156 1.00 59.88 343 PRO A N 1
ATOM 2792 C CA . PRO A 1 343 ? -39.453 12.783 37.170 1.00 59.88 343 PRO A CA 1
ATOM 2793 C C . PRO A 1 343 ? -38.333 13.341 38.045 1.00 59.88 343 PRO A C 1
ATOM 2795 O O . PRO A 1 343 ? -38.080 12.831 39.143 1.00 59.88 343 PRO A O 1
ATOM 2798 N N . ARG A 1 344 ? -37.671 14.407 37.581 1.00 67.19 344 ARG A N 1
ATOM 2799 C CA . ARG A 1 344 ? -36.649 15.119 38.369 1.00 67.19 344 ARG A CA 1
ATOM 2800 C C . ARG A 1 344 ? -37.239 15.505 39.731 1.00 67.19 344 ARG A C 1
ATOM 2802 O O . ARG A 1 344 ? -38.444 15.722 39.835 1.00 67.19 344 ARG A O 1
ATOM 2809 N N . ALA A 1 345 ? -36.418 15.6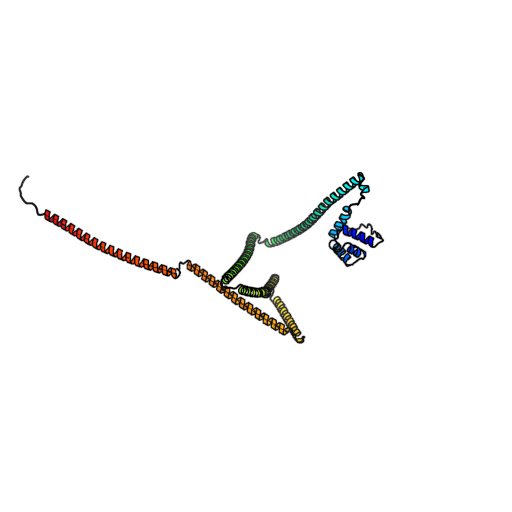38 40.774 1.00 69.38 345 ALA A N 1
ATOM 2810 C CA . ALA A 1 345 ? -36.890 15.862 42.151 1.00 69.38 345 ALA A CA 1
ATOM 2811 C C . ALA A 1 345 ? -37.966 16.971 42.291 1.00 69.38 345 ALA A C 1
ATOM 2813 O O . ALA A 1 345 ? -38.916 16.831 43.065 1.00 69.38 345 ALA A O 1
ATOM 2814 N N . GLU A 1 346 ? -37.880 18.043 41.496 1.00 72.56 346 GLU A N 1
ATOM 2815 C CA . GLU A 1 346 ? -38.893 19.108 41.451 1.00 72.56 346 GLU A CA 1
ATOM 2816 C C . GLU A 1 346 ? -40.205 18.709 40.754 1.00 72.56 346 GLU A C 1
ATOM 2818 O O . GLU A 1 346 ? -41.293 19.080 41.203 1.00 72.56 346 GLU A O 1
ATOM 2823 N N . GLU A 1 347 ? -40.132 17.935 39.674 1.00 75.62 347 GLU A N 1
ATOM 2824 C CA . GLU A 1 347 ? -41.296 17.415 38.953 1.00 75.62 347 GLU A CA 1
ATOM 2825 C C . GLU A 1 347 ? -42.018 16.342 39.768 1.00 75.62 347 GLU A C 1
ATOM 2827 O O . GLU A 1 347 ? -43.248 16.330 39.813 1.00 75.62 347 GLU A O 1
ATOM 2832 N N . LEU A 1 348 ? -41.271 15.514 40.504 1.00 77.81 348 LEU A N 1
ATOM 2833 C CA . LEU A 1 348 ? -41.817 14.547 41.453 1.00 77.81 348 LEU A CA 1
ATOM 2834 C C . LEU A 1 348 ? -42.571 15.256 42.586 1.00 77.81 348 LEU A C 1
ATOM 2836 O O . LEU A 1 348 ? -43.683 14.862 42.933 1.00 77.81 348 LEU A O 1
ATOM 2840 N N . LYS A 1 349 ? -42.031 16.364 43.113 1.00 82.88 349 LYS A N 1
ATOM 2841 C CA . LYS A 1 349 ? -42.720 17.189 44.120 1.00 82.88 349 LYS A CA 1
ATOM 2842 C C . LYS A 1 349 ? -44.023 17.782 43.573 1.00 82.88 349 LYS A C 1
ATOM 2844 O O . LYS A 1 349 ? -45.055 17.732 44.248 1.00 82.88 349 LYS A O 1
ATOM 2849 N N . LYS A 1 350 ? -44.014 18.290 42.334 1.00 83.31 350 LYS A N 1
ATOM 2850 C CA . LYS A 1 350 ? -45.228 18.769 41.645 1.00 83.31 350 LYS A CA 1
ATOM 2851 C C . LYS A 1 350 ? -46.235 17.633 41.417 1.00 83.31 350 LYS A C 1
ATOM 2853 O O . LYS A 1 350 ? -47.430 17.835 41.636 1.00 83.31 350 LYS A O 1
ATOM 2858 N N . TYR A 1 351 ? -45.776 16.443 41.033 1.00 82.69 351 TYR A N 1
ATOM 2859 C CA . TYR A 1 351 ? -46.617 15.260 40.835 1.00 82.69 351 TYR A CA 1
ATOM 2860 C C . TYR A 1 351 ? -47.262 14.780 42.142 1.00 82.69 351 TYR A C 1
ATOM 2862 O O . TYR A 1 351 ? -48.475 14.584 42.186 1.00 82.69 351 TYR A O 1
ATOM 2870 N N . ILE A 1 352 ? -46.495 14.687 43.232 1.00 86.12 352 ILE A N 1
ATOM 2871 C CA . ILE A 1 352 ? -47.004 14.322 44.562 1.00 86.12 352 ILE A CA 1
ATOM 2872 C C . ILE A 1 352 ? -48.056 15.326 45.032 1.00 86.12 352 ILE A C 1
ATOM 2874 O O . ILE A 1 352 ? -49.100 14.923 45.541 1.00 86.12 352 ILE A O 1
ATOM 2878 N N . ASN A 1 353 ? -47.830 16.626 44.831 1.00 85.88 353 ASN A N 1
ATOM 2879 C CA . ASN A 1 353 ? -48.827 17.638 45.176 1.00 85.88 353 ASN A CA 1
ATOM 2880 C C . ASN A 1 353 ? -50.112 17.476 44.352 1.00 85.88 353 ASN A C 1
ATOM 2882 O O . ASN A 1 353 ? -51.197 17.488 44.926 1.00 85.88 353 ASN A O 1
ATOM 2886 N N . ARG A 1 354 ? -50.014 17.221 43.038 1.00 87.25 354 ARG A N 1
ATOM 2887 C CA . ARG A 1 354 ? -51.185 16.897 42.199 1.00 87.25 354 ARG A CA 1
ATOM 2888 C C . ARG A 1 354 ? -51.913 15.644 42.691 1.00 87.25 354 ARG A C 1
ATOM 2890 O O . ARG A 1 354 ? -53.141 15.615 42.693 1.00 87.25 354 ARG A O 1
ATOM 2897 N N . LEU A 1 355 ? -51.177 14.625 43.129 1.00 89.75 355 LEU A N 1
ATOM 2898 C CA . LEU A 1 355 ? -51.739 13.373 43.632 1.00 89.75 355 LEU A CA 1
ATOM 2899 C C . LEU A 1 355 ? -52.437 13.563 44.985 1.00 89.75 355 LEU A C 1
ATOM 2901 O O . LEU A 1 355 ? -53.525 13.029 45.186 1.00 89.75 355 LEU A O 1
ATOM 2905 N N . LYS A 1 356 ? -51.881 14.395 45.874 1.00 90.88 356 LYS A N 1
ATOM 2906 C CA . LYS A 1 356 ? -52.539 14.806 47.124 1.00 90.88 356 LYS A CA 1
ATOM 2907 C C . LYS A 1 356 ? -53.852 15.535 46.846 1.00 90.88 356 LYS A C 1
ATOM 2909 O O . LYS A 1 356 ? -54.869 15.151 47.415 1.00 90.88 356 LYS A O 1
ATOM 2914 N N . THR A 1 357 ? -53.860 16.502 45.926 1.00 92.44 357 THR A N 1
ATOM 2915 C CA . THR A 1 357 ? -55.089 17.211 45.531 1.00 92.44 357 THR A CA 1
ATOM 2916 C C . THR A 1 357 ? -56.117 16.268 44.900 1.00 92.44 357 THR A C 1
ATOM 2918 O O . THR A 1 357 ? -57.301 16.344 45.208 1.00 92.44 357 THR A O 1
ATOM 2921 N N . LYS A 1 358 ? -55.695 15.314 44.060 1.00 92.62 358 LYS A N 1
ATOM 2922 C CA . LYS A 1 358 ? -56.612 14.290 43.528 1.00 92.62 358 LYS A CA 1
ATOM 2923 C C . LYS A 1 358 ? -57.145 13.360 44.622 1.00 92.62 358 LYS A C 1
ATOM 2925 O O . LYS A 1 358 ? -58.314 12.994 44.585 1.00 92.62 358 LYS A O 1
ATOM 2930 N N . SER A 1 359 ? -56.326 13.004 45.612 1.00 91.56 359 SER A N 1
ATOM 2931 C CA . SER A 1 359 ? -56.741 12.163 46.741 1.00 91.56 359 SER A CA 1
ATOM 2932 C C . SER A 1 359 ? -57.777 12.856 47.628 1.00 91.56 359 SER A C 1
ATOM 2934 O O . SER A 1 359 ? -58.746 12.220 48.044 1.00 91.56 359 SER A O 1
ATOM 2936 N N . THR A 1 360 ? -57.623 14.158 47.892 1.00 92.19 360 THR A N 1
ATOM 2937 C CA . THR A 1 360 ? -58.620 14.923 48.656 1.00 92.19 360 THR A CA 1
ATOM 2938 C C . THR A 1 360 ? -59.938 15.038 47.895 1.00 92.19 360 THR A C 1
ATOM 2940 O O . THR A 1 360 ? -60.992 14.813 48.488 1.00 92.19 360 THR A O 1
ATOM 2943 N N . VAL A 1 361 ? -59.892 15.283 46.580 1.00 92.31 361 VAL A N 1
ATOM 2944 C CA . VAL A 1 361 ? -61.088 15.286 45.720 1.00 92.31 361 VAL A CA 1
ATOM 2945 C C . VAL A 1 361 ? -61.773 13.919 45.718 1.00 92.31 361 VAL A C 1
ATOM 2947 O O . VAL A 1 361 ? -62.979 13.851 45.932 1.00 92.31 361 VAL A O 1
ATOM 2950 N N . TYR A 1 362 ? -61.018 12.828 45.565 1.00 93.50 362 TYR A N 1
ATOM 2951 C CA . TYR A 1 362 ? -61.566 11.471 45.621 1.00 93.50 362 TYR A CA 1
ATOM 2952 C C . TYR A 1 362 ? -62.258 11.184 46.959 1.00 93.50 362 TYR A C 1
ATOM 2954 O O . TYR A 1 362 ? -63.376 10.674 46.976 1.00 93.50 362 TYR A O 1
ATOM 2962 N N . LYS A 1 363 ? -61.632 11.548 48.087 1.00 94.06 363 LYS A N 1
ATOM 2963 C CA . LYS A 1 363 ? -62.241 11.384 49.416 1.00 94.06 363 LYS A CA 1
ATOM 2964 C C . LYS A 1 363 ? -63.539 12.182 49.548 1.00 94.06 363 LYS A C 1
ATOM 2966 O O . LYS A 1 363 ? -64.506 11.634 50.062 1.00 94.06 363 LYS A O 1
ATOM 2971 N N . ARG A 1 364 ? -63.578 13.420 49.040 1.00 92.75 364 ARG A N 1
ATOM 2972 C CA . ARG A 1 364 ? -64.786 14.260 49.033 1.00 92.75 364 ARG A CA 1
ATOM 2973 C C . ARG A 1 364 ? -65.912 13.640 48.199 1.00 92.75 364 ARG A C 1
ATOM 2975 O O . ARG A 1 364 ? -67.022 13.495 48.696 1.00 92.75 364 ARG A O 1
ATOM 2982 N N . CYS A 1 365 ? -65.624 13.214 46.970 1.00 91.62 365 CYS A N 1
ATOM 2983 C CA . CYS A 1 365 ? -66.623 12.550 46.128 1.00 91.62 365 CYS A CA 1
ATOM 2984 C C . CYS A 1 365 ? -67.096 11.227 46.751 1.00 91.62 365 CYS A C 1
ATOM 2986 O O . CYS A 1 365 ? -68.275 10.903 46.690 1.00 91.62 365 CYS A O 1
ATOM 2988 N N . LYS A 1 366 ? -66.210 10.480 47.423 1.00 93.88 366 LYS A N 1
ATOM 2989 C CA . LYS A 1 366 ? -66.589 9.264 48.156 1.00 93.88 366 LYS A CA 1
ATOM 2990 C C . LYS A 1 366 ? -67.550 9.559 49.315 1.00 93.88 366 LYS A C 1
ATOM 2992 O O . LYS A 1 366 ? -68.497 8.804 49.510 1.00 93.88 366 LYS A O 1
ATOM 2997 N N . THR A 1 367 ? -67.321 10.631 50.078 1.00 92.94 367 THR A N 1
ATOM 2998 C CA . THR A 1 367 ? -68.240 11.037 51.156 1.00 92.94 367 THR A CA 1
ATOM 2999 C C . THR A 1 367 ? -69.580 11.526 50.616 1.00 92.94 367 THR A C 1
ATOM 3001 O O . THR A 1 367 ? -70.610 11.222 51.202 1.00 92.94 367 THR A O 1
ATOM 3004 N N . GLU A 1 368 ? -69.576 12.222 49.480 1.00 93.50 368 GLU A N 1
ATOM 3005 C CA . GLU A 1 368 ? -70.791 12.685 48.803 1.00 93.50 368 GLU A CA 1
ATOM 3006 C C . GLU A 1 368 ? -71.636 11.508 48.298 1.00 93.50 368 GLU A C 1
ATOM 3008 O O . GLU A 1 368 ? -72.828 11.446 48.580 1.00 93.50 368 GLU A O 1
ATOM 3013 N N . ILE A 1 369 ? -71.008 10.506 47.670 1.00 93.06 369 ILE A N 1
ATOM 3014 C CA . ILE A 1 369 ? -71.680 9.259 47.268 1.00 93.06 369 ILE A CA 1
ATOM 3015 C C . ILE A 1 369 ? -72.273 8.535 48.483 1.00 93.06 369 ILE A C 1
ATOM 3017 O O . ILE A 1 369 ? -73.412 8.080 48.421 1.00 93.06 369 ILE A O 1
ATOM 3021 N N . ALA A 1 370 ? -71.534 8.440 49.592 1.00 93.12 370 ALA A N 1
ATOM 3022 C CA . ALA A 1 370 ? -72.048 7.824 50.815 1.00 93.12 370 ALA A CA 1
ATOM 3023 C C . ALA A 1 370 ? -73.252 8.596 51.390 1.00 93.12 370 ALA A C 1
ATOM 3025 O O . ALA A 1 370 ? -74.205 7.978 51.862 1.00 93.12 370 ALA A O 1
ATOM 3026 N N . GLY A 1 371 ? -73.233 9.932 51.309 1.00 91.88 371 GLY A N 1
ATOM 3027 C CA . GLY A 1 371 ? -74.360 10.790 51.680 1.00 91.88 371 GLY A CA 1
ATOM 3028 C C . GLY A 1 371 ? -75.595 10.537 50.815 1.00 91.88 371 GLY A C 1
ATOM 3029 O O . GLY A 1 371 ? -76.662 10.253 51.352 1.00 91.88 371 GLY A O 1
ATOM 3030 N N . LEU A 1 372 ? -75.435 10.532 49.488 1.00 91.94 372 LEU A N 1
ATOM 3031 C CA . LEU A 1 372 ? -76.520 10.241 48.541 1.00 91.94 372 LEU A CA 1
ATOM 3032 C C . LEU A 1 372 ? -77.090 8.826 48.723 1.00 91.94 372 LEU A C 1
ATOM 3034 O O . LEU A 1 372 ? -78.295 8.621 48.613 1.00 91.94 372 LEU A O 1
ATOM 3038 N N . GLN A 1 373 ? -76.251 7.837 49.039 1.00 91.25 373 GLN A N 1
ATOM 3039 C CA . GLN A 1 373 ? -76.708 6.479 49.355 1.00 91.25 373 GLN A CA 1
ATOM 3040 C C . GLN A 1 373 ? -77.526 6.429 50.651 1.00 91.25 373 GLN A C 1
ATOM 3042 O O . GLN A 1 373 ? -78.538 5.729 50.705 1.00 91.25 373 GLN A O 1
ATOM 3047 N N . ALA A 1 374 ? -77.110 7.168 51.683 1.00 91.06 374 ALA A N 1
ATOM 3048 C CA . ALA A 1 374 ? -77.859 7.268 52.930 1.00 91.06 374 ALA A CA 1
ATOM 3049 C C . ALA A 1 374 ? -79.213 7.961 52.715 1.00 91.06 374 ALA A C 1
ATOM 3051 O O . ALA A 1 374 ? -80.231 7.461 53.193 1.00 91.06 374 ALA A O 1
ATOM 3052 N N . GLU A 1 375 ? -79.240 9.054 51.950 1.00 93.06 375 GLU A N 1
ATOM 3053 C CA . GLU A 1 375 ? -80.466 9.769 51.586 1.00 93.06 375 GLU A CA 1
ATOM 3054 C C . GLU A 1 375 ? -81.412 8.884 50.771 1.00 93.06 375 GLU A C 1
ATOM 3056 O O . GLU A 1 375 ? -82.581 8.753 51.124 1.00 93.06 375 GLU A O 1
ATOM 3061 N N . ASN A 1 376 ? -80.899 8.180 49.758 1.00 90.12 376 ASN A N 1
ATOM 3062 C CA . ASN A 1 376 ? -81.682 7.211 48.997 1.00 90.12 376 ASN A CA 1
ATOM 3063 C C . ASN A 1 376 ? -82.253 6.104 49.902 1.00 90.12 376 ASN A C 1
ATOM 3065 O O . ASN A 1 376 ? -83.404 5.712 49.747 1.00 90.12 376 ASN A O 1
ATOM 3069 N N . GLY A 1 377 ? -81.492 5.632 50.894 1.00 91.88 377 GLY A N 1
ATOM 3070 C CA . GLY A 1 377 ? -81.982 4.671 51.886 1.00 91.88 377 GLY A CA 1
ATOM 3071 C C . GLY A 1 377 ? -83.102 5.225 52.778 1.00 91.88 377 GLY A C 1
ATOM 3072 O O . GLY A 1 377 ? -84.050 4.503 53.094 1.00 91.88 377 GLY A O 1
ATOM 3073 N N . VAL A 1 378 ? -83.028 6.503 53.168 1.00 91.81 378 VAL A N 1
ATOM 3074 C CA . VAL A 1 378 ? -84.105 7.190 53.902 1.00 91.81 378 VAL A CA 1
ATOM 3075 C C . VAL A 1 378 ? -85.337 7.357 53.015 1.00 91.81 378 VAL A C 1
ATOM 3077 O O . VAL A 1 378 ? -86.429 7.012 53.458 1.00 91.81 378 VAL A O 1
ATOM 3080 N N . LEU A 1 379 ? -85.166 7.794 51.764 1.00 89.38 379 LEU A N 1
ATOM 3081 C CA . LEU A 1 379 ? -86.245 7.932 50.781 1.00 89.38 379 LEU A CA 1
ATOM 3082 C C . LEU A 1 379 ? -86.934 6.597 50.486 1.00 89.38 379 LEU A C 1
ATOM 3084 O O . LEU A 1 379 ? -88.154 6.531 50.392 1.00 89.38 379 LEU A O 1
ATOM 3088 N N . HIS A 1 380 ? -86.173 5.506 50.402 1.00 89.50 380 HIS A N 1
ATOM 3089 C CA . HIS A 1 380 ? -86.739 4.173 50.214 1.00 89.50 380 HIS A CA 1
ATOM 3090 C C . HIS A 1 380 ? -87.591 3.744 51.419 1.00 89.50 380 HIS A C 1
ATOM 3092 O O . HIS A 1 380 ? -88.657 3.153 51.254 1.00 89.50 380 HIS A O 1
ATOM 3098 N N . ARG A 1 381 ? -87.164 4.083 52.646 1.00 88.56 381 ARG A N 1
ATOM 3099 C CA . ARG A 1 381 ? -87.963 3.840 53.860 1.00 88.56 381 ARG A CA 1
ATOM 3100 C C . ARG A 1 381 ? -89.208 4.718 53.919 1.00 88.56 381 ARG A C 1
ATOM 3102 O O . ARG A 1 381 ? -90.258 4.218 54.308 1.00 88.56 381 ARG A O 1
ATOM 3109 N N . THR A 1 382 ? -89.120 5.999 53.563 1.00 88.25 382 THR A N 1
ATOM 3110 C CA . THR A 1 382 ? -90.298 6.879 53.553 1.00 88.25 382 THR A CA 1
ATOM 3111 C C . THR A 1 382 ? -91.295 6.463 52.477 1.00 88.25 382 THR A C 1
ATOM 3113 O O . THR A 1 382 ? -92.487 6.442 52.769 1.00 88.25 382 THR A O 1
ATOM 3116 N N . ALA A 1 383 ? -90.828 6.047 51.295 1.00 86.56 383 ALA A N 1
ATOM 3117 C CA . ALA A 1 383 ? -91.665 5.448 50.256 1.00 86.56 383 ALA A CA 1
ATOM 3118 C C . ALA A 1 383 ? -92.375 4.185 50.767 1.00 86.56 383 ALA A C 1
ATOM 3120 O O . ALA A 1 383 ? -93.594 4.107 50.687 1.00 86.56 383 ALA A O 1
ATOM 3121 N N . ALA A 1 384 ? -91.654 3.262 51.414 1.00 85.56 384 ALA A N 1
ATOM 3122 C CA . ALA A 1 384 ? -92.259 2.061 51.992 1.00 85.56 384 ALA A CA 1
ATOM 3123 C C . ALA A 1 384 ? -93.305 2.375 53.083 1.00 85.56 384 ALA A C 1
ATOM 3125 O O . ALA A 1 384 ? -94.342 1.723 53.160 1.00 85.56 384 ALA A O 1
ATOM 3126 N N . ILE A 1 385 ? -93.065 3.386 53.928 1.00 86.19 385 ILE A N 1
ATOM 3127 C CA . ILE A 1 385 ? -94.040 3.824 54.942 1.00 86.19 385 ILE A CA 1
ATOM 3128 C C . ILE A 1 385 ? -95.284 4.435 54.282 1.00 86.19 385 ILE A C 1
ATOM 3130 O O . ILE A 1 385 ? -96.398 4.207 54.757 1.00 86.19 385 ILE A O 1
ATOM 3134 N N . LEU A 1 386 ? -95.108 5.216 53.214 1.00 81.44 386 LEU A N 1
ATOM 3135 C CA . LEU A 1 386 ? -96.212 5.783 52.442 1.00 81.44 386 LEU A CA 1
ATOM 3136 C C . LEU A 1 386 ? -97.016 4.689 51.740 1.00 81.44 386 LEU A C 1
ATOM 3138 O O . LEU A 1 386 ? -98.233 4.701 51.870 1.00 81.44 386 LEU A O 1
ATOM 3142 N N . ASP A 1 387 ? -96.370 3.706 51.111 1.00 81.81 387 ASP A N 1
ATOM 3143 C CA . ASP A 1 387 ? -97.048 2.550 50.510 1.00 81.81 387 ASP A CA 1
ATOM 3144 C C . ASP A 1 387 ? -97.880 1.794 51.553 1.00 81.81 387 ASP A C 1
ATOM 3146 O O . ASP A 1 387 ? -99.050 1.495 51.326 1.00 81.81 387 ASP A O 1
ATOM 3150 N N . VAL A 1 388 ? -97.325 1.554 52.748 1.00 79.50 388 VAL A N 1
ATOM 3151 C CA . VAL A 1 388 ? -98.059 0.922 53.857 1.00 79.50 388 VAL A CA 1
ATOM 3152 C C . VAL A 1 388 ? -99.246 1.776 54.311 1.00 79.50 388 VAL A C 1
ATOM 3154 O O . VAL A 1 388 ? -100.314 1.227 54.581 1.00 79.50 388 VAL A O 1
ATOM 3157 N N . LYS A 1 389 ? -99.100 3.106 54.384 1.00 78.00 389 LYS A N 1
ATOM 3158 C CA . LYS A 1 389 ? -100.209 4.014 54.724 1.00 78.00 389 LYS A CA 1
ATOM 3159 C C . LYS A 1 389 ? -101.291 4.040 53.652 1.00 78.00 389 LYS A C 1
ATOM 3161 O O . LYS A 1 389 ? -102.461 3.997 54.013 1.00 78.00 389 LYS A O 1
ATOM 3166 N N . VAL A 1 390 ? -100.917 4.052 52.375 1.00 75.44 390 VAL A N 1
ATOM 3167 C CA . VAL A 1 390 ? -101.855 3.962 51.251 1.00 75.44 390 VAL A CA 1
ATOM 3168 C C . VAL A 1 390 ? -102.618 2.641 51.334 1.00 75.44 390 VAL A C 1
ATOM 3170 O O . VAL A 1 390 ? -103.842 2.647 51.305 1.00 75.44 390 VAL A O 1
ATOM 3173 N N . ILE A 1 391 ? -101.939 1.514 51.567 1.00 73.88 391 ILE A N 1
ATOM 3174 C CA . ILE A 1 391 ? -102.593 0.210 51.772 1.00 73.88 391 ILE A CA 1
ATOM 3175 C C . ILE A 1 391 ? -103.572 0.250 52.963 1.00 73.88 391 ILE A C 1
ATOM 3177 O O . ILE A 1 391 ? -104.661 -0.320 52.887 1.00 73.88 391 ILE A O 1
ATOM 3181 N N . LEU A 1 392 ? -103.225 0.947 54.049 1.00 70.62 392 LEU A N 1
ATOM 3182 C CA . LEU A 1 392 ? -104.077 1.118 55.233 1.00 70.62 392 LEU A CA 1
ATOM 3183 C C . LEU A 1 392 ? -105.295 2.024 54.987 1.00 70.62 392 LEU A C 1
ATOM 3185 O O . LEU A 1 392 ? -106.382 1.706 55.465 1.00 70.62 392 LEU A O 1
ATOM 3189 N N . GLU A 1 393 ? -105.145 3.115 54.235 1.00 66.75 393 GLU A N 1
ATOM 3190 C CA . GLU A 1 393 ? -106.258 3.977 53.812 1.00 66.75 393 GLU A CA 1
ATOM 3191 C C . GLU A 1 393 ? -107.197 3.252 52.844 1.00 66.75 393 GLU A C 1
ATOM 3193 O O . GLU A 1 393 ? -108.414 3.305 53.023 1.00 66.75 393 GLU A O 1
ATOM 3198 N N . TYR A 1 394 ? -106.658 2.489 51.888 1.00 65.00 394 TYR A N 1
ATOM 3199 C CA . TYR A 1 394 ? -107.457 1.622 51.018 1.00 65.00 394 TYR A CA 1
ATOM 3200 C C . TYR A 1 394 ? -108.203 0.542 51.821 1.00 65.00 394 TYR A C 1
ATOM 3202 O O . TYR A 1 394 ? -109.371 0.267 51.547 1.00 65.00 394 TYR A O 1
ATOM 3210 N N . ALA A 1 395 ? -107.582 -0.031 52.858 1.00 59.81 395 ALA A N 1
ATOM 3211 C CA . ALA A 1 395 ? -108.231 -0.992 53.752 1.00 59.81 395 ALA A CA 1
ATOM 3212 C C . ALA A 1 395 ? -109.302 -0.358 54.666 1.00 59.81 395 ALA A C 1
ATOM 3214 O O . ALA A 1 395 ? -110.263 -1.032 55.045 1.00 59.81 395 ALA A O 1
ATOM 3215 N N . LEU A 1 396 ? -109.164 0.923 55.024 1.00 60.53 396 LEU A N 1
ATOM 3216 C CA . LEU A 1 396 ? -110.176 1.679 55.771 1.00 60.53 396 LEU A CA 1
ATOM 3217 C C . LEU A 1 396 ? -111.369 2.071 54.890 1.00 60.53 396 LEU A C 1
ATOM 3219 O O . LEU A 1 396 ? -112.504 1.932 55.341 1.00 60.53 396 LEU A O 1
ATOM 3223 N N . LEU A 1 397 ? -111.137 2.455 53.632 1.00 58.31 397 LEU A N 1
ATOM 3224 C CA . LEU A 1 397 ? -112.201 2.666 52.642 1.00 58.31 397 LEU A CA 1
ATOM 3225 C C . LEU A 1 397 ? -113.007 1.377 52.400 1.00 58.31 397 LEU A C 1
ATOM 3227 O O . LEU A 1 397 ? -114.233 1.406 52.447 1.00 58.31 397 LEU A O 1
ATOM 3231 N N . LEU A 1 398 ? -112.335 0.224 52.294 1.00 56.72 398 LEU A N 1
ATOM 3232 C CA . LEU A 1 398 ? -112.989 -1.090 52.196 1.00 56.72 398 LEU A CA 1
ATOM 3233 C C . LEU A 1 398 ? -113.793 -1.484 53.449 1.00 56.72 398 LEU A C 1
ATOM 3235 O O . LEU A 1 398 ? -114.747 -2.251 53.348 1.00 56.72 398 LEU A O 1
ATOM 3239 N N . LYS A 1 399 ? -113.441 -0.970 54.635 1.00 54.75 399 LYS A N 1
ATOM 3240 C CA . LYS A 1 399 ? -114.226 -1.180 55.865 1.00 54.75 399 LYS A CA 1
ATOM 3241 C C . LYS A 1 399 ? -115.434 -0.249 55.979 1.00 54.75 399 LYS A C 1
ATOM 3243 O O . LYS A 1 399 ? -116.397 -0.635 56.639 1.00 54.75 399 LYS A O 1
ATOM 3248 N N . MET A 1 400 ? -115.414 0.929 55.351 1.00 52.38 400 MET A N 1
ATOM 3249 C CA . MET A 1 400 ? -116.573 1.833 55.325 1.00 52.38 400 MET A CA 1
ATOM 3250 C C . MET A 1 400 ? -117.656 1.387 54.326 1.00 52.38 400 MET A C 1
ATOM 3252 O O . MET A 1 400 ? -118.821 1.703 54.548 1.00 52.38 400 MET A O 1
ATOM 3256 N N . ASP A 1 401 ? -117.320 0.566 53.324 1.00 51.44 401 ASP A N 1
ATOM 3257 C CA . ASP A 1 401 ? -118.296 -0.009 52.377 1.00 51.44 401 ASP A CA 1
ATOM 3258 C C . ASP A 1 401 ? -119.066 -1.242 52.906 1.00 51.44 401 ASP A C 1
ATOM 3260 O O . ASP A 1 401 ? -120.097 -1.612 52.350 1.00 51.44 401 ASP A O 1
ATOM 3264 N N . ILE A 1 402 ? -118.635 -1.880 54.005 1.00 51.28 402 ILE A N 1
ATOM 3265 C CA . ILE A 1 402 ? -119.254 -3.131 54.512 1.00 51.28 402 ILE A CA 1
ATOM 3266 C C . ILE A 1 402 ? -120.331 -2.878 55.596 1.00 51.28 402 ILE A C 1
ATOM 3268 O O . ILE A 1 402 ? -121.010 -3.805 56.036 1.00 51.28 402 ILE A O 1
ATOM 3272 N N . GLN A 1 403 ? -120.567 -1.628 56.013 1.00 42.03 403 GLN A N 1
ATOM 3273 C CA . GLN A 1 403 ? -121.571 -1.293 57.041 1.00 42.03 403 GLN A CA 1
ATOM 3274 C C . GLN A 1 403 ? -122.882 -0.680 56.522 1.00 42.03 403 GLN A C 1
ATOM 3276 O O . GLN A 1 403 ? -123.678 -0.201 57.330 1.00 42.03 403 GLN A O 1
ATOM 3281 N N . SER A 1 404 ? -123.184 -0.754 55.219 1.00 36.44 404 SER A N 1
ATOM 3282 C CA . SER A 1 404 ? -124.477 -0.281 54.707 1.00 36.44 404 SER A CA 1
ATOM 3283 C C . SER A 1 404 ? -125.261 -1.328 53.889 1.00 36.44 404 SER A C 1
ATOM 3285 O O . SER A 1 404 ? -124.870 -1.727 52.799 1.00 36.44 404 SER A O 1
ATOM 3287 N N . VAL A 1 405 ? -126.446 -1.640 54.440 1.00 35.56 405 VAL A N 1
ATOM 3288 C CA . VAL A 1 405 ? -127.728 -2.051 53.815 1.00 35.56 405 VAL A CA 1
ATOM 3289 C C . VAL A 1 405 ? -127.987 -3.563 53.518 1.00 35.56 405 VAL A C 1
ATOM 3291 O O . VAL A 1 405 ? -127.052 -4.348 53.439 1.00 35.56 405 VAL A O 1
ATOM 3294 N N . PRO A 1 406 ? -129.260 -4.040 53.486 1.00 42.47 406 PRO A N 1
ATOM 3295 C CA . PRO A 1 406 ? -129.961 -4.674 54.611 1.00 42.47 406 PRO A CA 1
ATOM 3296 C C . PRO A 1 406 ? -130.563 -6.064 54.257 1.00 42.47 406 PRO A C 1
ATOM 3298 O O . PRO A 1 406 ? -130.369 -6.616 53.180 1.00 42.47 406 PRO A O 1
ATOM 3301 N N . LYS A 1 407 ? -131.331 -6.627 55.194 1.00 40.62 407 LYS A N 1
ATOM 3302 C CA . LYS A 1 407 ? -131.938 -7.970 55.195 1.00 40.62 407 LYS A CA 1
ATOM 3303 C C . LYS A 1 407 ? -133.422 -7.930 54.738 1.00 40.62 407 LYS A C 1
ATOM 3305 O O . LYS A 1 407 ? -134.072 -6.930 55.029 1.00 40.62 407 LYS A O 1
ATOM 3310 N N . ILE A 1 408 ? -133.945 -9.077 54.239 1.00 37.03 408 ILE A N 1
ATOM 3311 C CA . ILE A 1 408 ? -135.366 -9.583 54.248 1.00 37.03 408 ILE A CA 1
ATOM 3312 C C . ILE A 1 408 ? -136.153 -9.459 52.903 1.00 37.03 408 ILE A C 1
ATOM 3314 O O . ILE A 1 408 ? -135.947 -8.448 52.235 1.00 37.03 408 ILE A O 1
ATOM 3318 N N . PRO A 1 409 ? -137.116 -10.356 52.511 1.00 46.38 409 PRO A N 1
ATOM 3319 C CA . PRO A 1 409 ? -137.553 -11.692 53.011 1.00 46.38 409 PRO A CA 1
ATOM 3320 C C . PRO A 1 409 ? -137.669 -12.844 51.964 1.00 46.38 409 PRO A C 1
ATOM 3322 O O . PRO A 1 409 ? -137.689 -12.638 50.755 1.00 46.38 409 PRO A O 1
ATOM 3325 N N . ASP A 1 410 ? -137.885 -14.052 52.510 1.00 42.59 410 ASP A N 1
ATOM 3326 C CA . ASP A 1 410 ? -138.374 -15.318 51.923 1.00 42.59 410 ASP A CA 1
ATOM 3327 C C . ASP A 1 410 ? -139.734 -15.275 51.185 1.00 42.59 410 ASP A C 1
ATOM 3329 O O . ASP A 1 410 ? -140.678 -14.653 51.676 1.00 42.59 410 ASP A O 1
ATOM 3333 N N . ARG A 1 411 ? -139.893 -16.115 50.138 1.00 36.03 411 ARG A N 1
ATOM 3334 C CA . ARG A 1 411 ? -140.803 -17.299 50.117 1.00 36.03 411 ARG A CA 1
ATOM 3335 C C . ARG A 1 411 ? -140.909 -17.998 48.740 1.00 36.03 411 ARG A C 1
ATOM 3337 O O . ARG A 1 411 ? -141.406 -17.424 47.785 1.00 36.03 411 ARG A O 1
ATOM 3344 N N . SER A 1 412 ? -140.522 -19.280 48.735 1.00 40.81 412 SER A N 1
ATOM 3345 C CA . SER A 1 412 ? -141.180 -20.481 48.161 1.00 40.81 412 SER A CA 1
ATOM 3346 C C . SER A 1 412 ? -141.785 -20.537 46.737 1.00 40.81 412 SER A C 1
ATOM 3348 O O . SER A 1 412 ? -142.689 -19.778 46.406 1.00 40.81 412 SER A O 1
ATOM 3350 N N . ASN A 1 413 ? -141.468 -21.676 46.093 1.00 36.50 413 ASN A N 1
ATOM 3351 C CA . ASN A 1 413 ? -142.207 -22.482 45.095 1.00 36.50 413 ASN A CA 1
ATOM 3352 C C . ASN A 1 413 ? -142.038 -22.187 43.595 1.00 36.50 413 ASN A C 1
ATOM 3354 O O . ASN A 1 413 ? -142.342 -21.096 43.135 1.00 36.50 413 ASN A O 1
ATOM 3358 N N . ILE A 1 414 ? -141.646 -23.237 42.852 1.00 42.47 414 ILE A N 1
ATOM 3359 C CA . ILE A 1 414 ? -142.330 -23.935 41.726 1.00 42.47 414 ILE A CA 1
ATOM 3360 C C . ILE A 1 414 ? -141.345 -25.054 41.290 1.00 42.47 414 ILE A C 1
ATOM 3362 O O . ILE A 1 414 ? -140.166 -24.770 41.113 1.00 42.47 414 ILE A O 1
ATOM 3366 N N . SER A 1 415 ? -141.682 -26.327 41.551 1.00 42.31 415 SER A N 1
ATOM 3367 C CA . SER A 1 415 ? -142.105 -27.367 40.574 1.00 42.31 415 SER A CA 1
ATOM 3368 C C . SER A 1 415 ? -141.048 -27.782 39.559 1.00 42.31 415 SER A C 1
ATOM 3370 O O . SER A 1 415 ? -140.579 -26.905 38.806 1.00 42.31 415 SER A O 1
#

Sequence (415 aa):
MKIQQQDGLDDVRLDSAEEHSIYILTVLRILNYQPNVDPTTFRQGLVRGEIEIIHPILTWLLTHIDIVQKRAYLSRFLVKIEISPEYLADSEISSLYEQYLSLVDKFKTIHKEREIGKKNVETAVELATDLQAMEKEKEAVIVRIGKIKSKAELALHLLDACRLLRIERDKERDLILEKEQEKDTMFNLQNSLQRVERELHALKRDSTGLTPQILIQHLTEEVTVQSAIIKEKLPSELNAKKNWIKALSIVKEYSYLGPDKIMVMRNDLDIILKNIQDLIESKISKNDIDKMEPFRQQAAAVGNMKRNALERLEKIESSLEELQLRLKEKQDYSKSLLQTSVPRAEELKKYINRLKTKSTVYKRCKTEIAGLQAENGVLHRTAAILDVKVILEYALLLKMDIQSVPKIPDRSNIS

InterPro domains:
  IPR029600 Intraflagellar transport protein 81 [PTHR15614] (11-387)
  IPR041146 IFT81, calponin homology domain [PF18383] (2-82)
  IPR043016 IFT81, N-terminal domain superfamily [G3DSA:1.10.418.70] (1-84)

pLDDT: mean 80.92, std 14.25, range [28.94, 96.94]